Protein 2B82 (pdb70)

Secondary structure (DSSP, 8-state):
----SS----HHHHH-----EEE-HHHHHHHTTTPPP-EEEE--BTTTEE-HHHHHHHHHHH-TTSSGGGG-HHHHHHHHTTGGGG-EE-HHHHHHHHHHHHHT-EEEEEE-SPP-SS--HHHHHHHHTT--TTTB---EE----TT---SHHHHHHTTEEEEEESSHHHHHHHHHTT-EEEE-PPPTT-SS-SPP-TTTTS-EEETTTT-/----SS----HHHHH-----EEE-HHHHHHHTTTPPP-EEEE--BTTTEE-HHHHHHHHHHH-TTSSGGGG-HHHHHHHHTTGGGGPEEPHHHHHHHHHHHHHT-EEEEEESSPP-SS--HHHHHHHHTT--TTTB---EE---BTTB-TTHHHHHHTTEEEEEESSHHHHHHHHHHT-EEEE-PPPTT-SS-SPP-TTTTS-EEETTTT-

Nearest PDB structures (foldseek):
  2b82-assembly1_A  TM=1.005E+00  e=4.923E-47  Escherichia coli
  1z5u-assembly1_B  TM=9.721E-01  e=3.845E-41  Salmonella enterica subsp. enterica serovar Typhimurium
  1z88-assembly1_A  TM=9.730E-01  e=3.651E-40  Salmonella enterica subsp. enterica serovar Typhimurium
  2aut-assembly1_A  TM=9.729E-01  e=4.428E-40  Salmonella enterica subsp. enterica serovar Typhimurium
  6xod-assembly1_B  TM=5.622E-01  e=3.414E-04  Arabidopsis thaliana

Radius of gyration: 22.92 Å; Cα contacts (8 Å, |Δi|>4): 796; chains: 2; bounding box: 65×43×56 Å

CATH classification: 3.40.50.1000

GO terms:
  GO:0000287 magnesium ion binding (F, IDA)
  GO:0030288 outer membrane-bounded periplasmic space (C, IDA)
  GO:0036424 L-phosphoserine phosphatase activity (F, IDA)
  GO:0042802 identical protein binding (F, IDA)
  GO:0003993 acid phosphatase activity (F, IDA)

Solvent-accessible surface area: 20655 Å² total; per-residue (Å²): 157,127,111,77,71,110,96,62,90,88,104,76,168,60,18,121,106,64,141,51,107,103,9,30,24,51,47,1,69,85,49,7,76,84,144,97,90,31,15,0,0,0,11,0,29,7,0,0,2,2,3,5,0,0,28,42,71,0,48,54,78,57,8,77,160,38,106,97,17,61,127,41,92,88,0,14,56,100,0,0,50,29,16,5,62,14,2,10,11,4,68,6,0,69,93,0,0,82,10,0,35,205,47,40,0,37,0,20,0,0,1,18,4,30,91,31,198,90,54,60,1,21,138,15,0,22,76,27,2,136,10,59,96,126,20,26,33,102,12,18,34,16,7,80,120,115,90,114,78,30,20,15,147,98,1,131,94,75,103,5,129,4,0,0,0,4,27,56,111,3,0,44,2,0,110,106,52,71,11,68,7,0,0,1,45,18,4,31,10,2,50,139,84,116,68,34,137,18,15,60,78,60,4,28,0,2,53,92,0,53,70,150,143,89,96,72,112,101,62,89,69,103,76,170,61,19,130,102,65,140,49,109,102,9,30,20,54,44,1,51,85,62,8,75,84,125,92,92,27,14,0,0,0,9,0,31,8,1,0,0,2,3,5,0,0,32,50,61,0,49,55,64,56,8,85,170,46,110,103,19,62,123,41,96,84,0,17,57,100,0,0,53,29,30,4,71,4,2,10,11,4,69,6,0,70,88,1,0,67,0,0,42,154,35,38,0,37,0,23,0,0,1,23,3,30,92,34,186,77,54,60,1,22,137,18,0,24,77,27,2,136,12,55,97,123,11,31,32,102,12,16,28,15,8,84,130,120,94,114,37,21,16,16,118,97,1,107,85,71,109,5,126,3,0,0,0,3,24,59,90,2,6,24,0,0,145,92,50,71,14,69,12,0,0,0,45,17,5,34,11,2,50,136,84,117,70,32,136,19,14,66,73,63,16,26,0,2,52,95,0,54,70

Foldseek 3Di:
DDDDPCPDDDVCVVPDDDPFQEDALVRVLVVCPPPAAEAAEEEPDLFFWVLLVLVVVQCVPPPVPDPCSQVDLVSLVCSFAPSCVVIDTFPSNLSNQVSNVVRVYAYEYEYQRADHPDGCVQVVCCVVSVPDPNSGDPYHHQHDDPVDQRCLVVCVVRVHAEYEEQDPSSCVSQVVNNHQYEHAFAAPPRPPDDGDDHCPVVHYYYPPRND/DPDDPCPDDDVCVVPDDDPFQEDALVRVLVVCPPPAAEAAEEEPDLFFWVLLVLVVVQCVVPPVPDPCSQVDLVSLCCSFAPSCVVIDTFPSNLSNLVSSVVRVYAYEYEYQRADHPDGCVQVVCCVVSVPDPSNGDPYHHQHDDPPDLSCLVVCQVRVHQEYEEQDPSRCVSCVSNVHQYEHAFRAPPRPPDDGDDHCPVVHYYYPPRND

Sequence (422 aa):
SPSPLNPGTNVARLAEQAPIHWVSVAQIENSLAGRPPMAVGFDIDDTVLFSSPGFWRGKKTFSPESEDYLKNPVFWEKMNNGWDEFSIPKEVARQLIDMHVRRGDAIFFVTGRSPTKTETVSKTLADNFHIPATNMNPVIFAGDKPGQNTKSQWLQDKNIRIFYGDSDNDITAARDVGARGIRILRASNSTYKPLPQAGAFGEEVIVNSEYSPSPLNPGTNVARLAEQAPIHWVSVAQIENSLAGRPPMAVGFDIDDTVLFSSPGFWRGKKTFSPESEDYLKNPVFWEKMNNGWDEFSIPKEVARQLIDMHVRRGDAIFFVTGRSPTKTETVSKTLADNFHIPATNMNPVIFAGDKPGQNTKSQWLQDKNIRIFYGDSDNDITAARDVGARGIRILRASNSTYKPLPQAGAFGEEVIVNSEY

InterPro domains:
  IPR005519 Acid phosphatase, class B-like [PF03767] (16-219)
  IPR010025 HAD-superfamily phosphatase, subfamily IIIB, AphA [PIRSF017818] (1-237)
  IPR010025 HAD-superfamily phosphatase, subfamily IIIB, AphA [SFLDG01127] (1-237)
  IPR010025 HAD-superfamily phosphatase, subfamily IIIB, AphA [TIGR01672] (1-237)
  IPR010025 HAD-superfamily phosphatase, subfamily IIIB, AphA [cd07499] (51-237)
  IPR023214 HAD superfamily [G3DSA:3.40.50.1000] (24-237)
  IPR036412 HAD-like superfamily [SSF56784] (31-237)

Structure (mmCIF, N/CA/C/O backbone):
data_2B82
#
_entry.id   2B82
#
_cell.length_a   90.971
_cell.length_b   66.868
_cell.length_c   86.120
_cell.angle_alpha   90.00
_cell.angle_beta   116.96
_cell.angle_gamma   90.00
#
_symmetry.space_group_name_H-M   'C 1 2 1'
#
loop_
_entity.id
_entity.type
_entity.pdbx_description
1 polymer 'class B acid phosphatase'
2 non-polymer 'MAGNESIUM ION'
3 non-polymer 'PHOSPHATE ION'
4 non-polymer ADENOSINE
5 water water
#
loop_
_atom_site.group_PDB
_atom_site.id
_atom_site.type_symbol
_atom_site.label_atom_id
_atom_site.label_alt_id
_atom_site.label_comp_id
_atom_site.label_asym_id
_atom_site.label_entity_id
_atom_site.label_seq_id
_atom_site.pdbx_PDB_ins_code
_atom_site.Cartn_x
_atom_site.Cartn_y
_atom_site.Cartn_z
_atom_site.occupancy
_atom_site.B_iso_or_equiv
_atom_site.auth_seq_id
_atom_site.auth_comp_id
_atom_site.auth_asym_id
_atom_site.auth_atom_id
_atom_site.pdbx_PDB_model_num
ATOM 1 N N . SER A 1 1 ? -6.609 22.566 -1.256 1.00 29.95 2 SER A N 1
ATOM 2 C CA . SER A 1 1 ? -6.703 21.552 -2.346 1.00 29.83 2 SER A CA 1
ATOM 3 C C . SER A 1 1 ? -8.086 20.907 -2.388 1.00 29.25 2 SER A C 1
ATOM 4 O O . SER A 1 1 ? -8.653 20.596 -1.337 1.00 29.43 2 SER A O 1
ATOM 7 N N . PRO A 1 2 ? -8.639 20.712 -3.603 1.00 28.49 3 PRO A N 1
ATOM 8 C CA . PRO A 1 2 ? -9.896 19.978 -3.721 1.00 27.51 3 PRO A CA 1
ATOM 9 C C . PRO A 1 2 ? -9.683 18.493 -3.451 1.00 26.24 3 PRO A C 1
ATOM 10 O O . PRO A 1 2 ? -8.716 17.906 -3.946 1.00 26.50 3 PRO A O 1
ATOM 14 N N . SER A 1 3 ? -10.564 17.912 -2.643 1.00 24.36 4 SER A N 1
ATOM 15 C CA . SER A 1 3 ? -10.578 16.473 -2.410 1.00 22.30 4 SER A CA 1
ATOM 16 C C . SER A 1 3 ? -11.688 15.871 -3.268 1.00 20.21 4 SER A C 1
ATOM 17 O O . SER A 1 3 ? -12.856 15.881 -2.870 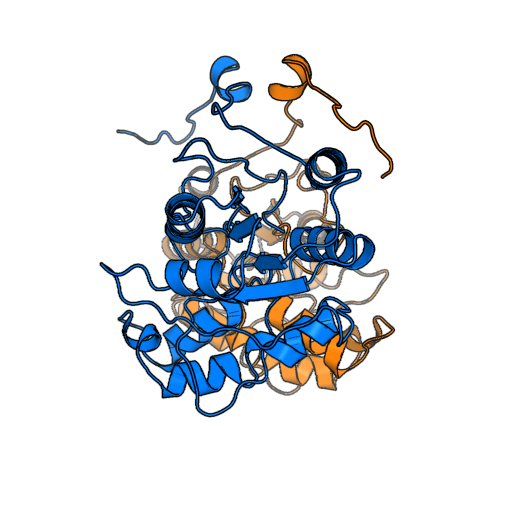1.00 20.34 4 SER A O 1
ATOM 20 N N . PRO A 1 4 ? -11.329 15.349 -4.456 1.00 17.88 5 PRO A N 1
ATOM 21 C CA . PRO A 1 4 ? -12.362 14.951 -5.404 1.00 15.82 5 PRO A CA 1
ATOM 22 C C . PRO A 1 4 ? -13.206 13.793 -4.892 1.00 13.33 5 PRO A C 1
ATOM 23 O O . PRO A 1 4 ? -12.732 12.946 -4.126 1.00 13.16 5 PRO A O 1
ATOM 27 N N . LEU A 1 5 ? -14.459 13.772 -5.322 1.00 10.69 6 LEU A N 1
ATOM 28 C CA . LEU A 1 5 ? -15.353 12.662 -5.059 1.00 9.09 6 LEU A CA 1
ATOM 29 C C . LEU A 1 5 ? -14.750 11.337 -5.547 1.00 7.93 6 LEU A C 1
ATOM 30 O O . LEU A 1 5 ? -14.838 10.299 -4.869 1.00 6.80 6 LEU A O 1
ATOM 35 N N . ASN A 1 6 ? -14.146 11.386 -6.731 1.00 7.05 7 ASN A N 1
ATOM 36 C CA . ASN A 1 6 ? -13.470 10.241 -7.333 1.00 7.02 7 ASN A CA 1
ATOM 37 C C . ASN A 1 6 ? -12.012 10.623 -7.571 1.00 7.01 7 ASN A C 1
ATOM 38 O O . ASN A 1 6 ? -11.656 11.060 -8.667 1.00 7.44 7 ASN A O 1
ATOM 43 N N . PRO A 1 7 ? -11.161 10.492 -6.536 1.00 6.94 8 PRO A N 1
ATOM 44 C CA . PRO A 1 7 ? -9.785 10.970 -6.688 1.00 7.50 8 PRO A CA 1
ATOM 45 C C . PRO A 1 7 ? -8.936 10.130 -7.638 1.00 7.25 8 PRO A C 1
ATOM 46 O O . PRO A 1 7 ? -7.969 10.631 -8.192 1.00 7.72 8 PRO A O 1
ATOM 50 N N . GLY A 1 8 ? -9.290 8.860 -7.809 1.00 7.03 9 GLY A N 1
ATOM 51 C CA . GLY A 1 8 ? -8.481 7.929 -8.595 1.00 7.24 9 GLY A CA 1
ATOM 52 C C . GLY A 1 8 ? -7.135 7.661 -7.952 1.00 7.37 9 GLY A C 1
ATOM 53 O O . GLY A 1 8 ? -6.880 8.079 -6.816 1.00 7.73 9 GLY A O 1
ATOM 54 N N . THR A 1 9 ? -6.283 6.945 -8.677 1.00 7.32 10 THR A N 1
ATOM 55 C CA . THR A 1 9 ? -4.923 6.676 -8.237 1.00 7.71 10 THR A CA 1
ATOM 56 C C . THR A 1 9 ? -4.086 6.311 -9.456 1.00 6.77 10 THR A C 1
ATOM 57 O O . THR A 1 9 ? -4.574 6.336 -10.587 1.00 6.89 10 THR A O 1
ATOM 61 N N . ASN A 1 10 ? -2.819 5.992 -9.227 1.00 6.43 11 ASN A N 1
ATOM 62 C CA . ASN A 1 10 ? -1.949 5.529 -10.298 1.00 5.90 11 ASN A CA 1
ATOM 63 C C . ASN A 1 10 ? -0.971 4.530 -9.708 1.00 5.55 11 ASN A C 1
ATOM 64 O O . ASN A 1 10 ? -0.841 4.435 -8.480 1.00 5.33 11 ASN A O 1
ATOM 69 N N . VAL A 1 11 ? -0.307 3.771 -10.572 1.00 5.45 12 VAL A N 1
ATOM 70 C CA . VAL A 1 11 ? 0.504 2.657 -10.090 1.00 5.71 12 VAL A CA 1
ATOM 71 C C . VAL A 1 11 ? 1.815 3.096 -9.421 1.00 5.93 12 VAL A C 1
ATOM 72 O O . VAL A 1 11 ? 2.394 2.334 -8.645 1.00 6.34 12 VAL A O 1
ATOM 76 N N . ALA A 1 12 ? 2.279 4.314 -9.699 1.00 6.04 13 ALA A N 1
ATOM 77 C CA . ALA A 1 12 ? 3.411 4.840 -8.942 1.00 6.44 13 ALA A CA 1
ATOM 78 C C . ALA A 1 12 ? 3.004 4.966 -7.473 1.00 7.02 13 ALA A C 1
ATOM 79 O O . ALA A 1 12 ? 3.695 4.464 -6.581 1.00 7.24 13 ALA A O 1
ATOM 81 N N . ARG A 1 13 ? 1.845 5.585 -7.240 1.00 6.82 14 ARG A N 1
ATOM 82 C CA . ARG A 1 13 ? 1.311 5.752 -5.888 1.00 7.02 14 ARG A CA 1
ATOM 83 C C . ARG A 1 13 ? 0.997 4.413 -5.218 1.00 6.55 14 ARG A C 1
ATOM 84 O O . ARG A 1 13 ? 1.257 4.238 -4.028 1.00 6.69 14 ARG A O 1
ATOM 92 N N . LEU A 1 14 ? 0.432 3.473 -5.972 1.00 6.40 15 LEU A N 1
ATOM 93 C CA . LEU A 1 14 ? 0.087 2.170 -5.405 1.00 6.58 15 LEU A CA 1
ATOM 94 C C . LEU A 1 14 ? 1.305 1.414 -4.898 1.00 6.76 15 LEU A C 1
ATOM 95 O O . LEU A 1 14 ? 1.233 0.733 -3.871 1.00 7.35 15 LEU A O 1
ATOM 100 N N . ALA A 1 15 ? 2.420 1.553 -5.609 1.00 6.44 16 ALA A N 1
ATOM 101 C CA . ALA A 1 15 ? 3.649 0.842 -5.283 1.00 6.77 16 ALA A CA 1
ATOM 102 C C . ALA A 1 15 ? 4.574 1.647 -4.375 1.00 6.88 16 ALA A C 1
ATOM 103 O O . ALA A 1 15 ? 5.600 1.124 -3.934 1.00 7.50 16 ALA A O 1
ATOM 105 N N . GLU A 1 16 ? 4.217 2.899 -4.093 1.00 6.72 17 GLU A N 1
ATOM 106 C CA . GLU A 1 16 ? 5.114 3.808 -3.382 1.00 7.82 17 GLU A CA 1
ATOM 107 C C . GLU A 1 16 ? 5.397 3.321 -1.964 1.00 7.25 17 GLU A C 1
ATOM 108 O O . GLU A 1 16 ? 4.476 2.953 -1.230 1.00 7.13 17 GLU A O 1
ATOM 114 N N . GLN A 1 17 ? 6.676 3.324 -1.594 1.00 6.94 18 GLN A N 1
ATOM 115 C CA . GLN A 1 17 ? 7.099 2.960 -0.240 1.00 7.11 18 GLN A CA 1
ATOM 116 C C . GLN A 1 17 ? 7.824 4.125 0.416 1.00 7.02 18 GLN A C 1
ATOM 117 O O . GLN A 1 17 ? 8.694 4.742 -0.199 1.00 7.07 18 GLN A O 1
ATOM 123 N N . ALA A 1 18 ? 7.502 4.397 1.680 1.00 7.01 19 ALA A N 1
ATOM 124 C CA . ALA A 1 18 ? 8.313 5.309 2.483 1.00 6.79 19 ALA A CA 1
ATOM 125 C C . ALA A 1 18 ? 9.646 4.620 2.793 1.00 6.42 19 ALA A C 1
ATOM 126 O O . ALA A 1 18 ? 9.679 3.410 3.029 1.00 6.15 19 ALA A O 1
ATOM 128 N N . PRO A 1 19 ? 10.759 5.379 2.778 1.00 6.05 20 PRO A N 1
ATOM 129 C CA . PRO A 1 19 ? 12.069 4.813 3.096 1.00 6.15 20 PRO A CA 1
ATOM 130 C C . PRO A 1 19 ? 12.228 4.623 4.603 1.00 6.07 20 PRO A C 1
ATOM 131 O O . PRO A 1 19 ? 12.677 5.531 5.328 1.00 6.92 20 PRO A O 1
ATOM 135 N N . ILE A 1 20 ? 11.821 3.434 5.045 1.00 6.20 21 ILE A N 1
ATOM 136 C CA . ILE A 1 20 ? 11.794 3.043 6.446 1.00 6.87 21 ILE A CA 1
ATOM 137 C C . ILE A 1 20 ? 12.590 1.753 6.629 1.00 6.43 21 ILE A C 1
ATOM 138 O O . ILE A 1 20 ? 12.540 0.830 5.793 1.00 6.06 21 ILE A O 1
ATOM 143 N N . HIS A 1 21 ? 13.327 1.699 7.732 1.00 6.49 22 HIS A N 1
ATOM 144 C CA . HIS A 1 21 ? 14.035 0.490 8.099 1.00 6.80 22 HIS A CA 1
ATOM 145 C C . HIS A 1 21 ? 13.089 -0.474 8.822 1.00 5.81 22 HIS A C 1
ATOM 146 O O . HIS A 1 21 ? 13.034 -0.499 10.057 1.00 6.04 22 HIS A O 1
ATOM 153 N N . TRP A 1 22 ? 12.329 -1.249 8.055 1.00 5.95 23 TRP A N 1
ATOM 154 C CA . TRP A 1 22 ? 11.425 -2.250 8.629 1.00 5.95 23 TRP A CA 1
ATOM 155 C C . TRP A 1 22 ? 12.184 -3.474 9.106 1.00 6.15 23 TRP A C 1
ATOM 156 O O . TRP A 1 22 ? 13.098 -3.947 8.422 1.00 6.96 23 TRP A O 1
ATOM 167 N N . VAL A 1 23 ? 11.815 -3.969 10.286 1.00 5.70 24 VAL A N 1
ATOM 168 C CA . VAL A 1 23 ? 12.368 -5.215 10.805 1.00 6.00 24 VAL A CA 1
ATOM 169 C C . VAL A 1 23 ? 11.265 -6.122 11.343 1.00 5.90 24 VAL A C 1
ATOM 170 O O . VAL A 1 23 ? 10.167 -5.666 11.645 1.00 5.32 24 VAL A O 1
ATOM 174 N N . SER A 1 24 ? 11.569 -7.409 11.457 1.00 5.74 25 SER A N 1
ATOM 175 C CA . SER A 1 24 ? 10.686 -8.367 12.111 1.00 6.08 25 SER A CA 1
ATOM 176 C C . SER A 1 24 ? 11.267 -8.745 13.462 1.00 6.20 25 SER A C 1
ATOM 177 O O . SER A 1 24 ? 12.459 -8.527 13.721 1.00 6.24 25 SER A O 1
ATOM 180 N N . VAL A 1 25 ? 10.436 -9.338 14.314 1.00 6.78 26 VAL A N 1
ATOM 181 C CA . VAL A 1 25 ? 10.896 -9.882 15.591 1.00 7.13 26 VAL A CA 1
ATOM 182 C C . VAL A 1 25 ? 12.002 -10.928 15.357 1.00 6.77 26 VAL A C 1
ATOM 183 O O . VAL A 1 25 ? 13.016 -10.942 16.066 1.00 6.86 26 VAL A O 1
ATOM 187 N N . ALA A 1 26 ? 11.829 -11.774 14.340 1.00 6.90 27 ALA A N 1
ATOM 188 C CA . ALA A 1 26 ? 12.837 -12.784 14.006 1.00 7.02 27 ALA A CA 1
ATOM 189 C C . ALA A 1 26 ? 14.182 -12.162 13.627 1.00 6.64 27 ALA A C 1
ATOM 190 O O . ALA A 1 26 ? 15.240 -12.670 14.009 1.00 6.75 27 ALA A O 1
ATOM 192 N N . GLN A 1 27 ? 14.147 -11.063 12.874 1.00 6.37 28 GLN A N 1
ATOM 193 C CA . GLN A 1 27 ? 15.376 -10.351 12.533 1.00 6.73 28 GLN A CA 1
ATOM 194 C C . GLN A 1 27 ? 16.036 -9.736 13.766 1.00 6.61 28 GLN A C 1
ATOM 195 O O . GLN A 1 27 ? 17.259 -9.791 13.902 1.00 7.03 28 GLN A O 1
ATOM 201 N N . ILE A 1 28 ? 15.238 -9.147 14.659 1.00 6.98 29 ILE A N 1
ATOM 202 C CA . ILE A 1 28 ? 15.787 -8.627 15.916 1.00 7.28 29 ILE A CA 1
ATOM 203 C C . ILE A 1 28 ? 16.453 -9.762 16.701 1.00 7.39 29 ILE A C 1
ATOM 204 O O . ILE A 1 28 ? 17.597 -9.629 17.147 1.00 7.58 29 ILE A O 1
ATOM 209 N N . GLU A 1 29 ? 15.749 -10.884 16.839 1.00 7.95 30 GLU A N 1
ATOM 210 C CA . GLU A 1 29 ? 16.293 -12.044 17.542 1.00 8.92 30 GLU A CA 1
ATOM 211 C C . GLU A 1 29 ? 17.623 -12.474 16.913 1.00 8.50 30 GLU A C 1
ATOM 212 O O . GLU A 1 29 ? 18.622 -12.675 17.615 1.00 8.84 30 GLU A O 1
ATOM 218 N N . ASN A 1 30 ? 17.646 -12.578 15.586 1.00 8.63 31 ASN A N 1
ATOM 219 C CA . ASN A 1 30 ? 18.869 -12.946 14.882 1.00 9.00 31 ASN A CA 1
ATOM 220 C C . ASN A 1 30 ? 20.032 -11.994 15.173 1.00 9.29 31 ASN A C 1
ATOM 221 O O . ASN A 1 30 ? 21.172 -12.435 15.361 1.00 9.60 31 ASN A O 1
ATOM 226 N N . SER A 1 31 ? 19.738 -10.695 15.228 1.00 9.72 32 SER A N 1
ATOM 227 C CA . SER A 1 31 ? 20.755 -9.674 15.498 1.00 10.23 32 SER A CA 1
ATOM 228 C C . SER A 1 31 ? 21.367 -9.791 16.900 1.00 10.85 32 SER A C 1
ATOM 229 O O . SER A 1 31 ? 22.444 -9.248 17.157 1.00 11.75 32 SER A O 1
ATOM 232 N N . LEU A 1 32 ? 20.684 -10.507 17.791 1.00 11.26 33 LEU A N 1
ATOM 233 C CA . LEU A 1 32 ? 21.132 -10.665 19.173 1.00 11.95 33 LEU A CA 1
ATOM 234 C C . LEU A 1 32 ? 21.726 -12.050 19.451 1.00 12.34 33 LEU A C 1
ATOM 235 O O . LEU A 1 32 ? 22.132 -12.339 20.577 1.00 12.43 33 LEU A O 1
ATOM 240 N N . ALA A 1 33 ? 21.777 -12.901 18.428 1.00 12.94 34 ALA A N 1
ATOM 241 C CA . ALA A 1 33 ? 22.293 -14.265 18.585 1.00 13.63 34 ALA A CA 1
ATOM 242 C C . ALA A 1 33 ? 23.698 -14.280 19.182 1.00 14.20 34 ALA A C 1
ATOM 243 O O . ALA A 1 33 ? 24.603 -13.606 18.689 1.00 14.30 34 ALA A O 1
ATOM 245 N N . GLY A 1 34 ? 23.859 -15.039 20.261 1.00 14.58 35 GLY A N 1
ATOM 246 C CA . GLY A 1 34 ? 25.146 -15.150 20.936 1.00 15.44 35 GLY A CA 1
ATOM 247 C C . GLY A 1 34 ? 25.424 -14.072 21.970 1.00 15.97 35 GLY A C 1
ATOM 248 O O . GLY A 1 34 ? 26.350 -14.210 22.771 1.00 16.47 35 GLY A O 1
ATOM 249 N N . ARG A 1 35 ? 24.635 -12.997 21.958 1.00 15.98 36 ARG A N 1
ATOM 250 C CA . ARG A 1 35 ? 24.802 -11.912 22.926 1.00 16.22 36 ARG A CA 1
ATOM 251 C C . ARG A 1 35 ? 24.247 -12.353 24.272 1.00 15.61 36 ARG A C 1
ATOM 252 O O . ARG A 1 35 ? 23.143 -12.904 24.335 1.00 15.23 36 ARG A O 1
ATOM 260 N N . PRO A 1 36 ? 25.008 -12.113 25.358 1.00 15.13 37 PRO A N 1
ATOM 261 C CA . PRO A 1 36 ? 24.589 -12.569 26.682 1.00 14.64 37 PRO A CA 1
ATOM 262 C C . PRO A 1 36 ? 23.334 -11.843 27.178 1.00 14.02 37 PRO A C 1
ATOM 263 O O . PRO A 1 36 ? 22.969 -10.800 26.617 1.00 13.82 37 PRO A O 1
ATOM 267 N N . PRO A 1 37 ? 22.666 -12.396 28.210 1.00 13.47 38 PRO A N 1
ATOM 268 C CA . PRO A 1 37 ? 21.534 -11.702 28.817 1.00 13.02 38 PRO A CA 1
ATOM 269 C C . PRO A 1 37 ? 21.834 -10.232 29.107 1.00 12.52 38 PRO A C 1
ATOM 270 O O . PRO A 1 37 ? 22.932 -9.886 29.565 1.00 12.45 38 PRO A O 1
ATOM 274 N N . MET A 1 38 ? 20.855 -9.380 28.813 1.00 11.84 39 MET A N 1
ATOM 275 C CA . MET A 1 38 ? 20.968 -7.938 29.004 1.00 11.81 39 MET A CA 1
ATOM 276 C C . MET A 1 38 ? 19.636 -7.398 29.519 1.00 10.60 39 MET A C 1
ATOM 277 O O . MET A 1 38 ? 18.640 -8.122 29.560 1.00 10.19 39 MET A O 1
ATOM 282 N N . ALA A 1 39 ? 19.624 -6.128 29.910 1.00 9.66 40 ALA A N 1
ATOM 283 C CA . ALA A 1 39 ? 18.381 -5.448 30.256 1.00 9.18 40 ALA A CA 1
ATOM 284 C C . ALA A 1 39 ? 17.760 -4.840 29.006 1.00 8.78 40 ALA A C 1
ATOM 285 O O . ALA A 1 39 ? 18.440 -4.179 28.214 1.00 8.88 40 ALA A O 1
ATOM 287 N N . VAL A 1 40 ? 16.466 -5.077 28.835 1.00 8.48 41 VAL A N 1
ATOM 288 C CA . VAL A 1 40 ? 15.712 -4.453 27.746 1.00 8.33 41 VAL A CA 1
ATOM 289 C C . VAL A 1 40 ? 14.489 -3.773 28.338 1.00 7.60 41 VAL A C 1
ATOM 290 O O . VAL A 1 40 ? 14.044 -4.133 29.432 1.00 8.63 41 VAL A O 1
ATOM 294 N N . GLY A 1 41 ? 13.976 -2.769 27.637 1.00 7.12 42 GLY A N 1
ATOM 295 C CA . GLY A 1 41 ? 12.870 -1.984 28.149 1.00 6.41 42 GLY A CA 1
ATOM 296 C C . GLY A 1 41 ? 11.758 -1.819 27.144 1.00 5.62 42 GLY A C 1
ATOM 297 O O . GLY A 1 41 ? 11.994 -1.809 25.925 1.00 5.56 42 GLY A O 1
ATOM 298 N N . PHE A 1 42 ? 10.545 -1.664 27.671 1.00 5.62 43 PHE A N 1
ATOM 299 C CA . PHE A 1 42 ? 9.345 -1.410 26.879 1.00 5.71 43 PHE A CA 1
ATOM 300 C C . PHE A 1 42 ? 8.580 -0.217 27.428 1.00 5.57 43 PHE A C 1
ATOM 301 O O . PHE A 1 42 ? 8.341 -0.117 28.639 1.00 5.40 43 PHE A O 1
ATOM 309 N N . ASP A 1 43 ? 8.158 0.663 26.530 1.00 5.76 44 ASP A N 1
ATOM 310 C CA . ASP A 1 43 ? 7.065 1.575 26.811 1.00 5.81 44 ASP A CA 1
ATOM 311 C C . ASP A 1 43 ? 5.801 0.730 27.032 1.00 5.60 44 ASP A C 1
ATOM 312 O O . ASP A 1 43 ? 5.755 -0.439 26.634 1.00 6.00 44 ASP A O 1
ATOM 317 N N . ILE A 1 44 ? 4.780 1.297 27.675 1.00 5.51 45 ILE A N 1
ATOM 318 C CA . ILE A 1 44 ? 3.544 0.544 27.873 1.00 5.30 45 ILE A CA 1
ATOM 319 C C . ILE A 1 44 ? 2.472 0.879 26.838 1.00 4.83 45 ILE A C 1
ATOM 320 O O . ILE A 1 44 ? 2.087 0.035 26.024 1.00 5.08 45 ILE A O 1
ATOM 325 N N . ASP A 1 45 ? 2.000 2.116 26.856 1.00 4.76 46 ASP A N 1
ATOM 326 C CA . ASP A 1 45 ? 0.795 2.463 26.111 1.00 4.79 46 ASP A CA 1
ATOM 327 C C . ASP A 1 45 ? 1.041 2.547 24.610 1.00 4.73 46 ASP A C 1
ATOM 328 O O . ASP A 1 45 ? 1.939 3.267 24.156 1.00 5.10 46 ASP A O 1
ATOM 333 N N . ASP A 1 46 ? 0.260 1.761 23.869 1.00 4.72 47 ASP A N 1
ATOM 334 C CA . ASP A 1 46 ? 0.399 1.579 22.417 1.00 4.82 47 ASP A CA 1
ATOM 335 C C . ASP A 1 46 ? 1.696 0.885 21.999 1.00 5.05 47 ASP A C 1
ATOM 336 O O . ASP A 1 46 ? 2.010 0.818 20.809 1.00 4.98 47 ASP A O 1
ATOM 341 N N . THR A 1 47 ? 2.426 0.358 22.978 1.00 4.91 48 THR A N 1
ATOM 342 C CA . THR A 1 47 ? 3.608 -0.458 22.719 1.00 5.16 48 THR A CA 1
ATOM 343 C C . THR A 1 47 ? 3.323 -1.904 23.091 1.00 4.72 48 THR A C 1
ATOM 344 O O . THR A 1 47 ? 3.445 -2.791 22.248 1.00 5.52 48 THR A O 1
ATOM 348 N N . VAL A 1 48 ? 2.908 -2.127 24.338 1.00 4.78 49 VAL A N 1
ATOM 349 C CA . VAL A 1 48 ? 2.505 -3.467 24.763 1.00 5.17 49 VAL A CA 1
ATOM 350 C C . VAL A 1 48 ? 1.007 -3.590 25.071 1.00 5.26 49 VAL A C 1
ATOM 351 O O . VAL A 1 48 ? 0.436 -4.681 24.951 1.00 5.35 49 VAL A O 1
ATOM 355 N N . LEU A 1 49 ? 0.380 -2.478 25.461 1.00 5.22 50 LEU A N 1
ATOM 356 C CA . LEU A 1 49 ? -1.067 -2.452 25.732 1.00 5.18 50 LEU A CA 1
ATOM 357 C C . LEU A 1 49 ? -1.790 -1.434 24.866 1.00 5.19 50 LEU A C 1
ATOM 358 O O . LEU A 1 49 ? -1.377 -0.268 24.779 1.00 5.61 50 LEU A O 1
ATOM 363 N N . PHE A 1 50 ? -2.886 -1.864 24.245 1.00 5.01 51 PHE A N 1
ATOM 364 C CA . PHE A 1 50 ? -3.844 -0.923 23.695 1.00 5.04 51 PHE A CA 1
ATOM 365 C C . PHE A 1 50 ? -4.736 -0.474 24.850 1.00 4.97 51 PHE A C 1
ATOM 366 O O . PHE A 1 50 ? -5.741 -1.113 25.164 1.00 5.14 51 PHE A O 1
ATOM 374 N N . SER A 1 51 ? -4.343 0.633 25.474 1.00 5.31 52 SER A N 1
ATOM 375 C CA . SER A 1 51 ? -4.948 1.110 26.710 1.00 5.52 52 SER A CA 1
ATOM 376 C C . SER A 1 51 ? -5.877 2.288 26.460 1.00 5.51 52 SER A C 1
ATOM 377 O O . SER A 1 51 ? -6.416 2.868 27.401 1.00 5.65 52 SER A O 1
ATOM 380 N N . SER A 1 52 ? -6.073 2.631 25.191 1.00 5.54 53 SER A N 1
ATOM 381 C CA . SER A 1 52 ? -7.044 3.666 24.839 1.00 5.55 53 SER A CA 1
ATOM 382 C C . SER A 1 52 ? -8.426 3.504 25.493 1.00 5.90 53 SER A C 1
ATOM 383 O O . SER A 1 52 ? -9.053 4.513 25.790 1.00 6.26 53 SER A O 1
ATOM 386 N N . PRO A 1 53 ? -8.916 2.258 25.704 1.00 5.77 54 PRO A N 1
ATOM 387 C CA . PRO A 1 53 ? -10.223 2.171 26.371 1.00 6.04 54 PRO A CA 1
ATOM 388 C C . PRO A 1 53 ? -10.292 2.946 27.703 1.00 6.41 54 PRO A C 1
ATOM 389 O O . PRO A 1 53 ? -11.240 3.709 27.917 1.00 6.14 54 PRO A O 1
ATOM 393 N N . GLY A 1 54 ? -9.295 2.768 28.564 1.00 6.39 55 GLY A N 1
ATOM 394 C CA . GLY A 1 54 ? -9.227 3.488 29.833 1.00 6.54 55 GLY A CA 1
ATOM 395 C C . GLY A 1 54 ? -8.961 4.978 29.699 1.00 6.78 55 GLY A C 1
ATOM 396 O O . GLY A 1 54 ? -9.544 5.787 30.433 1.00 7.11 55 GLY A O 1
ATOM 397 N N . PHE A 1 55 ? -8.080 5.358 28.775 1.00 6.78 56 PHE A N 1
ATOM 398 C CA . PHE A 1 55 ? -7.820 6.775 28.530 1.00 6.91 56 PHE A CA 1
ATOM 399 C C . PHE A 1 55 ? -9.061 7.474 27.980 1.00 7.33 56 PHE A C 1
ATOM 400 O O . PHE A 1 55 ? -9.354 8.615 28.347 1.00 7.84 56 PHE A O 1
ATOM 408 N N . TRP A 1 56 ? -9.790 6.779 27.112 1.00 7.42 57 TRP A N 1
ATOM 409 C CA . TRP A 1 56 ? -11.051 7.289 26.578 1.00 8.40 57 TRP A CA 1
ATOM 410 C C . TRP A 1 56 ? -12.085 7.477 27.690 1.00 8.32 57 TRP A C 1
ATOM 411 O O . TRP A 1 56 ? -12.701 8.543 27.793 1.00 8.16 57 TRP A O 1
ATOM 422 N N . ARG A 1 57 ? -12.265 6.454 28.523 1.00 8.11 58 ARG A N 1
ATOM 423 C CA . ARG A 1 57 ? -13.179 6.562 29.654 1.00 8.73 58 ARG A CA 1
ATOM 424 C C . ARG A 1 57 ? -12.741 7.680 30.589 1.00 8.89 58 ARG A C 1
ATOM 425 O O . ARG A 1 57 ? -13.576 8.421 31.107 1.00 8.91 58 ARG A O 1
ATOM 433 N N . GLY A 1 58 ? -11.431 7.805 30.780 1.00 8.99 59 GLY A N 1
ATOM 434 C CA . GLY A 1 58 ? -10.868 8.838 31.643 1.00 9.44 59 GLY A CA 1
ATOM 435 C C . GLY A 1 58 ? -11.147 10.243 31.147 1.00 9.89 59 GLY A C 1
ATOM 436 O O . GLY A 1 58 ? -11.503 11.126 31.934 1.00 10.11 59 GLY A O 1
ATOM 437 N N . LYS A 1 59 ? -10.982 10.457 29.843 1.00 10.51 60 LYS A N 1
ATOM 438 C CA . LYS A 1 59 ? -11.269 11.761 29.246 1.00 12.09 60 LYS A CA 1
ATOM 439 C C . LYS A 1 59 ? -12.738 12.124 29.434 1.00 12.18 60 LYS A C 1
ATOM 440 O O . LYS A 1 59 ? -13.054 13.229 29.871 1.00 11.91 60 LYS A O 1
ATOM 446 N N . LYS A 1 60 ? -13.632 11.190 29.120 1.00 12.38 61 LYS A N 1
ATOM 447 C CA . LYS A 1 60 ? -15.070 11.431 29.238 1.00 13.18 61 LYS A CA 1
ATOM 448 C C . LYS A 1 60 ? -15.494 11.700 30.681 1.00 13.54 61 LYS A C 1
ATOM 449 O O . LYS A 1 60 ? -16.359 12.544 30.934 1.00 14.06 61 LYS A O 1
ATOM 455 N N . THR A 1 61 ? -14.883 10.980 31.615 1.00 13.84 62 THR A N 1
ATOM 456 C CA . THR A 1 61 ? -15.228 11.055 33.035 1.00 14.60 62 THR A CA 1
ATOM 457 C C . THR A 1 61 ? -14.657 12.299 33.717 1.00 14.84 62 THR A C 1
ATOM 458 O O . THR A 1 61 ? -15.350 12.958 34.500 1.00 15.47 62 THR A O 1
ATOM 462 N N . PHE A 1 62 ? -13.401 12.621 33.420 1.00 14.97 63 PHE A N 1
ATOM 463 C CA . PHE A 1 62 ? -12.677 13.637 34.185 1.00 15.36 63 PHE A CA 1
ATOM 464 C C . PHE A 1 62 ? -12.474 14.983 33.493 1.00 15.78 63 PHE A C 1
ATOM 465 O O . PHE A 1 62 ? -12.341 16.007 34.174 1.00 16.12 63 PHE A O 1
ATOM 473 N N . SER A 1 63 ? -12.444 14.993 32.162 1.00 16.28 64 SER A N 1
ATOM 474 C CA . SER A 1 63 ? -12.289 16.246 31.407 1.00 17.07 64 SER A CA 1
ATOM 475 C C . SER A 1 63 ? -12.787 16.146 29.957 1.00 17.99 64 SER A C 1
ATOM 476 O O . SER A 1 63 ? -11.990 16.192 29.019 1.00 17.86 64 SER A O 1
ATOM 479 N N . PRO A 1 64 ? -14.115 16.008 29.769 1.00 19.24 65 PRO A N 1
ATOM 480 C CA . PRO A 1 64 ? -14.675 15.839 28.422 1.00 20.37 65 PRO A CA 1
ATOM 481 C C . PRO A 1 64 ? -14.320 16.945 27.420 1.00 21.39 65 PRO A C 1
ATOM 482 O O . PRO A 1 64 ? -14.281 16.682 26.219 1.00 21.58 65 PRO A O 1
ATOM 486 N N . GLU A 1 65 ? -14.049 18.157 27.903 1.00 22.55 66 GLU A N 1
ATOM 487 C CA . GLU A 1 65 ? -13.709 19.278 27.012 1.00 23.46 66 GLU A CA 1
ATOM 488 C C . GLU A 1 65 ? -12.236 19.704 27.028 1.00 23.52 66 GLU A C 1
ATOM 489 O O . GLU A 1 65 ? -11.861 20.658 26.339 1.00 23.83 66 GLU A O 1
ATOM 495 N N . SER A 1 66 ? -11.401 19.005 27.796 1.00 23.28 67 SER A N 1
ATOM 496 C CA . SER A 1 66 ? -9.978 19.349 27.867 1.00 22.82 67 SER A CA 1
ATOM 497 C C . SER A 1 66 ? -9.070 18.126 27.985 1.00 22.23 67 SER A C 1
ATOM 498 O O . SER A 1 66 ? -9.531 16.985 27.918 1.00 22.18 67 SER A O 1
ATOM 501 N N . GLU A 1 67 ? -7.775 18.383 28.154 1.00 21.36 68 GLU A N 1
ATOM 502 C CA . GLU A 1 67 ? -6.782 17.331 28.331 1.00 20.42 68 GLU A CA 1
ATOM 503 C C . GLU A 1 67 ? -6.366 17.228 29.792 1.00 19.02 68 GLU A C 1
ATOM 504 O O . GLU A 1 67 ? -5.378 16.567 30.122 1.00 18.72 68 GLU A O 1
ATOM 510 N N . ASP A 1 68 ? -7.138 17.872 30.664 1.00 17.58 69 ASP A N 1
ATOM 511 C CA . ASP A 1 68 ? -6.798 17.961 32.081 1.00 16.35 69 ASP A CA 1
ATOM 512 C C . ASP A 1 68 ? -6.768 16.612 32.791 1.00 14.62 69 ASP A C 1
ATOM 513 O O . ASP A 1 68 ? -6.062 16.461 33.786 1.00 14.51 69 ASP A O 1
ATOM 518 N N . TYR A 1 69 ? -7.502 15.625 32.267 1.00 12.95 70 TYR A N 1
ATOM 519 C CA . TYR A 1 69 ? -7.524 14.289 32.876 1.00 11.42 70 TYR A CA 1
ATOM 520 C C . TYR A 1 69 ? -6.123 13.692 32.987 1.00 10.67 70 TYR A 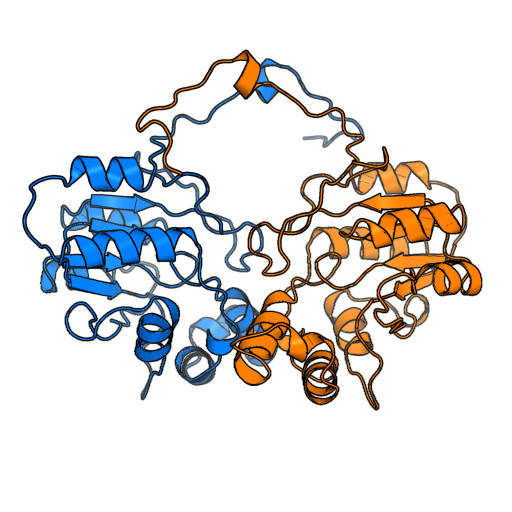C 1
ATOM 521 O O . TYR A 1 69 ? -5.824 12.983 33.944 1.00 10.29 70 TYR A O 1
ATOM 530 N N . LEU A 1 70 ? -5.267 14.016 32.021 1.00 10.09 71 LEU A N 1
ATOM 531 C CA . LEU A 1 70 ? -3.901 13.491 31.970 1.00 10.08 71 LEU A CA 1
ATOM 532 C C . LEU A 1 70 ? -2.998 14.001 33.095 1.00 9.84 71 LEU A C 1
ATOM 533 O O . LEU A 1 70 ? -1.896 13.493 33.288 1.00 9.68 71 LEU A O 1
ATOM 538 N N . LYS A 1 71 ? -3.474 15.004 33.832 1.00 10.06 72 LYS A N 1
ATOM 539 C CA . LYS A 1 71 ? -2.755 15.537 34.990 1.00 10.66 72 LYS A CA 1
ATOM 540 C C . LYS A 1 71 ? -3.587 15.412 36.269 1.00 10.42 72 LYS A C 1
ATOM 541 O O . LYS A 1 71 ? -3.288 16.047 37.286 1.00 10.42 72 LYS A O 1
ATOM 547 N N . ASN A 1 72 ? -4.632 14.591 36.212 1.00 10.00 73 ASN A N 1
ATOM 548 C CA . ASN A 1 72 ? -5.560 14.431 37.330 1.00 9.79 73 ASN A CA 1
ATOM 549 C C . ASN A 1 72 ? -5.255 13.134 38.080 1.00 9.95 73 ASN A C 1
ATOM 550 O O . ASN A 1 72 ? -5.437 12.051 37.523 1.00 9.89 73 ASN A O 1
ATOM 555 N N . PRO A 1 73 ? -4.790 13.234 39.346 1.00 9.99 74 PRO A N 1
ATOM 556 C CA . PRO A 1 73 ? -4.409 12.024 40.078 1.00 10.26 74 PRO A CA 1
ATOM 557 C C . PRO A 1 73 ? -5.578 11.063 40.292 1.00 10.25 74 PRO A C 1
ATOM 558 O O . PRO A 1 73 ? -5.354 9.863 40.454 1.00 10.35 74 PRO A O 1
ATOM 562 N N . VAL A 1 74 ? -6.805 11.578 40.273 1.00 10.23 75 VAL A N 1
ATOM 563 C CA . VAL A 1 74 ? -7.988 10.727 40.411 1.00 10.67 75 VAL A CA 1
ATOM 564 C C . VAL A 1 74 ? -8.124 9.821 39.180 1.00 10.13 75 VAL A C 1
ATOM 565 O O . VAL A 1 74 ? -8.480 8.645 39.303 1.00 10.37 75 VAL A O 1
ATOM 569 N N . PHE A 1 75 ? -7.812 10.357 38.002 1.00 9.20 76 PHE A N 1
ATOM 570 C CA . PHE A 1 75 ? -7.762 9.540 36.790 1.00 8.56 76 PHE A CA 1
ATOM 571 C C . PHE A 1 75 ? -6.662 8.486 36.890 1.00 8.23 76 PHE A C 1
ATOM 572 O O . PHE A 1 75 ? -6.904 7.301 36.638 1.00 8.47 76 PHE A O 1
ATOM 580 N N . TRP A 1 76 ? -5.458 8.907 37.267 1.00 8.10 77 TRP A N 1
ATOM 581 C CA . TRP A 1 76 ? -4.331 7.981 37.313 1.00 8.15 77 TRP A CA 1
ATOM 582 C C . TRP A 1 76 ? -4.539 6.842 38.305 1.00 8.16 77 TRP A C 1
ATOM 583 O O . TRP A 1 76 ? -4.145 5.707 38.038 1.00 8.08 77 TRP A O 1
ATOM 594 N N . GLU A 1 77 ? -5.168 7.137 39.439 1.00 8.57 78 GLU A N 1
ATOM 595 C CA . GLU A 1 77 ? -5.489 6.088 40.401 1.00 9.30 78 GLU A CA 1
ATOM 596 C C . GLU A 1 77 ? -6.398 5.020 39.778 1.00 9.16 78 GLU A C 1
ATOM 597 O O . GLU A 1 77 ? -6.179 3.828 39.990 1.00 9.75 78 GLU A O 1
ATOM 603 N N . LYS A 1 78 ? -7.389 5.441 38.993 1.00 8.97 79 LYS A N 1
ATOM 604 C CA . LYS A 1 78 ? -8.248 4.489 38.275 1.00 9.08 79 LYS A CA 1
ATOM 605 C C . LYS A 1 78 ? -7.482 3.745 37.185 1.00 8.33 79 LYS A C 1
ATOM 606 O O . LYS A 1 78 ? -7.611 2.526 37.046 1.00 8.10 79 LYS A O 1
ATOM 612 N N . MET A 1 79 ? -6.682 4.484 36.418 1.00 7.38 80 MET A N 1
ATOM 613 C CA . MET A 1 79 ? -5.985 3.929 35.266 1.00 6.93 80 MET A CA 1
ATOM 614 C C . MET A 1 79 ? -4.937 2.892 35.675 1.00 6.84 80 MET A C 1
ATOM 615 O O . MET A 1 79 ? -4.724 1.912 34.961 1.00 6.88 80 MET A O 1
ATOM 620 N N . ASN A 1 80 ? -4.300 3.112 36.826 1.00 6.68 81 ASN A N 1
ATOM 621 C CA . ASN A 1 80 ? -3.201 2.265 37.269 1.00 6.77 81 ASN A CA 1
ATOM 622 C C . ASN A 1 80 ? -3.605 1.158 38.236 1.00 6.67 81 ASN A C 1
ATOM 623 O O . ASN A 1 80 ? -2.756 0.375 38.651 1.00 6.93 81 ASN A O 1
ATOM 628 N N . ASN A 1 81 ? -4.883 1.099 38.606 1.00 7.18 82 ASN A N 1
ATOM 629 C CA . ASN A 1 81 ? -5.343 0.126 39.601 1.00 7.42 82 ASN A CA 1
ATOM 630 C C . ASN A 1 81 ? -6.566 -0.672 39.172 1.00 7.84 82 ASN A C 1
ATOM 631 O O . ASN A 1 81 ? -7.311 -1.177 40.016 1.00 8.83 82 ASN A O 1
ATOM 636 N N . GLY A 1 82 ? -6.766 -0.808 37.865 1.00 7.26 83 GLY A N 1
ATOM 637 C CA . GLY A 1 82 ? -7.831 -1.680 37.382 1.00 7.67 83 GLY A CA 1
ATOM 638 C C . GLY A 1 82 ? -8.326 -1.461 35.969 1.00 7.33 83 GLY A C 1
ATOM 639 O O . GLY A 1 82 ? -8.825 -2.396 35.342 1.00 7.92 83 GLY A O 1
ATOM 640 N N . TRP A 1 83 ? -8.215 -0.240 35.451 1.00 7.39 84 TRP A N 1
ATOM 641 C CA . TRP A 1 83 ? -8.731 0.010 34.102 1.00 7.41 84 TRP A CA 1
ATOM 642 C C . TRP A 1 83 ? -7.974 -0.741 33.000 1.00 7.07 84 TRP A C 1
ATOM 643 O O . TRP A 1 83 ? -8.495 -0.914 31.898 1.00 6.61 84 TRP A O 1
ATOM 654 N N . ASP A 1 84 ? -6.764 -1.216 33.296 1.00 6.75 85 ASP A N 1
ATOM 655 C CA . ASP A 1 84 ? -6.053 -2.061 32.329 1.00 6.91 85 ASP A CA 1
ATOM 656 C C . ASP A 1 84 ? -6.657 -3.447 32.169 1.00 7.33 85 ASP A C 1
ATOM 657 O O . ASP A 1 84 ? -6.238 -4.190 31.292 1.00 7.33 85 ASP A O 1
ATOM 662 N N . GLU A 1 85 ? -7.658 -3.791 32.977 1.00 7.72 86 GLU A N 1
ATOM 663 C CA . GLU A 1 85 ? -8.411 -5.013 32.708 1.00 8.64 86 GLU A CA 1
ATOM 664 C C . GLU A 1 85 ? -9.110 -4.910 31.354 1.00 7.92 86 GLU A C 1
ATOM 665 O O . GLU A 1 85 ? -9.472 -5.928 30.765 1.00 7.70 86 GLU A O 1
ATOM 671 N N . PHE A 1 86 ? -9.296 -3.675 30.880 1.00 7.52 87 PHE A N 1
ATOM 672 C CA . PHE A 1 86 ? -9.929 -3.407 29.589 1.00 7.14 87 PHE A CA 1
ATOM 673 C C . PHE A 1 86 ? -8.920 -3.085 28.492 1.00 6.55 87 PHE A C 1
ATOM 674 O O . PHE A 1 86 ? -9.304 -2.839 27.353 1.00 7.06 87 PHE A O 1
ATOM 682 N N . SER A 1 87 ? -7.633 -3.086 28.834 1.00 6.29 88 SER A N 1
ATOM 683 C CA . SER A 1 87 ? -6.572 -2.858 27.852 1.00 6.18 88 SER A CA 1
ATOM 684 C C . SER A 1 87 ? -6.301 -4.142 27.074 1.00 6.23 88 SER A C 1
ATOM 685 O O . SER A 1 87 ? -6.321 -5.234 27.638 1.00 7.56 88 SER A O 1
ATOM 688 N N . ILE A 1 88 ? -6.037 -4.012 25.777 1.00 6.10 89 ILE A N 1
ATOM 689 C CA . ILE A 1 88 ? -5.838 -5.186 24.925 1.00 6.69 89 ILE A CA 1
ATOM 690 C C . ILE A 1 88 ? -4.354 -5.399 24.652 1.00 5.96 89 ILE A C 1
ATOM 691 O O . ILE A 1 88 ? -3.730 -4.572 23.988 1.00 5.79 89 ILE A O 1
ATOM 696 N N . PRO A 1 89 ? -3.780 -6.508 25.155 1.00 5.76 90 PRO A N 1
ATOM 697 C CA . PRO A 1 89 ? -2.356 -6.745 24.907 1.00 5.72 90 PRO A CA 1
ATOM 698 C C . PRO A 1 89 ? -2.049 -6.860 23.414 1.00 5.51 90 PRO A C 1
ATOM 699 O O . PRO A 1 89 ? -2.841 -7.428 22.654 1.00 6.28 90 PRO A O 1
ATOM 703 N N . LYS A 1 90 ? -0.884 -6.357 23.014 1.00 5.10 91 LYS A N 1
ATOM 704 C CA . LYS A 1 90 ? -0.502 -6.372 21.609 1.00 4.99 91 LYS A CA 1
ATOM 705 C C . LYS A 1 90 ? 0.289 -7.636 21.291 1.00 5.77 91 LYS A C 1
ATOM 706 O O . LYS A 1 90 ? 1.193 -8.027 22.039 1.00 5.41 91 LYS A O 1
ATOM 712 N N . GLU A 1 91 ? -0.046 -8.251 20.166 1.00 6.19 92 GLU A N 1
ATOM 713 C CA . GLU A 1 91 ? 0.628 -9.464 19.706 1.00 7.17 92 GLU A CA 1
ATOM 714 C C . GLU A 1 91 ? 2.121 -9.241 19.484 1.00 6.35 92 GLU A C 1
ATOM 715 O O . GLU A 1 91 ? 2.941 -10.103 19.792 1.00 6.62 92 GLU A O 1
ATOM 721 N N . VAL A 1 92 ? 2.487 -8.077 18.955 1.00 5.73 93 VAL A N 1
ATOM 722 C CA . VAL A 1 92 ? 3.904 -7.786 18.757 1.00 5.92 93 VAL A CA 1
ATOM 723 C C . VAL A 1 92 ? 4.659 -7.863 20.092 1.00 5.63 93 VAL A C 1
ATOM 724 O O . VAL A 1 92 ? 5.791 -8.348 20.157 1.00 5.77 93 VAL A O 1
ATOM 728 N N . ALA A 1 93 ? 4.021 -7.388 21.158 1.00 5.72 94 ALA A N 1
ATOM 729 C CA . ALA A 1 93 ? 4.607 -7.436 22.490 1.00 5.79 94 ALA A CA 1
ATOM 730 C C . ALA A 1 93 ? 4.697 -8.851 23.044 1.00 5.43 94 ALA A C 1
ATOM 731 O O . ALA A 1 93 ? 5.688 -9.196 23.678 1.00 5.74 94 ALA A O 1
ATOM 733 N N . ARG A 1 94 ? 3.687 -9.680 22.785 1.00 5.50 95 ARG A N 1
ATOM 734 C CA . ARG A 1 94 ? 3.756 -11.079 23.208 1.00 5.90 95 ARG A CA 1
ATOM 735 C C . ARG A 1 94 ? 4.992 -11.738 22.603 1.00 5.99 95 ARG A C 1
ATOM 736 O O . ARG A 1 94 ? 5.725 -12.469 23.282 1.00 6.57 95 ARG A O 1
ATOM 744 N N . GLN A 1 95 ? 5.207 -11.482 21.313 1.00 6.20 96 GLN A N 1
ATOM 745 C CA . GLN A 1 95 ? 6.319 -12.070 20.580 1.00 6.57 96 GLN A CA 1
ATOM 746 C C . GLN A 1 95 ? 7.669 -11.556 21.076 1.00 6.08 96 GLN A C 1
ATOM 747 O O . GLN A 1 95 ? 8.591 -12.343 21.297 1.00 6.58 96 GLN A O 1
ATOM 753 N N . LEU A 1 96 ? 7.785 -10.244 21.267 1.00 5.74 97 LEU A N 1
ATOM 754 C CA . LEU A 1 96 ? 9.030 -9.651 21.761 1.00 5.72 97 LEU A CA 1
ATOM 755 C C . LEU A 1 96 ? 9.355 -10.100 23.175 1.00 5.48 97 LEU A C 1
ATOM 756 O O . LEU A 1 96 ? 10.494 -10.447 23.469 1.00 5.97 97 LEU A O 1
ATOM 761 N N . ILE A 1 97 ? 8.359 -10.089 24.050 1.00 5.75 98 ILE A N 1
ATOM 762 C CA . ILE A 1 97 ? 8.577 -10.471 25.439 1.00 6.15 98 ILE A CA 1
ATOM 763 C C . ILE A 1 97 ? 8.949 -11.950 25.533 1.00 6.46 98 ILE A C 1
ATOM 764 O O . ILE A 1 97 ? 9.909 -12.303 26.216 1.00 6.82 98 ILE A O 1
ATOM 769 N N . ASP A 1 98 ? 8.226 -12.807 24.816 1.00 6.69 99 ASP A N 1
ATOM 770 C CA . ASP A 1 98 ? 8.584 -14.230 24.755 1.00 7.36 99 ASP A CA 1
ATOM 771 C C . ASP A 1 98 ? 10.038 -14.422 24.320 1.00 7.44 99 ASP A C 1
ATOM 772 O O . ASP A 1 98 ? 10.776 -15.223 24.911 1.00 7.79 99 ASP A O 1
ATOM 777 N N . MET A 1 99 ? 10.438 -13.685 23.284 1.00 7.44 100 MET A N 1
ATOM 778 C CA . MET A 1 99 ? 11.774 -13.795 22.705 1.00 7.99 100 MET A CA 1
ATOM 779 C C . MET A 1 99 ? 12.849 -13.363 23.704 1.00 7.86 100 MET A C 1
ATOM 780 O O . MET A 1 99 ? 13.883 -14.033 23.850 1.00 8.25 100 MET A O 1
ATOM 785 N N . HIS A 1 100 ? 12.597 -12.256 24.396 1.00 7.61 101 HIS A N 1
ATOM 786 C CA . HIS A 1 100 ? 13.542 -11.753 25.386 1.00 8.04 101 HIS A CA 1
ATOM 787 C C . HIS A 1 100 ? 13.605 -12.612 26.648 1.00 8.15 101 HIS A C 1
ATOM 788 O O . HIS A 1 100 ? 14.688 -12.819 27.199 1.00 9.03 101 HIS A O 1
ATOM 795 N N . VAL A 1 101 ? 12.461 -13.141 27.078 1.00 8.05 102 VAL A N 1
ATOM 796 C CA . VAL A 1 101 ? 12.437 -14.086 28.197 1.00 8.53 102 VAL A CA 1
ATOM 797 C C . VAL A 1 101 ? 13.236 -15.351 27.840 1.00 8.86 102 VAL A C 1
ATOM 798 O O . VAL A 1 101 ? 14.034 -15.842 28.649 1.00 9.32 102 VAL A O 1
ATOM 802 N N . ARG A 1 102 ? 13.056 -15.842 26.616 1.00 9.03 103 ARG A N 1
ATOM 803 C CA . ARG A 1 102 ? 13.781 -17.024 26.133 1.00 9.97 103 ARG A CA 1
ATOM 804 C C . ARG A 1 102 ? 15.294 -16.786 26.146 1.00 10.12 103 ARG A C 1
ATOM 805 O O . ARG A 1 102 ? 16.075 -17.703 26.434 1.00 10.64 103 ARG A O 1
ATOM 813 N N . ARG A 1 103 ? 15.695 -15.551 25.852 1.00 10.30 104 ARG A N 1
ATOM 814 C CA . ARG A 1 103 ? 17.101 -15.147 25.876 1.00 10.81 104 ARG A CA 1
ATOM 815 C C . ARG A 1 103 ? 17.673 -15.038 27.289 1.00 10.89 104 ARG A C 1
ATOM 816 O O . ARG A 1 103 ? 18.892 -15.038 27.467 1.00 11.44 104 ARG A O 1
ATOM 824 N N . GLY A 1 104 ? 16.798 -14.927 28.285 1.00 10.68 105 GLY A N 1
ATOM 825 C CA . GLY A 1 104 ? 17.222 -14.711 29.666 1.00 10.44 105 GLY A CA 1
ATOM 826 C C . GLY A 1 104 ? 17.417 -13.243 30.002 1.00 10.18 105 GLY A C 1
ATOM 827 O O . GLY A 1 104 ? 18.047 -12.902 31.007 1.00 10.44 105 GLY A O 1
ATOM 828 N N . ASP A 1 105 ? 16.874 -12.367 29.162 1.00 9.81 106 ASP A N 1
ATOM 829 C CA . ASP A 1 105 ? 16.990 -10.927 29.376 1.00 9.57 106 ASP A CA 1
ATOM 830 C C . ASP A 1 105 ? 16.134 -10.445 30.547 1.00 9.41 106 ASP A C 1
ATOM 831 O O . ASP A 1 105 ? 15.106 -11.045 30.865 1.00 9.61 106 ASP A O 1
ATOM 836 N N . ALA A 1 106 ? 16.573 -9.362 31.183 1.00 9.30 107 ALA A N 1
ATOM 837 C CA . ALA A 1 106 ? 15.774 -8.678 32.196 1.00 9.33 107 ALA A CA 1
ATOM 838 C C . ALA A 1 106 ? 14.786 -7.760 31.484 1.00 9.01 107 ALA A C 1
ATOM 839 O O . ALA A 1 106 ? 15.161 -7.043 30.552 1.00 9.70 107 ALA A O 1
ATOM 841 N N . ILE A 1 107 ? 13.527 -7.794 31.916 1.00 8.64 108 ILE A N 1
ATOM 842 C CA . ILE A 1 107 ? 12.460 -7.023 31.277 1.00 8.61 108 ILE A CA 1
ATOM 843 C C . ILE A 1 107 ? 12.056 -5.852 32.164 1.00 7.70 108 ILE A C 1
ATOM 844 O O . ILE A 1 107 ? 11.652 -6.052 33.316 1.00 7.64 108 ILE A O 1
ATOM 849 N N . PHE A 1 108 ? 12.163 -4.643 31.613 1.00 7.22 109 PHE A N 1
ATOM 850 C CA . PHE A 1 108 ? 11.701 -3.423 32.268 1.00 7.06 109 PHE A CA 1
ATOM 851 C C . PHE A 1 108 ? 10.587 -2.769 31.468 1.00 6.50 109 PHE A C 1
ATOM 852 O O . PHE A 1 108 ? 10.560 -2.867 30.238 1.00 6.87 109 PHE A O 1
ATOM 860 N N . PHE A 1 109 ? 9.692 -2.092 32.176 1.00 6.27 110 PHE A N 1
ATOM 861 C CA . PHE A 1 109 ? 8.678 -1.238 31.570 1.00 6.08 110 PHE A CA 1
ATOM 862 C C . PHE A 1 109 ? 8.886 0.168 32.095 1.00 6.12 110 PHE A C 1
ATOM 863 O O . PHE A 1 109 ? 8.929 0.377 33.308 1.00 6.54 110 PHE A O 1
ATOM 871 N N . VAL A 1 110 ? 9.057 1.116 31.177 1.00 6.20 111 VAL A N 1
ATOM 872 C CA . VAL A 1 110 ? 9.275 2.513 31.535 1.00 6.61 111 VAL A CA 1
ATOM 873 C C . VAL A 1 110 ? 8.193 3.342 30.854 1.00 6.38 111 VAL A C 1
ATOM 874 O O . VAL A 1 110 ? 8.196 3.507 29.629 1.00 6.97 111 VAL A O 1
ATOM 878 N N . THR A 1 111 ? 7.256 3.833 31.657 1.00 6.99 112 THR A N 1
ATOM 879 C CA . THR A 1 111 ? 6.069 4.508 31.151 1.00 7.27 112 THR A CA 1
ATOM 880 C C . THR A 1 111 ? 6.036 5.981 31.554 1.00 7.48 112 THR A C 1
ATOM 881 O O . THR A 1 111 ? 6.545 6.370 32.612 1.00 7.93 112 THR A O 1
ATOM 885 N N . GLY A 1 112 ? 5.419 6.793 30.698 1.00 7.50 113 GLY A N 1
ATOM 886 C CA . GLY A 1 112 ? 5.169 8.195 30.997 1.00 7.68 113 GLY A CA 1
ATOM 887 C C . GLY A 1 112 ? 3.911 8.415 31.821 1.00 7.42 113 GLY A C 1
ATOM 888 O O . GLY A 1 112 ? 3.602 9.551 32.175 1.00 7.46 113 GLY A O 1
ATOM 889 N N . ARG A 1 113 ? 3.174 7.344 32.121 1.00 7.25 114 ARG A N 1
ATOM 890 C CA . ARG A 1 113 ? 2.050 7.447 33.053 1.00 7.86 114 ARG A CA 1
ATOM 891 C C . ARG A 1 113 ? 2.530 8.058 34.362 1.00 8.27 114 ARG A C 1
ATOM 892 O O . ARG A 1 113 ? 3.667 7.824 34.785 1.00 8.41 114 ARG A O 1
ATOM 900 N N . SER A 1 114 ? 1.659 8.829 35.004 1.00 8.91 115 SER A N 1
ATOM 901 C CA . SER A 1 114 ? 1.986 9.416 36.300 1.00 9.51 115 SER A CA 1
ATOM 902 C C . SER A 1 114 ? 1.996 8.355 37.401 1.00 10.06 115 SER A C 1
ATOM 903 O O . SER A 1 114 ? 1.164 7.446 37.391 1.00 9.64 115 SER A O 1
ATOM 906 N N . PRO A 1 115 ? 2.943 8.462 38.357 1.00 10.58 116 PRO A N 1
ATOM 907 C CA . PRO A 1 115 ? 2.957 7.534 39.484 1.00 10.90 116 PRO A CA 1
ATOM 908 C C . PRO A 1 115 ? 1.743 7.705 40.393 1.00 11.06 116 PRO A C 1
ATOM 909 O O . PRO A 1 115 ? 1.180 8.798 40.500 1.00 11.03 116 PRO A O 1
ATOM 913 N N . THR A 1 116 ? 1.350 6.607 41.023 1.00 11.09 117 THR A N 1
ATOM 914 C CA . THR A 1 116 ? 0.214 6.585 41.929 1.00 11.29 117 THR A CA 1
ATOM 915 C C . THR A 1 116 ? 0.630 5.930 43.246 1.00 11.63 117 THR A C 1
ATOM 916 O O . THR A 1 116 ? 1.729 5.381 43.351 1.00 11.78 117 THR A O 1
ATOM 920 N N . LYS A 1 117 ? -0.248 6.000 44.244 1.00 11.96 118 LYS A N 1
ATOM 921 C CA . LYS A 1 117 ? 0.041 5.475 45.574 1.00 12.52 118 LYS A CA 1
ATOM 922 C C . LYS A 1 117 ? 0.221 3.963 45.547 1.00 11.98 118 LYS A C 1
ATOM 923 O O . LYS A 1 117 ? 1.056 3.412 46.270 1.00 12.56 118 LYS A O 1
ATOM 929 N N . THR A 1 118 ? -0.580 3.307 44.712 1.00 11.20 119 THR A N 1
ATOM 930 C CA . THR A 1 118 ? -0.482 1.876 44.447 1.00 10.28 119 THR A CA 1
ATOM 931 C C . THR A 1 118 ? -0.641 1.677 42.941 1.00 9.39 119 THR A C 1
ATOM 932 O O . THR A 1 118 ? -1.125 2.574 42.244 1.00 9.12 119 THR A O 1
ATOM 936 N N . GLU A 1 119 ? -0.248 0.507 42.445 1.00 8.75 120 GLU A N 1
ATOM 937 C CA . GLU A 1 119 ? -0.429 0.177 41.034 1.00 8.55 120 GLU A CA 1
ATOM 938 C C . GLU A 1 119 ? -0.510 -1.328 40.854 1.00 8.43 120 GLU A C 1
ATOM 939 O O . GLU A 1 119 ? 0.234 -2.075 41.488 1.00 8.94 120 GLU A O 1
ATOM 945 N N . THR A 1 120 ? -1.417 -1.756 39.983 1.00 7.73 121 THR A N 1
ATOM 946 C CA . THR A 1 120 ? -1.586 -3.167 39.645 1.00 7.84 121 THR A CA 1
ATOM 947 C C . THR A 1 120 ? -1.150 -3.455 38.205 1.00 7.38 121 THR A C 1
ATOM 948 O O . THR A 1 120 ? -1.356 -4.563 37.698 1.00 7.68 121 THR A O 1
ATOM 952 N N . VAL A 1 121 ? -0.554 -2.453 37.557 1.00 7.03 122 VAL A N 1
ATOM 953 C CA . VAL A 1 121 ? -0.091 -2.570 36.168 1.00 6.93 122 VAL A CA 1
ATOM 954 C C . VAL A 1 121 ? 1.028 -3.607 36.038 1.00 7.01 122 VAL A C 1
ATOM 955 O O . VAL A 1 121 ? 1.034 -4.401 35.095 1.00 6.98 122 VAL A O 1
ATOM 959 N N . SER A 1 122 ? 1.969 -3.609 36.981 1.00 7.45 123 SER A N 1
ATOM 960 C CA . SER A 1 122 ? 3.035 -4.613 36.971 1.00 7.71 123 SER A CA 1
ATOM 961 C C . SER A 1 122 ? 2.472 -6.031 36.962 1.00 8.26 123 SER A C 1
ATOM 962 O O . SER A 1 122 ? 2.933 -6.878 36.198 1.00 8.35 123 SER A O 1
ATOM 965 N N . LYS A 1 123 ? 1.465 -6.284 37.796 1.00 8.30 124 LYS A N 1
ATOM 966 C CA . LYS A 1 123 ? 0.836 -7.601 37.820 1.00 8.91 124 LYS A CA 1
ATOM 967 C C . LYS A 1 123 ? 0.097 -7.913 36.510 1.00 8.46 124 LYS A C 1
ATOM 968 O O . LYS A 1 123 ? 0.195 -9.023 35.984 1.00 8.38 124 LYS A O 1
ATOM 974 N N . THR A 1 124 ? -0.643 -6.939 35.991 1.00 8.55 125 THR A N 1
ATOM 975 C CA . THR A 1 124 ? -1.329 -7.097 34.709 1.00 8.46 125 THR A CA 1
ATOM 976 C C . THR A 1 124 ? -0.348 -7.511 33.611 1.00 7.42 125 THR A C 1
ATOM 977 O O . THR A 1 124 ? -0.621 -8.430 32.840 1.00 7.20 125 THR A O 1
ATOM 981 N N . LEU A 1 125 ? 0.806 -6.856 33.565 1.00 7.03 126 LEU A N 1
ATOM 982 C CA . LEU A 1 125 ? 1.795 -7.136 32.530 1.00 6.78 126 LEU A CA 1
ATOM 983 C C . LEU A 1 125 ? 2.431 -8.514 32.707 1.00 6.89 126 LEU A C 1
ATOM 984 O O . LEU A 1 125 ? 2.516 -9.289 31.752 1.00 7.10 126 LEU A O 1
ATOM 989 N N . ALA A 1 126 ? 2.845 -8.832 33.930 1.00 7.30 127 ALA A N 1
ATOM 990 C CA . ALA A 1 126 ? 3.452 -10.135 34.196 1.00 7.61 127 ALA A CA 1
ATOM 991 C C . ALA A 1 126 ? 2.475 -11.280 33.907 1.00 7.82 127 ALA A C 1
ATOM 992 O O . ALA A 1 126 ? 2.871 -12.300 33.332 1.00 7.97 127 ALA A O 1
ATOM 994 N N . ASP A 1 127 ? 1.207 -11.106 34.285 1.00 8.02 128 ASP A N 1
ATOM 995 C CA . ASP A 1 127 ? 0.187 -12.139 34.074 1.00 8.91 128 ASP A CA 1
ATOM 996 C C . ASP A 1 127 ? -0.143 -12.326 32.596 1.00 8.65 128 ASP A C 1
ATOM 997 O O . ASP A 1 127 ? -0.151 -13.453 32.094 1.00 9.34 128 ASP A O 1
ATOM 1002 N N . ASN A 1 128 ? -0.428 -11.226 31.901 1.00 8.13 129 ASN A N 1
ATOM 1003 C CA . ASN A 1 128 ? -0.842 -11.305 30.498 1.00 8.03 129 ASN A CA 1
ATOM 1004 C C . ASN A 1 128 ? 0.262 -11.739 29.542 1.00 7.77 129 ASN A C 1
ATOM 1005 O O . ASN A 1 128 ? 0.002 -12.443 28.563 1.00 7.71 129 ASN A O 1
ATOM 1010 N N . PHE A 1 129 ? 1.494 -11.342 29.844 1.00 7.44 130 PHE A N 1
ATOM 1011 C CA . PHE A 1 129 ? 2.618 -11.676 28.975 1.00 7.51 130 PHE A CA 1
ATOM 1012 C C . PHE A 1 129 ? 3.435 -12.870 29.471 1.00 7.91 130 PHE A C 1
ATOM 1013 O O . PHE A 1 129 ? 4.464 -13.217 28.883 1.00 8.12 130 PHE A O 1
ATOM 1021 N N . HIS A 1 130 ? 2.957 -13.494 30.549 1.00 7.88 131 HIS A N 1
ATOM 1022 C CA . HIS A 1 130 ? 3.573 -14.699 31.129 1.00 8.84 131 HIS A CA 1
ATOM 1023 C C . HIS A 1 130 ? 5.053 -14.461 31.404 1.00 8.63 131 HIS A C 1
ATOM 1024 O O . HIS A 1 130 ? 5.925 -15.227 30.985 1.00 9.28 131 HIS A O 1
ATOM 1031 N N . ILE A 1 131 ? 5.329 -13.370 32.109 1.00 8.26 132 ILE A N 1
ATOM 1032 C CA . ILE A 1 131 ? 6.697 -12.994 32.412 1.00 8.32 132 ILE A CA 1
ATOM 1033 C C . ILE A 1 131 ? 7.089 -13.595 33.759 1.00 8.55 132 ILE A C 1
ATOM 1034 O O . ILE A 1 131 ? 6.485 -13.266 34.784 1.00 8.52 132 ILE A O 1
ATOM 1039 N N . PRO A 1 132 ? 8.104 -14.485 33.770 1.00 8.65 133 PRO A N 1
ATOM 1040 C CA . PRO A 1 132 ? 8.538 -15.037 35.053 1.00 8.94 133 PRO A CA 1
ATOM 1041 C C . PRO A 1 132 ? 8.994 -13.932 36.001 1.00 9.43 133 PRO A C 1
ATOM 1042 O O . PRO A 1 132 ? 9.491 -12.900 35.546 1.00 9.86 133 PRO A O 1
ATOM 1046 N N . ALA A 1 133 ? 8.824 -14.148 37.308 1.00 9.99 134 ALA A N 1
ATOM 1047 C CA . ALA A 1 133 ? 9.158 -13.130 38.311 1.00 10.47 134 ALA A CA 1
ATOM 1048 C C . ALA A 1 133 ? 10.619 -12.702 38.260 1.00 10.95 134 ALA A C 1
ATOM 1049 O O . ALA A 1 133 ? 10.953 -11.564 38.593 1.00 11.29 134 ALA A O 1
ATOM 1051 N N . THR A 1 134 ? 11.487 -13.615 37.840 1.00 11.39 135 THR A N 1
ATOM 1052 C CA . THR A 1 134 ? 12.910 -13.329 37.730 1.00 12.33 135 THR A CA 1
ATOM 1053 C C . THR A 1 134 ? 13.176 -12.278 36.645 1.00 11.85 135 THR A C 1
ATOM 1054 O O . THR A 1 134 ? 13.850 -11.274 36.902 1.00 12.76 135 THR A O 1
ATOM 1058 N N . ASN A 1 135 ? 12.622 -12.486 35.449 1.00 10.85 136 ASN A N 1
ATOM 1059 C CA . ASN A 1 135 ? 12.794 -11.539 34.344 1.00 10.12 136 ASN A CA 1
ATOM 1060 C C . ASN A 1 135 ? 12.046 -10.234 34.581 1.00 9.70 136 ASN A C 1
ATOM 1061 O O . ASN A 1 135 ? 12.472 -9.180 34.113 1.00 9.60 136 ASN A O 1
ATOM 1066 N N . MET A 1 136 ? 10.934 -10.319 35.305 1.00 9.27 137 MET A N 1
ATOM 1067 C CA . MET A 1 136 ? 10.059 -9.171 35.539 1.00 9.23 137 MET A CA 1
ATOM 1068 C C . MET A 1 136 ? 10.671 -8.164 36.504 1.00 9.07 137 MET A C 1
ATOM 1069 O O . MET A 1 136 ? 11.367 -8.536 37.451 1.00 9.24 137 MET A O 1
ATOM 1074 N N . ASN A 1 137 ? 10.400 -6.890 36.248 1.00 8.78 138 ASN A N 1
ATOM 1075 C CA . ASN A 1 137 ? 10.747 -5.811 37.162 1.00 8.67 138 ASN A CA 1
ATOM 1076 C C . ASN A 1 137 ? 9.546 -4.886 37.333 1.00 8.50 138 ASN A C 1
ATOM 1077 O O . ASN A 1 137 ? 8.783 -4.695 36.385 1.00 8.32 138 ASN A O 1
ATOM 1082 N N . PRO A 1 138 ? 9.358 -4.313 38.537 1.00 8.50 139 PRO A N 1
ATOM 1083 C CA . PRO A 1 138 ? 8.214 -3.412 38.723 1.00 8.25 139 PRO A CA 1
ATOM 1084 C C . PRO A 1 138 ? 8.226 -2.258 37.722 1.00 7.53 139 PRO A C 1
ATOM 1085 O O . PRO A 1 138 ? 9.287 -1.716 37.421 1.00 7.38 139 PRO A O 1
ATOM 1089 N N . VAL A 1 139 ? 7.053 -1.912 37.204 1.00 7.37 140 VAL A N 1
ATOM 1090 C CA . VAL A 1 139 ? 6.922 -0.804 36.254 1.00 7.38 140 VAL A CA 1
ATOM 1091 C C . VAL A 1 139 ? 7.548 0.472 36.817 1.00 7.10 140 VAL A C 1
ATOM 1092 O O . VAL A 1 139 ? 7.371 0.800 37.997 1.00 6.90 140 VAL A O 1
ATOM 1096 N N . ILE A 1 140 ? 8.301 1.160 35.968 1.00 7.48 141 ILE A N 1
ATOM 1097 C CA . ILE A 1 140 ? 8.879 2.449 36.296 1.00 8.50 141 ILE A CA 1
ATOM 1098 C C . ILE A 1 140 ? 7.960 3.531 35.724 1.00 8.82 141 ILE A C 1
ATOM 1099 O O . ILE A 1 140 ? 7.822 3.665 34.503 1.00 8.27 141 ILE A O 1
ATOM 1104 N N . PHE A 1 141 ? 7.317 4.272 36.621 1.00 9.96 142 PHE A N 1
ATOM 1105 C CA . PHE A 1 141 ? 6.389 5.331 36.248 1.00 10.78 142 PHE A CA 1
ATOM 1106 C C . PHE A 1 141 ? 7.157 6.640 36.173 1.00 11.38 142 PHE A C 1
ATOM 1107 O O . PHE A 1 141 ? 7.271 7.360 37.166 1.00 11.89 142 PHE A O 1
ATOM 1115 N N . ALA A 1 142 ? 7.679 6.936 34.983 1.00 11.82 143 ALA A N 1
ATOM 1116 C CA . ALA A 1 142 ? 8.570 8.074 34.768 1.00 12.73 143 ALA A CA 1
ATOM 1117 C C . ALA A 1 142 ? 7.829 9.410 34.676 1.00 13.44 143 ALA A C 1
ATOM 1118 O O . ALA A 1 142 ? 8.437 10.472 34.830 1.00 13.93 143 ALA A O 1
ATOM 1120 N N . GLY A 1 143 ? 6.521 9.358 34.427 1.00 14.28 144 GLY A N 1
ATOM 1121 C CA . GLY A 1 143 ? 5.727 10.571 34.256 1.00 15.63 144 GLY A CA 1
ATOM 1122 C C . GLY A 1 143 ? 5.955 11.221 32.902 1.00 16.90 144 GLY A C 1
ATOM 1123 O O . GLY A 1 143 ? 6.824 10.800 32.128 1.00 16.25 144 GLY A O 1
ATOM 1124 N N . ASP A 1 144 ? 5.164 12.249 32.616 1.00 18.66 145 ASP A N 1
ATOM 1125 C CA . ASP A 1 144 ? 5.235 12.955 31.344 1.00 20.73 145 ASP A CA 1
ATOM 1126 C C . ASP A 1 144 ? 5.098 14.454 31.597 1.00 22.00 145 ASP A C 1
ATOM 1127 O O . ASP A 1 144 ? 4.050 14.923 32.040 1.00 22.11 145 ASP A O 1
ATOM 1132 N N . LYS A 1 145 ? 6.171 15.194 31.327 1.00 23.74 146 LYS A N 1
ATOM 1133 C CA . LYS A 1 145 ? 6.204 16.640 31.549 1.00 25.37 146 LYS A CA 1
ATOM 1134 C C . LYS A 1 145 ? 6.792 17.362 30.331 1.00 26.39 146 LYS A C 1
ATOM 1135 O O . LYS A 1 145 ? 7.977 17.722 30.344 1.00 27.01 146 LYS A O 1
ATOM 1141 N N . PRO A 1 146 ? 5.965 17.593 29.282 1.00 27.16 147 PRO A N 1
ATOM 1142 C CA . PRO A 1 146 ? 6.408 18.160 28.002 1.00 27.37 147 PRO A CA 1
ATOM 1143 C C . PRO A 1 146 ? 7.499 19.222 28.123 1.00 27.26 147 PRO A C 1
ATOM 1144 O O . PRO A 1 146 ? 7.399 20.136 28.946 1.00 27.50 147 PRO A O 1
ATOM 1148 N N . GLY A 1 147 ? 8.535 19.083 27.301 1.00 26.91 148 GLY A N 1
ATOM 1149 C CA . GLY A 1 147 ? 9.736 19.902 27.416 1.00 26.15 148 GLY A CA 1
ATOM 1150 C C . GLY A 1 147 ? 10.796 19.204 28.248 1.00 25.59 148 GLY A C 1
ATOM 1151 O O . GLY A 1 147 ? 11.920 19.696 28.372 1.00 25.62 148 GLY A O 1
ATOM 1152 N N . GLN A 1 148 ? 10.433 18.053 28.816 1.00 24.76 149 GLN A N 1
ATOM 1153 C CA . GLN A 1 148 ? 11.345 17.256 29.633 1.00 24.12 149 GLN A CA 1
ATOM 1154 C C . GLN A 1 148 ? 11.442 15.809 29.160 1.00 23.01 149 GLN A C 1
ATOM 1155 O O . GLN A 1 148 ? 10.440 15.187 28.788 1.00 23.01 149 GLN A O 1
ATOM 1161 N N . ASN A 1 149 ? 12.668 15.294 29.185 1.00 21.72 150 ASN A N 1
ATOM 1162 C CA . ASN A 1 149 ? 12.957 13.885 28.972 1.00 20.47 150 ASN A CA 1
ATOM 1163 C C . ASN A 1 149 ? 12.989 13.201 30.336 1.00 19.47 150 ASN A C 1
ATOM 1164 O O . ASN A 1 149 ? 13.900 13.441 31.139 1.00 19.68 150 ASN A O 1
ATOM 1169 N N . THR A 1 150 ? 11.989 12.365 30.613 1.00 18.05 151 THR A N 1
ATOM 1170 C CA . THR A 1 150 ? 11.922 11.686 31.909 1.00 16.66 151 THR A CA 1
ATOM 1171 C C . THR A 1 150 ? 12.271 10.194 31.865 1.00 15.36 151 THR A C 1
ATOM 1172 O O . THR A 1 150 ? 12.362 9.556 32.912 1.00 15.42 151 THR A O 1
ATOM 1176 N N . LYS A 1 151 ? 12.480 9.642 30.670 1.00 13.81 152 LYS A N 1
ATOM 1177 C CA . LYS A 1 151 ? 12.805 8.213 30.530 1.00 12.20 152 LYS A CA 1
ATOM 1178 C C . LYS A 1 151 ? 14.311 7.904 30.445 1.00 11.77 152 LYS A C 1
ATOM 1179 O O . LYS A 1 151 ? 14.750 6.845 30.899 1.00 11.29 152 LYS A O 1
ATOM 1185 N N . SER A 1 152 ? 15.096 8.820 29.877 1.00 11.72 153 SER A N 1
ATOM 1186 C CA . SER A 1 152 ? 16.526 8.566 29.634 1.00 12.07 153 SER A CA 1
ATOM 1187 C C . SER A 1 152 ? 17.313 8.202 30.890 1.00 12.12 153 SER A C 1
ATOM 1188 O O . SER A 1 152 ? 18.142 7.291 30.860 1.00 12.19 153 SER A O 1
ATOM 1191 N N . GLN A 1 153 ? 17.053 8.912 31.987 1.00 12.49 154 GLN A N 1
ATOM 1192 C CA . GLN A 1 153 ? 17.740 8.639 33.247 1.00 13.54 154 GLN A CA 1
ATOM 1193 C C . GLN A 1 153 ? 17.475 7.217 33.735 1.00 12.78 154 GLN A C 1
ATOM 1194 O O . GLN A 1 153 ? 18.374 6.564 34.260 1.00 13.12 154 GLN A O 1
ATOM 1200 N N . TRP A 1 154 ? 16.245 6.743 33.553 1.00 12.51 155 TRP A N 1
ATOM 1201 C CA . TRP A 1 154 ? 15.887 5.370 33.911 1.00 12.48 155 TRP A CA 1
ATOM 1202 C C . TRP A 1 154 ? 16.541 4.318 33.006 1.00 12.11 155 TRP A C 1
ATOM 1203 O O . TRP A 1 154 ? 16.990 3.274 33.490 1.00 11.96 155 TRP A O 1
ATOM 1214 N N . LEU A 1 155 ? 16.611 4.597 31.704 1.00 11.84 156 LEU A N 1
ATOM 1215 C CA . LEU A 1 155 ? 17.294 3.696 30.769 1.00 12.06 156 LEU A CA 1
ATOM 1216 C C . LEU A 1 155 ? 18.765 3.544 31.148 1.00 12.43 156 LEU A C 1
ATOM 1217 O O . LEU A 1 155 ? 19.318 2.442 31.108 1.00 12.51 156 LEU A O 1
ATOM 1222 N N . GLN A 1 156 ? 19.388 4.656 31.525 1.00 13.16 157 GLN A N 1
ATOM 1223 C CA . GLN A 1 156 ? 20.769 4.633 31.992 1.00 14.24 157 GLN A CA 1
ATOM 1224 C C . GLN A 1 156 ? 20.911 3.893 33.326 1.00 14.28 157 GLN A C 1
ATOM 1225 O O . GLN A 1 156 ? 21.800 3.053 33.474 1.00 14.67 157 GLN A O 1
ATOM 1231 N N . ASP A 1 157 ? 20.028 4.197 34.278 1.00 14.21 158 ASP A N 1
ATOM 1232 C CA . ASP A 1 157 ? 20.070 3.580 35.610 1.00 14.72 158 ASP A CA 1
ATOM 1233 C C . ASP A 1 157 ? 19.988 2.055 35.554 1.00 14.52 158 ASP A C 1
ATOM 1234 O O . ASP A 1 157 ? 20.681 1.365 36.302 1.00 14.95 158 ASP A O 1
ATOM 1239 N N . LYS A 1 158 ? 19.149 1.532 34.663 1.00 13.92 159 LYS A N 1
ATOM 1240 C CA . LYS A 1 158 ? 18.938 0.088 34.569 1.00 13.37 159 LYS A CA 1
ATOM 1241 C C . LYS A 1 158 ? 19.786 -0.573 33.480 1.00 12.89 159 LYS A C 1
ATOM 1242 O O . LYS A 1 158 ? 19.615 -1.761 33.189 1.00 12.86 159 LYS A O 1
ATOM 1248 N N . ASN A 1 159 ? 20.709 0.197 32.903 1.00 12.66 160 ASN A N 1
ATOM 1249 C CA . ASN A 1 159 ? 21.550 -0.249 31.780 1.00 12.70 160 ASN A CA 1
ATOM 1250 C C . ASN A 1 159 ? 20.738 -0.921 30.668 1.00 11.83 160 ASN A C 1
ATOM 1251 O O . ASN A 1 159 ? 21.107 -1.974 30.147 1.00 11.39 160 ASN A O 1
ATOM 1256 N N . ILE A 1 160 ? 19.619 -0.295 30.316 1.00 10.73 161 ILE A N 1
ATOM 1257 C CA . ILE A 1 160 ? 18.745 -0.820 29.272 1.00 10.21 161 ILE A CA 1
ATOM 1258 C C . ILE A 1 160 ? 19.392 -0.609 27.899 1.00 9.86 161 ILE A C 1
ATOM 1259 O O . ILE A 1 160 ? 19.757 0.511 27.541 1.00 10.35 161 ILE A O 1
ATOM 1264 N N . ARG A 1 161 ? 19.535 -1.707 27.155 1.00 9.31 162 ARG A N 1
ATOM 1265 C CA . ARG A 1 161 ? 20.279 -1.728 25.892 1.00 9.48 162 ARG A CA 1
ATOM 1266 C C . ARG A 1 161 ? 19.398 -1.581 24.656 1.00 8.80 162 ARG A C 1
ATOM 1267 O O . ARG A 1 161 ? 19.870 -1.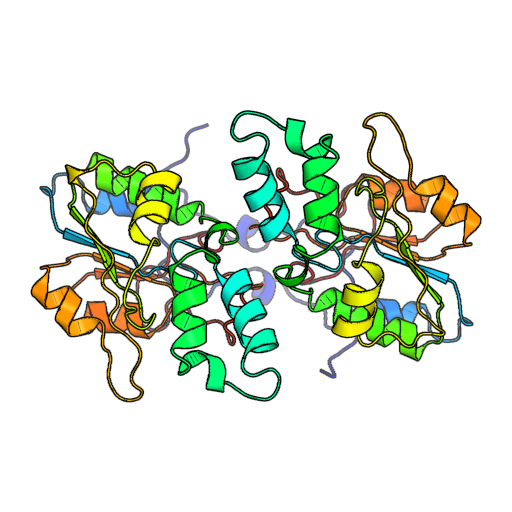145 23.606 1.00 8.71 162 ARG A O 1
ATOM 1275 N N . ILE A 1 162 ? 18.132 -1.980 24.783 1.00 8.43 163 ILE A N 1
ATOM 1276 C CA . ILE A 1 162 ? 17.141 -1.870 23.713 1.00 8.11 163 ILE A CA 1
ATOM 1277 C C . ILE A 1 162 ? 15.883 -1.328 24.362 1.00 7.37 163 ILE A C 1
ATOM 1278 O O . ILE A 1 162 ? 15.482 -1.804 25.425 1.00 7.28 163 ILE A O 1
ATOM 1283 N N . PHE A 1 163 ? 15.286 -0.312 23.748 1.00 7.02 164 PHE A N 1
ATOM 1284 C CA . PHE A 1 163 ? 14.031 0.242 24.235 1.00 6.46 164 PHE A CA 1
ATOM 1285 C C . PHE A 1 163 ? 13.020 0.265 23.102 1.00 6.21 164 PHE A C 1
ATOM 1286 O O . PHE A 1 163 ? 13.276 0.839 22.041 1.00 6.54 164 PHE A O 1
ATOM 1294 N N . TYR A 1 164 ? 11.888 -0.387 23.346 1.00 5.75 165 TYR A N 1
ATOM 1295 C CA . TYR A 1 164 ? 10.766 -0.461 22.412 1.00 5.56 165 TYR A CA 1
ATOM 1296 C C . TYR A 1 164 ? 9.707 0.566 22.764 1.00 4.96 165 TYR A C 1
ATOM 1297 O O . TYR A 1 164 ? 9.301 0.658 23.918 1.00 5.39 165 TYR A O 1
ATOM 1306 N N . GLY A 1 165 ? 9.249 1.333 21.786 1.00 5.19 166 GLY A N 1
ATOM 1307 C CA . GLY A 1 165 ? 8.216 2.320 22.061 1.00 5.16 166 GLY A CA 1
ATOM 1308 C C . GLY A 1 165 ? 7.539 2.831 20.816 1.00 5.11 166 GLY A C 1
ATOM 1309 O O . GLY A 1 165 ? 8.054 2.694 19.705 1.00 4.92 166 GLY A O 1
ATOM 1310 N N . ASP A 1 166 ? 6.379 3.448 21.010 1.00 5.15 167 ASP A N 1
ATOM 1311 C CA . ASP A 1 166 ? 5.597 3.993 19.896 1.00 5.06 167 ASP A CA 1
ATOM 1312 C C . ASP A 1 166 ? 5.798 5.490 19.665 1.00 5.17 167 ASP A C 1
ATOM 1313 O O . ASP A 1 166 ? 5.554 5.980 18.558 1.00 5.21 167 ASP A O 1
ATOM 1318 N N . SER A 1 167 ? 6.240 6.209 20.696 1.00 5.65 168 SER A N 1
ATOM 1319 C CA . SER A 1 167 ? 6.345 7.669 20.626 1.00 6.16 168 SER A CA 1
ATOM 1320 C C . SER A 1 167 ? 7.738 8.130 20.216 1.00 6.31 168 SER A C 1
ATOM 1321 O O . SER A 1 167 ? 8.727 7.418 20.417 1.00 6.74 168 SER A O 1
ATOM 1324 N N . ASP A 1 168 ? 7.811 9.329 19.638 1.00 6.66 169 ASP A N 1
ATOM 1325 C CA . ASP A 1 168 ? 9.096 9.910 19.256 1.00 7.19 169 ASP A CA 1
ATOM 1326 C C . ASP A 1 168 ? 10.041 9.958 20.454 1.00 7.15 169 ASP A C 1
ATOM 1327 O O . ASP A 1 168 ? 11.219 9.608 20.345 1.00 7.13 169 ASP A O 1
ATOM 1332 N N . ASN A 1 169 ? 9.517 10.381 21.602 1.00 7.71 170 ASN A N 1
ATOM 1333 C CA . ASN A 1 169 ? 10.329 10.516 22.810 1.00 8.43 170 ASN A CA 1
ATOM 1334 C C . ASN A 1 169 ? 10.886 9.186 23.315 1.00 8.07 170 ASN A C 1
ATOM 1335 O O . ASN A 1 169 ? 11.933 9.159 23.949 1.00 8.64 170 ASN A O 1
ATOM 1340 N N . ASP A 1 170 ? 10.207 8.078 23.008 1.00 7.47 171 ASP A N 1
ATOM 1341 C CA . ASP A 1 170 ? 10.737 6.753 23.336 1.00 7.27 171 ASP A CA 1
ATOM 1342 C C . ASP A 1 170 ? 12.027 6.484 22.567 1.00 7.37 171 ASP A C 1
ATOM 1343 O O . ASP A 1 170 ? 13.003 5.981 23.125 1.00 7.68 171 ASP A O 1
ATOM 1348 N N . ILE A 1 171 ? 12.022 6.813 21.277 1.00 7.06 172 ILE A N 1
ATOM 1349 C CA . ILE A 1 171 ? 13.189 6.591 20.430 1.00 7.39 172 ILE A CA 1
ATOM 1350 C C . ILE A 1 171 ? 14.353 7.516 20.810 1.00 7.69 172 ILE A C 1
ATOM 1351 O O . ILE A 1 171 ? 15.491 7.062 20.953 1.00 8.14 172 ILE A O 1
ATOM 1356 N N . THR A 1 172 ? 14.068 8.801 20.989 1.00 8.52 173 THR A N 1
ATOM 1357 C CA . THR A 1 172 ? 15.139 9.745 21.304 1.00 9.59 173 THR A CA 1
ATOM 1358 C C . THR A 1 172 ? 15.679 9.543 22.720 1.00 9.69 173 THR A C 1
ATOM 1359 O O . THR A 1 172 ? 16.875 9.735 22.948 1.00 9.75 173 THR A O 1
ATOM 1363 N N . ALA A 1 173 ? 14.828 9.110 23.651 1.00 9.92 174 ALA A N 1
ATOM 1364 C CA . ALA A 1 173 ? 15.296 8.752 24.993 1.00 10.42 174 ALA A CA 1
ATOM 1365 C C . ALA A 1 173 ? 16.348 7.652 24.929 1.00 10.45 174 ALA A C 1
ATOM 1366 O O . ALA A 1 173 ? 17.371 7.716 25.616 1.00 10.86 174 ALA A O 1
ATOM 1368 N N . ALA A 1 174 ? 16.093 6.646 24.095 1.00 10.35 175 ALA A N 1
ATOM 1369 C CA . ALA A 1 174 ? 17.037 5.555 23.882 1.00 10.48 175 ALA A CA 1
ATOM 1370 C C . ALA A 1 174 ? 18.327 6.052 23.239 1.00 10.89 175 ALA A C 1
ATOM 1371 O O . ALA A 1 174 ? 19.430 5.732 23.699 1.00 11.19 175 ALA A O 1
ATOM 1373 N N . ARG A 1 175 ? 18.188 6.849 22.186 1.00 11.30 176 ARG A N 1
ATOM 1374 C CA . ARG A 1 175 ? 19.351 7.376 21.477 1.00 12.10 176 ARG A CA 1
ATOM 1375 C C . ARG A 1 175 ? 20.229 8.249 22.371 1.00 12.33 176 ARG A C 1
ATOM 1376 O O . ARG A 1 175 ? 21.459 8.182 22.295 1.00 12.51 176 ARG A O 1
ATOM 1384 N N . ASP A 1 176 ? 19.595 9.042 23.232 1.00 12.77 177 ASP A N 1
ATOM 1385 C CA . ASP A 1 176 ? 20.314 9.947 24.132 1.00 13.51 177 ASP A CA 1
ATOM 1386 C C . ASP A 1 176 ? 21.252 9.218 25.094 1.00 13.75 177 ASP A C 1
ATOM 1387 O O . ASP A 1 17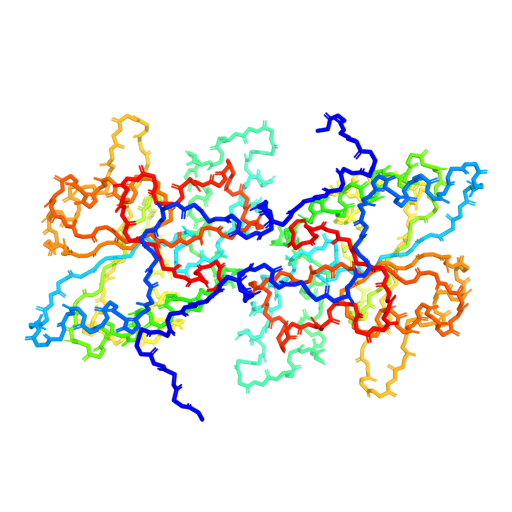6 ? 22.232 9.805 25.558 1.00 14.29 177 ASP A O 1
ATOM 1392 N N . VAL A 1 177 ? 20.959 7.950 25.381 1.00 13.68 178 VAL A N 1
ATOM 1393 C CA . VAL A 1 177 ? 21.798 7.129 26.266 1.00 13.89 178 VAL A CA 1
ATOM 1394 C C . VAL A 1 177 ? 22.601 6.045 25.529 1.00 13.53 178 VAL A C 1
ATOM 1395 O O . VAL A 1 177 ? 23.296 5.239 26.158 1.00 14.08 178 VAL A O 1
ATOM 1399 N N . GLY A 1 178 ? 22.509 6.034 24.200 1.00 13.19 179 GLY A N 1
ATOM 1400 C CA . GLY A 1 178 ? 23.234 5.061 23.381 1.00 13.03 179 GLY A CA 1
ATOM 1401 C C . GLY A 1 178 ? 22.582 3.692 23.297 1.00 12.69 179 GLY A C 1
ATOM 1402 O O . GLY A 1 178 ? 23.224 2.714 22.907 1.00 13.78 179 GLY A O 1
ATOM 1403 N N . ALA A 1 179 ? 21.308 3.616 23.666 1.00 11.88 180 ALA A N 1
ATOM 1404 C CA . ALA A 1 179 ? 20.542 2.383 23.533 1.00 11.15 180 ALA A CA 1
ATOM 1405 C C . ALA A 1 179 ? 19.933 2.282 22.136 1.00 10.48 180 ALA A C 1
ATOM 1406 O O . ALA A 1 179 ? 19.811 3.286 21.428 1.00 11.07 180 ALA A O 1
ATOM 1408 N N . ARG A 1 180 ? 19.565 1.062 21.750 1.00 9.38 181 ARG A N 1
ATOM 1409 C CA . ARG A 1 180 ? 18.904 0.792 20.476 1.00 8.51 181 ARG A CA 1
ATOM 1410 C C . ARG A 1 180 ? 17.403 1.033 20.638 1.00 8.13 181 ARG A C 1
ATOM 1411 O O . ARG A 1 180 ? 16.709 0.280 21.328 1.00 8.29 181 ARG A O 1
ATOM 1419 N N . GLY A 1 181 ? 16.914 2.109 20.027 1.00 7.68 182 GLY A N 1
ATOM 1420 C CA . GLY A 1 181 ? 15.492 2.445 20.067 1.00 7.05 182 GLY A CA 1
ATOM 1421 C C . GLY A 1 181 ? 14.773 1.808 18.895 1.00 6.55 182 GLY A C 1
ATOM 1422 O O . GLY A 1 181 ? 15.147 2.030 17.739 1.00 6.86 182 GLY A O 1
ATOM 1423 N N . ILE A 1 182 ? 13.750 1.007 19.189 1.00 6.09 183 ILE A N 1
ATOM 1424 C CA . ILE A 1 182 ? 13.006 0.304 18.153 1.00 6.20 183 ILE A CA 1
ATOM 1425 C C . ILE A 1 182 ? 11.534 0.692 18.240 1.00 5.56 183 ILE A C 1
ATOM 1426 O O . ILE A 1 182 ? 10.922 0.620 19.312 1.00 5.65 183 ILE A O 1
ATOM 1431 N N . ARG A 1 183 ? 10.983 1.114 17.104 1.00 5.25 184 ARG A N 1
ATOM 1432 C CA . ARG A 1 183 ? 9.634 1.646 17.057 1.00 5.13 184 ARG A CA 1
ATOM 1433 C C . ARG A 1 183 ? 8.571 0.581 16.851 1.00 4.89 184 ARG A C 1
ATOM 1434 O O . ARG A 1 183 ? 8.718 -0.311 16.013 1.00 5.01 184 ARG A O 1
ATOM 1442 N N . ILE A 1 184 ? 7.493 0.716 17.620 1.00 4.84 185 ILE A N 1
ATOM 1443 C CA . ILE A 1 184 ? 6.264 -0.048 17.420 1.00 4.99 185 ILE A CA 1
ATOM 1444 C C . ILE A 1 184 ? 5.184 0.900 16.888 1.00 5.13 185 ILE A C 1
ATOM 1445 O O . ILE A 1 184 ? 5.109 2.049 17.321 1.00 4.81 185 ILE A O 1
ATOM 1450 N N . LEU A 1 185 ? 4.380 0.436 15.933 1.00 5.00 186 LEU A N 1
ATOM 1451 C CA . LEU A 1 185 ? 3.320 1.263 15.359 1.00 5.38 186 LEU A CA 1
ATOM 1452 C C . LEU A 1 185 ? 2.145 1.457 16.313 1.00 5.13 186 LEU A C 1
ATOM 1453 O O . LEU A 1 185 ? 1.593 0.485 16.835 1.00 5.36 186 LEU A O 1
ATOM 1458 N N . ARG A 1 186 ? 1.747 2.711 16.505 1.00 4.73 187 ARG A N 1
ATOM 1459 C CA . ARG A 1 186 ? 0.521 3.008 17.238 1.00 4.79 187 ARG A CA 1
ATOM 1460 C C . ARG A 1 186 ? -0.708 2.676 16.388 1.00 4.54 187 ARG A C 1
ATOM 1461 O O . ARG A 1 186 ? -0.795 3.101 15.240 1.00 4.99 187 ARG A O 1
ATOM 1469 N N . ALA A 1 187 ? -1.651 1.918 16.947 1.00 4.69 188 ALA A N 1
ATOM 1470 C CA . ALA A 1 187 ? -2.868 1.562 16.216 1.00 4.56 188 ALA A CA 1
ATOM 1471 C C . ALA A 1 187 ? -3.651 2.794 15.778 1.00 4.64 188 ALA A C 1
ATOM 1472 O O . ALA A 1 187 ? -3.670 3.813 16.474 1.00 4.42 188 ALA A O 1
ATOM 1474 N N . SER A 1 188 ? -4.286 2.701 14.614 1.00 4.72 189 SER A N 1
ATOM 1475 C CA . SER A 1 188 ? -5.003 3.848 14.080 1.00 4.66 189 SER A CA 1
ATOM 1476 C C . SER A 1 188 ? -6.294 4.154 14.837 1.00 4.97 189 SER A C 1
ATOM 1477 O O . SER A 1 188 ? -6.835 5.245 14.694 1.00 5.12 189 SER A O 1
ATOM 1480 N N . ASN A 1 189 ? -6.760 3.214 15.656 1.00 5.08 190 ASN A N 1
ATOM 1481 C CA . ASN A 1 189 ? -7.904 3.476 16.531 1.00 5.02 190 ASN A CA 1
ATOM 1482 C C . ASN A 1 189 ? -7.506 3.870 17.951 1.00 4.96 190 ASN A C 1
ATOM 1483 O O . ASN A 1 189 ? -8.358 3.988 18.827 1.00 5.48 190 ASN A O 1
ATOM 1488 N N . SER A 1 190 ? -6.215 4.096 18.177 1.00 4.66 191 SER A N 1
ATOM 1489 C CA . SER A 1 190 ? -5.793 4.749 19.416 1.00 5.03 191 SER A CA 1
ATOM 1490 C C . SER A 1 190 ? -6.447 6.117 19.537 1.00 5.46 191 SER A C 1
ATOM 1491 O O . SER A 1 190 ? -6.661 6.794 18.538 1.00 5.64 191 SER A O 1
ATOM 1494 N N . THR A 1 191 ? -6.733 6.530 20.767 1.00 5.62 192 THR A N 1
ATOM 1495 C CA . THR A 1 191 ? -7.243 7.881 20.989 1.00 6.64 192 THR A CA 1
ATOM 1496 C C . THR A 1 191 ? -6.112 8.896 21.166 1.00 6.79 192 THR A C 1
ATOM 1497 O O . THR A 1 191 ? -6.374 10.091 21.301 1.00 7.89 192 THR A O 1
ATOM 1501 N N . TYR A 1 192 ? -4.862 8.426 21.173 1.00 7.15 193 TYR A N 1
ATOM 1502 C CA . TYR A 1 192 ? -3.710 9.318 21.255 1.00 7.65 193 TYR A CA 1
ATOM 1503 C C . TYR A 1 192 ? -3.323 9.740 19.842 1.00 7.60 193 TYR A C 1
ATOM 1504 O O . TYR A 1 192 ? -2.654 9.000 19.117 1.00 7.46 193 TYR A O 1
ATOM 1513 N N . LYS A 1 193 ? -3.784 10.928 19.458 1.00 7.81 194 LYS A N 1
ATOM 1514 C CA . LYS A 1 193 ? -3.620 11.435 18.100 1.00 8.49 194 LYS A CA 1
ATOM 1515 C C . LYS A 1 193 ? -2.931 12.802 18.119 1.00 8.68 194 LYS A C 1
ATOM 1516 O O . LYS A 1 193 ? -3.035 13.519 19.107 1.00 9.29 194 LYS A O 1
ATOM 1522 N N . PRO A 1 194 ? -2.218 13.165 17.035 1.00 8.70 195 PRO A N 1
ATOM 1523 C CA . PRO A 1 194 ? -2.019 12.377 15.819 1.00 8.81 195 PRO A CA 1
ATOM 1524 C C . PRO A 1 194 ? -1.083 11.184 16.023 1.00 8.27 195 PRO A C 1
ATOM 1525 O O . PRO A 1 194 ? -0.302 11.146 16.982 1.00 8.17 195 PRO A O 1
ATOM 1529 N N . LEU A 1 195 ? -1.161 10.221 15.113 1.00 7.34 196 LEU A N 1
ATOM 1530 C CA . LEU A 1 195 ? -0.214 9.108 15.112 1.00 6.87 196 LEU A CA 1
ATOM 1531 C C . LEU A 1 195 ? 1.205 9.625 14.864 1.00 6.69 196 LEU A C 1
ATOM 1532 O O . LEU A 1 195 ? 1.390 10.538 14.047 1.00 7.08 196 LEU A O 1
ATOM 1537 N N . PRO A 1 196 ? 2.206 9.067 15.572 1.00 6.60 197 PRO A N 1
ATOM 1538 C CA . PRO A 1 196 ? 3.593 9.443 15.289 1.00 6.70 197 PRO A CA 1
ATOM 1539 C C . PRO A 1 196 ? 4.043 8.983 13.906 1.00 6.40 197 PRO A C 1
ATOM 1540 O O . PRO A 1 196 ? 3.488 8.034 13.344 1.00 6.24 197 PRO A O 1
ATOM 1544 N N . GLN A 1 197 ? 5.073 9.641 13.389 1.00 6.24 198 GLN A N 1
ATOM 1545 C CA . GLN A 1 197 ? 5.732 9.195 12.172 1.00 6.47 198 GLN A CA 1
ATOM 1546 C C . GLN A 1 197 ? 6.812 8.192 12.544 1.00 6.16 198 GLN A C 1
ATOM 1547 O O . GLN A 1 197 ? 7.970 8.553 12.777 1.00 6.44 198 GLN A O 1
ATOM 1553 N N . ALA A 1 198 ? 6.408 6.927 12.619 1.00 5.68 199 ALA A N 1
ATOM 1554 C CA . ALA A 1 198 ? 7.325 5.815 12.858 1.00 5.89 199 ALA A CA 1
ATOM 1555 C C . ALA A 1 198 ? 8.427 5.816 11.805 1.00 5.85 199 ALA A C 1
ATOM 1556 O O . ALA A 1 198 ? 8.141 5.819 10.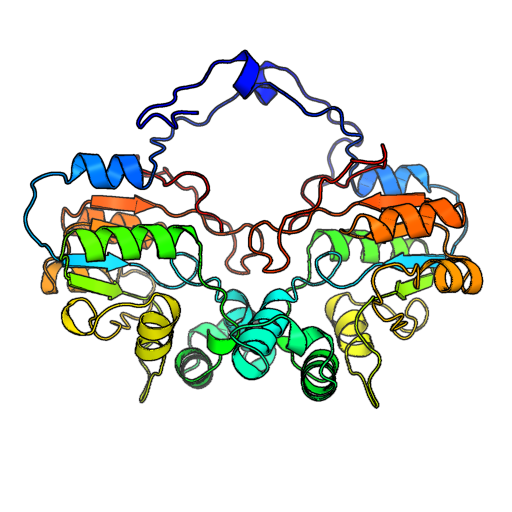604 1.00 6.13 199 ALA A O 1
ATOM 1558 N N . GLY A 1 199 ? 9.681 5.827 12.254 1.00 5.77 200 GLY A N 1
ATOM 1559 C CA . GLY A 1 199 ? 10.834 5.872 11.351 1.00 6.13 200 GLY A CA 1
ATOM 1560 C C . GLY A 1 199 ? 11.385 7.269 11.118 1.00 6.59 200 GLY A C 1
ATOM 1561 O O . GLY A 1 199 ? 12.328 7.436 10.339 1.00 6.70 200 GLY A O 1
ATOM 1562 N N . ALA A 1 200 ? 10.826 8.265 11.811 1.00 6.91 201 ALA A N 1
ATOM 1563 C CA . ALA A 1 200 ? 11.189 9.672 11.620 1.00 7.29 201 ALA A CA 1
ATOM 1564 C C . ALA A 1 200 ? 12.615 10.018 12.042 1.00 7.11 201 ALA A C 1
ATOM 1565 O O . ALA A 1 200 ? 13.101 11.099 11.723 1.00 7.20 201 ALA A O 1
ATOM 1567 N N . PHE A 1 201 ? 13.281 9.117 12.756 1.00 6.78 202 PHE A N 1
ATOM 1568 C CA . PHE A 1 201 ? 14.673 9.344 13.148 1.00 6.78 202 PHE A CA 1
ATOM 1569 C C . PHE A 1 201 ? 15.619 8.334 12.510 1.00 6.61 202 PHE A C 1
ATOM 1570 O O . PHE A 1 201 ? 16.785 8.233 12.893 1.00 6.76 202 PHE A O 1
ATOM 1578 N N . GLY A 1 202 ? 15.121 7.606 11.514 1.00 6.47 203 GLY A N 1
ATOM 1579 C CA . GLY A 1 202 ? 15.907 6.571 10.852 1.00 6.56 203 GLY A CA 1
ATOM 1580 C C . GLY A 1 202 ? 16.008 5.287 11.654 1.00 6.44 203 GLY A C 1
ATOM 1581 O O . GLY A 1 202 ? 16.809 4.410 11.324 1.00 7.32 203 GLY A O 1
ATOM 1582 N N . GLU A 1 203 ? 15.195 5.171 12.706 1.00 6.12 204 GLU A N 1
ATOM 1583 C CA . GLU A 1 203 ? 15.205 3.995 13.571 1.00 5.98 204 GLU A CA 1
ATOM 1584 C C . GLU A 1 203 ? 14.505 2.797 12.934 1.00 5.97 204 GLU A C 1
ATOM 1585 O O . GLU A 1 203 ? 13.709 2.951 12.000 1.00 6.17 204 GLU A O 1
ATOM 1591 N N . GLU A 1 204 ? 14.796 1.607 13.456 1.00 5.77 205 GLU A N 1
ATOM 1592 C CA . GLU A 1 204 ? 14.088 0.397 13.059 1.00 5.86 205 GLU A CA 1
ATOM 1593 C C . GLU A 1 204 ? 12.635 0.485 13.486 1.00 5.51 205 GLU A C 1
ATOM 1594 O O . GLU A 1 204 ? 12.338 0.958 14.592 1.00 5.74 205 GLU A O 1
ATOM 1600 N N . VAL A 1 205 ? 11.743 0.012 12.621 1.00 5.60 206 VAL A N 1
ATOM 1601 C CA . VAL A 1 205 ? 10.323 -0.070 12.936 1.00 5.44 206 VAL A CA 1
ATOM 1602 C C . VAL A 1 205 ? 9.871 -1.506 12.730 1.00 5.11 206 VAL A C 1
ATOM 1603 O O . VAL A 1 205 ? 10.148 -2.096 11.689 1.00 4.62 206 VAL A O 1
ATOM 1607 N N . ILE A 1 206 ? 9.167 -2.068 13.711 1.00 4.71 207 ILE A N 1
ATOM 1608 C CA . ILE A 1 206 ? 8.711 -3.445 13.591 1.00 4.87 207 ILE A CA 1
ATOM 1609 C C . ILE A 1 206 ? 7.484 -3.554 12.686 1.00 4.35 207 ILE A C 1
ATOM 1610 O O . ILE A 1 206 ? 6.484 -2.851 12.853 1.00 4.88 207 ILE A O 1
ATOM 1615 N N . VAL A 1 207 ? 7.578 -4.440 11.700 1.00 4.52 208 VAL A N 1
ATOM 1616 C CA . VAL A 1 207 ? 6.459 -4.664 10.792 1.00 4.90 208 VAL A CA 1
ATOM 1617 C C . VAL A 1 207 ? 5.224 -5.154 11.541 1.00 4.94 208 VAL A C 1
ATOM 1618 O O . VAL A 1 207 ? 5.329 -5.902 12.521 1.00 5.16 208 VAL A O 1
ATOM 1622 N N . ASN A 1 208 ? 4.057 -4.707 11.080 1.00 4.86 209 ASN A N 1
ATOM 1623 C CA . ASN A 1 208 ? 2.771 -5.257 11.503 1.00 5.13 209 ASN A CA 1
ATOM 1624 C C . ASN A 1 208 ? 2.546 -5.119 13.003 1.00 5.11 209 ASN A C 1
ATOM 1625 O O . ASN A 1 208 ? 1.821 -5.915 13.592 1.00 6.25 209 ASN A O 1
ATOM 1630 N N . SER A 1 209 ? 3.147 -4.088 13.600 1.00 4.51 210 SER A N 1
ATOM 1631 C CA . SER A 1 209 ? 3.184 -3.943 15.055 1.00 4.37 210 SER A CA 1
ATOM 1632 C C . SER A 1 209 ? 2.040 -3.095 15.617 1.00 4.58 210 SER A C 1
ATOM 1633 O O . SER A 1 209 ? 2.052 -2.738 16.797 1.00 4.52 210 SER A O 1
ATOM 1636 N N . GLU A 1 210 ? 1.034 -2.816 14.788 1.00 4.69 211 GLU A N 1
ATOM 1637 C CA . GLU A 1 210 ? -0.160 -2.098 15.223 1.00 5.15 211 GLU A CA 1
ATOM 1638 C C . GLU A 1 210 ? -1.105 -2.965 16.059 1.00 5.56 211 GLU A C 1
ATOM 1639 O O . GLU A 1 210 ? -2.014 -2.438 16.697 1.00 6.18 211 GLU A O 1
ATOM 1645 N N . TYR A 1 211 ? -0.894 -4.279 16.066 1.00 5.68 212 TYR A N 1
ATOM 1646 C CA . TYR A 1 211 ? -1.767 -5.189 16.820 1.00 6.03 212 TYR A CA 1
ATOM 1647 C C . TYR A 1 211 ? -0.994 -6.248 17.585 1.00 6.07 212 TYR A C 1
ATOM 1648 O O . TYR A 1 211 ? 0.236 -6.368 17.443 1.00 5.92 212 TYR A O 1
ATOM 1658 N N . SER B 1 1 ? 4.395 -19.009 10.709 1.00 21.39 2 SER B N 1
ATOM 1659 C CA . SER B 1 1 ? 5.797 -19.277 11.146 1.00 20.97 2 SER B CA 1
ATOM 1660 C C . SER B 1 1 ? 6.051 -20.777 11.303 1.00 20.11 2 SER B C 1
ATOM 1661 O O . SER B 1 1 ? 5.127 -21.527 11.637 1.00 20.62 2 SER B O 1
ATOM 1664 N N . PRO B 1 2 ? 7.303 -21.227 11.063 1.00 19.01 3 PRO B N 1
ATOM 1665 C CA . PRO B 1 2 ? 8.465 -20.428 10.652 1.00 17.87 3 PRO B CA 1
ATOM 1666 C C . PRO B 1 2 ? 8.387 -19.956 9.196 1.00 16.72 3 PRO B C 1
ATOM 1667 O O . PRO B 1 2 ? 7.688 -20.562 8.381 1.00 16.66 3 PRO B O 1
ATOM 1671 N N . SER B 1 3 ? 9.086 -18.864 8.894 1.00 15.35 4 SER B N 1
ATOM 1672 C CA . SER B 1 3 ? 9.100 -18.277 7.553 1.00 13.94 4 SER B CA 1
ATOM 1673 C C . SER B 1 3 ? 10.467 -17.615 7.310 1.00 12.45 4 SER B C 1
ATOM 1674 O O . SER B 1 3 ? 11.209 -17.396 8.268 1.00 12.15 4 SER B O 1
ATOM 1677 N N . PRO B 1 4 ? 10.818 -17.311 6.037 1.00 11.36 5 PRO B N 1
ATOM 1678 C CA . PRO B 1 4 ? 12.191 -16.851 5.785 1.00 10.34 5 PRO B CA 1
ATOM 1679 C C . PRO B 1 4 ? 12.572 -15.610 6.586 1.00 9.22 5 PRO B C 1
ATOM 1680 O O . PRO B 1 4 ? 11.743 -14.712 6.783 1.00 9.13 5 PRO B O 1
ATOM 1684 N N . LEU B 1 5 ? 13.820 -15.569 7.041 1.00 8.18 6 LEU B N 1
ATOM 1685 C CA . LEU B 1 5 ? 14.320 -14.438 7.806 1.00 7.81 6 LEU B CA 1
ATOM 1686 C C . LEU B 1 5 ? 14.240 -13.128 7.016 1.00 7.03 6 LEU B C 1
ATOM 1687 O O . LEU B 1 5 ? 13.826 -12.093 7.552 1.00 6.87 6 LEU B O 1
ATOM 1692 N N . ASN B 1 6 ? 14.637 -13.187 5.746 1.00 6.58 7 ASN B N 1
ATOM 1693 C CA . ASN B 1 6 ? 14.608 -12.037 4.845 1.00 6.98 7 ASN B CA 1
ATOM 1694 C C . ASN B 1 6 ? 13.783 -12.405 3.618 1.00 6.91 7 ASN B C 1
ATOM 1695 O O . ASN B 1 6 ? 14.334 -12.797 2.586 1.00 6.75 7 ASN B O 1
ATOM 1700 N N . PRO B 1 7 ? 12.448 -12.293 3.722 1.00 7.01 8 PRO B N 1
ATOM 1701 C CA . PRO B 1 7 ? 11.589 -12.773 2.634 1.00 7.49 8 PRO B CA 1
ATOM 1702 C C . PRO B 1 7 ? 11.656 -11.938 1.363 1.00 7.72 8 PRO B C 1
ATOM 1703 O O . PRO B 1 7 ? 11.409 -12.456 0.278 1.00 8.29 8 PRO B O 1
ATOM 1707 N N . GLY B 1 8 ? 11.993 -10.661 1.501 1.00 7.60 9 GLY B N 1
ATOM 1708 C CA . GLY B 1 8 ? 12.014 -9.746 0.367 1.00 7.85 9 GLY B CA 1
ATOM 1709 C C . GLY B 1 8 ? 10.631 -9.488 -0.203 1.00 7.95 9 GLY B C 1
ATOM 1710 O O . GLY B 1 8 ? 9.608 -9.883 0.375 1.00 8.62 9 GLY B O 1
ATOM 1711 N N . THR B 1 9 ? 10.607 -8.815 -1.353 1.00 7.49 10 THR B N 1
ATOM 1712 C CA . THR B 1 9 ? 9.363 -8.531 -2.071 1.00 7.80 10 THR B CA 1
ATOM 1713 C C . THR B 1 9 ? 9.675 -8.167 -3.522 1.00 6.86 10 THR B C 1
ATOM 1714 O O . THR B 1 9 ? 10.829 -8.215 -3.941 1.00 6.67 10 THR B O 1
ATOM 1718 N N . ASN B 1 10 ? 8.644 -7.812 -4.278 1.00 6.43 11 ASN B N 1
ATOM 1719 C CA . ASN B 1 10 ? 8.836 -7.342 -5.643 1.00 5.82 11 ASN B CA 1
ATOM 1720 C C . ASN B 1 10 ? 7.728 -6.350 -5.956 1.00 5.53 11 ASN B C 1
ATOM 1721 O O . ASN B 1 10 ? 6.738 -6.257 -5.215 1.00 5.61 11 ASN B O 1
ATOM 1726 N N . VAL B 1 11 ? 7.878 -5.618 -7.053 1.00 5.25 12 VAL B N 1
ATOM 1727 C CA . VAL B 1 11 ? 6.960 -4.514 -7.311 1.00 5.50 12 VAL B CA 1
ATOM 1728 C C . VAL B 1 11 ? 5.576 -4.961 -7.800 1.00 5.58 12 VAL B C 1
ATOM 1729 O O . VAL B 1 11 ? 4.610 -4.214 -7.693 1.00 6.06 12 VAL B O 1
ATOM 1733 N N . ALA B 1 12 ? 5.468 -6.181 -8.319 1.00 5.62 13 ALA B N 1
ATOM 1734 C CA . ALA B 1 12 ? 4.152 -6.728 -8.636 1.00 6.60 13 ALA B CA 1
ATOM 1735 C C . ALA B 1 12 ? 3.377 -6.882 -7.325 1.00 7.02 13 ALA B C 1
ATOM 1736 O O . ALA B 1 12 ? 2.232 -6.426 -7.221 1.00 7.64 13 ALA B O 1
ATOM 1738 N N . ARG B 1 13 ? 4.017 -7.477 -6.319 1.00 7.04 14 ARG B N 1
ATOM 1739 C CA . ARG B 1 13 ? 3.396 -7.649 -5.008 1.00 7.72 14 ARG B CA 1
ATOM 1740 C C . ARG B 1 13 ? 3.113 -6.311 -4.323 1.00 6.90 14 ARG B C 1
ATOM 1741 O O . ARG B 1 13 ? 2.049 -6.125 -3.739 1.00 6.81 14 ARG B O 1
ATOM 1749 N N . LEU B 1 14 ? 4.037 -5.363 -4.430 1.00 6.30 15 LEU B N 1
ATOM 1750 C CA . LEU B 1 14 ? 3.851 -4.070 -3.774 1.00 6.48 15 LEU B CA 1
ATOM 1751 C C . LEU B 1 14 ? 2.643 -3.311 -4.319 1.00 6.70 15 LEU B C 1
ATOM 1752 O O . LEU B 1 14 ? 1.947 -2.629 -3.569 1.00 7.48 15 LEU B O 1
ATOM 1757 N N . ALA B 1 15 ? 2.416 -3.423 -5.624 1.00 6.72 16 ALA B N 1
ATOM 1758 C CA . ALA B 1 15 ? 1.319 -2.712 -6.281 1.00 7.04 16 ALA B CA 1
ATOM 1759 C C . ALA B 1 15 ? 0.019 -3.508 -6.342 1.00 7.15 16 ALA B C 1
ATOM 1760 O O . ALA B 1 15 ? -1.001 -2.976 -6.784 1.00 7.73 16 ALA B O 1
ATOM 1762 N N . GLU B 1 16 ? 0.050 -4.767 -5.905 1.00 7.04 17 GLU B N 1
ATOM 1763 C CA . GLU B 1 16 ? -1.086 -5.668 -6.079 1.00 7.78 17 GLU B CA 1
ATOM 1764 C C . GLU B 1 16 ? -2.320 -5.198 -5.314 1.00 7.05 17 GLU B C 1
ATOM 1765 O O . GLU B 1 16 ? -2.232 -4.856 -4.134 1.00 7.11 17 GLU B O 1
ATOM 1771 N N . GLN B 1 17 ? -3.466 -5.203 -5.991 1.00 6.89 18 GLN B N 1
ATOM 1772 C CA . GLN B 1 17 ? -4.742 -4.853 -5.377 1.00 7.25 18 GLN B CA 1
ATOM 1773 C C . GLN B 1 17 ? -5.715 -6.006 -5.492 1.00 7.06 18 GLN B C 1
ATOM 1774 O O . GLN B 1 17 ? -5.847 -6.618 -6.549 1.00 7.25 18 GLN B O 1
ATOM 1780 N N . ALA B 1 18 ? -6.397 -6.296 -4.390 1.00 6.68 19 ALA B N 1
ATOM 1781 C CA . ALA B 1 18 ? -7.566 -7.164 -4.440 1.00 6.79 19 ALA B CA 1
ATOM 1782 C C . ALA B 1 18 ? -8.709 -6.452 -5.182 1.00 6.40 19 ALA B C 1
ATOM 1783 O O . ALA B 1 18 ? -8.894 -5.238 -5.029 1.00 5.92 19 ALA B O 1
ATOM 1785 N N . PRO B 1 19 ? -9.464 -7.198 -6.009 1.00 6.35 20 PRO B N 1
ATOM 1786 C CA . PRO B 1 19 ? -10.599 -6.606 -6.723 1.00 6.39 20 PRO B CA 1
ATOM 1787 C C . PRO B 1 19 ? -11.788 -6.384 -5.795 1.00 6.44 20 PRO B C 1
ATOM 1788 O O . PRO B 1 19 ? -12.663 -7.252 -5.648 1.00 7.31 20 PRO B O 1
ATOM 1792 N N . ILE B 1 20 ? -11.789 -5.208 -5.176 1.00 6.13 21 ILE B N 1
ATOM 1793 C CA . ILE B 1 20 ? -12.788 -4.820 -4.196 1.00 6.79 21 ILE B CA 1
A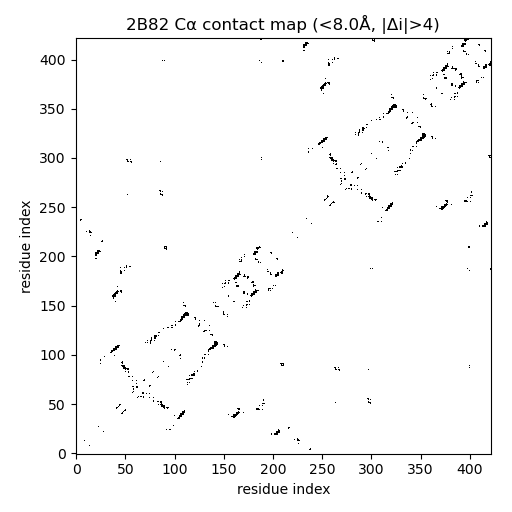TOM 1794 C C . ILE B 1 20 ? -13.435 -3.517 -4.630 1.00 6.21 21 ILE B C 1
ATOM 1795 O O . ILE B 1 20 ? -12.774 -2.616 -5.158 1.00 6.14 21 ILE B O 1
ATOM 1800 N N . HIS B 1 21 ? -14.748 -3.438 -4.430 1.00 6.02 22 HIS B N 1
ATOM 1801 C CA . HIS B 1 21 ? -15.481 -2.213 -4.667 1.00 6.74 22 HIS B CA 1
ATOM 1802 C C . HIS B 1 21 ? -15.332 -1.267 -3.465 1.00 6.29 22 HIS B C 1
ATOM 1803 O O . HIS B 1 21 ? -16.165 -1.247 -2.554 1.00 6.53 22 HIS B O 1
ATOM 1810 N N . TRP B 1 22 ? -14.252 -0.498 -3.456 1.00 6.06 23 TRP B N 1
ATOM 1811 C CA . TRP B 1 22 ? -14.017 0.478 -2.386 1.00 5.83 23 TRP B CA 1
ATOM 1812 C C . TRP B 1 22 ? -14.879 1.708 -2.605 1.00 5.97 23 TRP B C 1
ATOM 1813 O O . TRP B 1 22 ? -15.015 2.166 -3.743 1.00 7.02 23 TRP B O 1
ATOM 1824 N N . VAL B 1 23 ? -15.450 2.233 -1.521 1.00 5.93 24 VAL B N 1
ATOM 1825 C CA . VAL B 1 23 ? -16.228 3.473 -1.582 1.00 6.03 24 VAL B CA 1
ATOM 1826 C C . VAL B 1 23 ? -15.872 4.386 -0.411 1.00 6.03 24 VAL B C 1
ATOM 1827 O O . VAL B 1 23 ? -15.361 3.934 0.619 1.00 5.91 24 VAL B O 1
ATOM 1831 N N . SER B 1 24 ? -16.162 5.674 -0.573 1.00 6.09 25 SER B N 1
ATOM 1832 C CA . SER B 1 24 ? -16.048 6.640 0.515 1.00 6.06 25 SER B CA 1
ATOM 1833 C C . SER B 1 24 ? -17.431 7.046 1.019 1.00 6.01 25 SER B C 1
ATOM 1834 O O . SER B 1 24 ? -18.454 6.810 0.360 1.00 6.23 25 SER B O 1
ATOM 1837 N N . VAL B 1 25 ? -17.461 7.665 2.196 1.00 6.19 26 VAL B N 1
ATOM 1838 C CA . VAL B 1 25 ? -18.705 8.222 2.728 1.00 6.68 26 VAL B CA 1
ATOM 1839 C C . VAL B 1 25 ? -19.299 9.236 1.740 1.00 6.68 26 VAL B C 1
ATOM 1840 O O . VAL B 1 25 ? -20.505 9.225 1.475 1.00 6.59 26 VAL B O 1
ATOM 1844 N N . ALA B 1 26 ? -18.448 10.088 1.178 1.00 6.85 27 ALA B N 1
ATOM 1845 C CA . ALA B 1 26 ? -18.912 11.061 0.199 1.00 7.04 27 ALA B CA 1
ATOM 1846 C C . ALA B 1 26 ? -19.541 10.404 -1.025 1.00 6.90 27 ALA B C 1
ATOM 1847 O O . ALA B 1 26 ? -20.549 10.888 -1.529 1.00 7.17 27 ALA B O 1
ATOM 1849 N N . GLN B 1 27 ? -18.963 9.299 -1.498 1.00 6.56 28 GLN B N 1
ATOM 1850 C CA . GLN B 1 27 ? -19.535 8.582 -2.643 1.00 6.70 28 GLN B CA 1
ATOM 1851 C C . GLN B 1 27 ? -20.880 7.954 -2.290 1.00 6.67 28 GLN B C 1
ATOM 1852 O O . GLN B 1 27 ? -21.808 7.968 -3.105 1.00 6.66 28 GLN B O 1
ATOM 1858 N N . ILE B 1 28 ? -21.001 7.422 -1.075 1.00 6.56 29 ILE B N 1
ATOM 1859 C CA . ILE B 1 28 ? -22.288 6.873 -0.640 1.00 6.67 29 ILE B CA 1
ATOM 1860 C C . ILE B 1 28 ? -23.331 7.993 -0.594 1.00 6.76 29 ILE B C 1
ATOM 1861 O O . ILE B 1 28 ? -24.430 7.847 -1.134 1.00 7.18 29 ILE B O 1
ATOM 1866 N N . GLU B 1 29 ? -22.978 9.118 0.025 1.00 6.94 30 GLU B N 1
ATOM 1867 C CA . GLU B 1 29 ? -23.886 10.264 0.098 1.00 7.68 30 GLU B CA 1
ATOM 1868 C C . GLU B 1 29 ? -24.330 10.723 -1.288 1.00 7.79 30 GLU B C 1
ATOM 1869 O O . GLU B 1 29 ? -25.517 10.978 -1.521 1.00 8.07 30 GLU B O 1
ATOM 1875 N N . ASN B 1 30 ? -23.374 10.823 -2.206 1.00 8.03 31 ASN B N 1
ATOM 1876 C CA . ASN B 1 30 ? -23.667 11.197 -3.586 1.00 8.77 31 ASN B CA 1
ATOM 1877 C C . ASN B 1 30 ? -24.626 10.216 -4.260 1.00 8.60 31 ASN B C 1
ATOM 1878 O O . ASN B 1 30 ? -25.538 10.631 -4.978 1.00 9.16 31 ASN B O 1
ATOM 1883 N N . SER B 1 31 ? -24.435 8.921 -4.009 1.00 8.44 32 SER B N 1
ATOM 1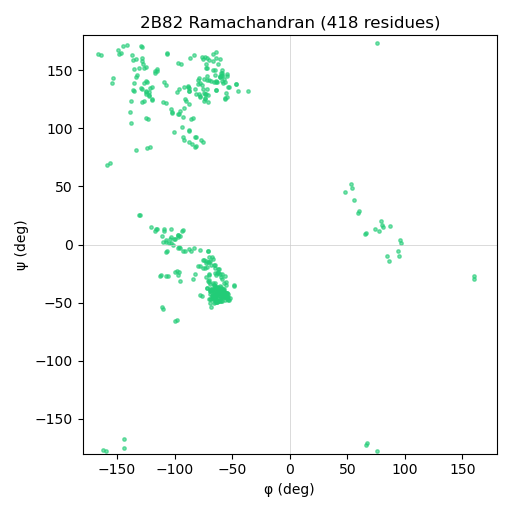884 C CA . SER B 1 31 ? -25.276 7.879 -4.606 1.00 8.82 32 SER B CA 1
ATOM 1885 C C . SER B 1 31 ? -26.727 7.965 -4.123 1.00 9.40 32 SER B C 1
ATOM 1886 O O . SER B 1 31 ? -27.630 7.436 -4.774 1.00 10.01 32 SER B O 1
ATOM 1889 N N . LEU B 1 32 ? -26.931 8.636 -2.989 1.00 9.23 33 LEU B N 1
ATOM 1890 C CA . LEU B 1 32 ? -28.257 8.796 -2.386 1.00 9.59 33 LEU B CA 1
ATOM 1891 C C . LEU B 1 32 ? -28.855 10.184 -2.622 1.00 10.44 33 LEU B C 1
ATOM 1892 O O . LEU B 1 32 ? -29.956 10.473 -2.156 1.00 10.58 33 LEU B O 1
ATOM 1897 N N . ALA B 1 33 ? -28.132 11.040 -3.339 1.00 11.17 34 ALA B N 1
ATOM 1898 C CA . ALA B 1 33 ? -28.560 12.428 -3.526 1.00 12.23 34 ALA B CA 1
ATOM 1899 C C . ALA B 1 33 ? -29.964 12.497 -4.118 1.00 12.87 34 ALA B C 1
ATOM 1900 O O . ALA B 1 33 ? -30.269 11.822 -5.101 1.00 13.04 34 ALA B O 1
ATOM 1902 N N . GLY B 1 34 ? -30.816 13.300 -3.492 1.00 13.32 35 GLY B N 1
ATOM 1903 C CA . GLY B 1 34 ? -32.196 13.476 -3.937 1.00 13.89 35 GLY B CA 1
ATOM 1904 C C . GLY B 1 34 ? -33.181 12.429 -3.438 1.00 14.01 35 GLY B C 1
ATOM 1905 O O . GLY B 1 34 ? -34.392 12.582 -3.615 1.00 14.59 35 GLY B O 1
ATOM 1906 N N . ARG B 1 35 ? -32.677 11.362 -2.822 1.00 13.99 36 ARG B N 1
ATOM 1907 C CA . ARG B 1 35 ? -33.544 10.324 -2.269 1.00 13.84 36 ARG B CA 1
ATOM 1908 C C . ARG B 1 35 ? -34.115 10.772 -0.924 1.00 12.97 36 ARG B C 1
ATOM 1909 O O . ARG B 1 35 ? -33.367 11.226 -0.053 1.00 12.45 36 ARG B O 1
ATOM 1917 N N . PRO B 1 36 ? -35.448 10.664 -0.757 1.00 12.44 37 PRO B N 1
ATOM 1918 C CA . PRO B 1 36 ? -36.089 11.090 0.489 1.00 11.91 37 PRO B CA 1
ATOM 1919 C C . PRO B 1 36 ? -35.647 10.267 1.708 1.00 11.24 37 PRO B C 1
ATOM 1920 O O . PRO B 1 36 ? -35.030 9.207 1.545 1.00 10.82 37 PRO B O 1
ATOM 1924 N N . PRO B 1 37 ? -35.945 10.756 2.928 1.00 10.49 38 PRO B N 1
ATOM 1925 C CA . PRO B 1 37 ? -35.665 10.006 4.147 1.00 10.46 38 PRO B CA 1
ATOM 1926 C C . PRO B 1 37 ? -36.101 8.543 4.065 1.00 10.39 38 PRO B C 1
ATOM 1927 O O . PRO B 1 37 ? -37.173 8.223 3.540 1.00 10.63 38 PRO B O 1
ATOM 1931 N N . MET B 1 38 ? -35.246 7.665 4.578 1.00 9.94 39 MET B N 1
ATOM 1932 C CA . MET B 1 38 ? -35.480 6.227 4.583 1.00 10.65 39 MET B CA 1
ATOM 1933 C C . MET B 1 38 ? -34.900 5.656 5.876 1.00 9.49 39 MET B C 1
ATOM 1934 O O . MET B 1 38 ? -34.204 6.360 6.609 1.00 9.02 39 MET B O 1
ATOM 1939 N N . ALA B 1 39 ? -35.187 4.388 6.154 1.00 8.82 40 ALA B N 1
ATOM 1940 C CA . ALA B 1 39 ? -34.594 3.702 7.298 1.00 8.01 40 ALA B CA 1
ATOM 1941 C C . ALA B 1 39 ? -33.261 3.095 6.889 1.00 7.56 40 ALA B C 1
ATOM 1942 O O . ALA B 1 39 ? -33.149 2.457 5.830 1.00 7.64 40 ALA B O 1
ATOM 1944 N N . VAL B 1 40 ? -32.247 3.327 7.720 1.00 7.07 41 VAL B N 1
ATOM 1945 C CA . VAL B 1 40 ? -30.935 2.711 7.538 1.00 6.94 41 VAL B CA 1
ATOM 1946 C C . VAL B 1 40 ? -30.522 2.062 8.848 1.00 6.66 41 VAL B C 1
ATOM 1947 O O . VAL B 1 40 ? -31.037 2.413 9.906 1.00 7.29 41 VAL B O 1
ATOM 1951 N N . GLY B 1 41 ? -29.610 1.100 8.772 1.00 6.07 42 GLY B N 1
ATOM 1952 C CA . GLY B 1 41 ? -29.205 0.349 9.949 1.00 5.57 42 GLY B CA 1
ATOM 1953 C C . GLY B 1 41 ? -27.711 0.168 10.068 1.00 5.12 42 GLY B C 1
ATOM 1954 O O . GLY B 1 41 ? -26.997 0.125 9.060 1.00 5.41 42 GLY B O 1
ATOM 1955 N N . PHE B 1 42 ? -27.260 0.054 11.312 1.00 5.02 43 PHE B N 1
ATOM 1956 C CA . PHE B 1 42 ? -25.866 -0.172 11.630 1.00 4.96 43 PHE B CA 1
ATOM 1957 C C . PHE B 1 42 ? -25.735 -1.359 12.568 1.00 4.91 43 PHE B C 1
ATOM 1958 O O . PHE B 1 42 ? -26.439 -1.460 13.578 1.00 5.49 43 PHE B O 1
ATOM 1966 N N . ASP B 1 43 ? -24.797 -2.243 12.255 1.00 4.75 44 ASP B N 1
ATOM 1967 C CA . ASP B 1 43 ? -24.225 -3.142 13.240 1.00 5.14 44 ASP B CA 1
ATOM 1968 C C . ASP B 1 43 ? -23.555 -2.293 14.331 1.00 5.12 44 ASP B C 1
ATOM 1969 O O . ASP B 1 43 ? -23.246 -1.124 14.105 1.00 5.30 44 ASP B O 1
ATOM 1974 N N . ILE B 1 44 ? -23.334 -2.870 15.510 1.00 5.08 45 ILE B N 1
ATOM 1975 C CA . ILE B 1 44 ? -22.624 -2.136 16.562 1.00 5.07 45 ILE B CA 1
ATOM 1976 C C . ILE B 1 44 ? -21.144 -2.518 16.660 1.00 4.45 45 ILE B C 1
ATOM 1977 O O . ILE B 1 44 ? -20.250 -1.705 16.394 1.00 5.03 45 ILE B O 1
ATOM 1982 N N . ASP B 1 45 ? -20.884 -3.759 17.050 1.00 4.71 46 ASP B N 1
ATOM 1983 C CA . ASP B 1 45 ? -19.536 -4.161 17.406 1.00 4.99 46 ASP B CA 1
ATOM 1984 C C . ASP B 1 45 ? -18.604 -4.253 16.196 1.00 4.93 46 ASP B C 1
ATOM 1985 O O . ASP B 1 45 ? -18.879 -4.965 15.224 1.00 4.90 46 ASP B O 1
ATOM 1990 N N . ASP B 1 46 ? -17.512 -3.492 16.282 1.00 4.64 47 ASP B N 1
ATOM 1991 C CA . ASP B 1 46 ? -16.532 -3.299 15.195 1.00 4.98 47 ASP B CA 1
ATOM 1992 C C . ASP B 1 46 ? -17.080 -2.572 13.956 1.00 4.77 47 ASP B C 1
ATOM 1993 O O . ASP B 1 46 ? -16.410 -2.513 12.922 1.00 4.84 47 ASP B O 1
ATOM 1998 N N . THR B 1 47 ? -18.293 -2.030 14.069 1.00 4.68 48 THR B N 1
ATOM 1999 C CA . THR B 1 47 ? -18.883 -1.198 13.015 1.00 4.74 48 THR B CA 1
ATOM 2000 C C . THR B 1 47 ? -18.967 0.256 13.480 1.00 4.82 48 THR B C 1
ATOM 2001 O O . THR B 1 47 ? -18.443 1.161 12.819 1.00 5.20 48 THR B O 1
ATOM 2005 N N . VAL B 1 48 ? -19.595 0.478 14.636 1.00 4.68 49 VAL B N 1
ATOM 2006 C CA . VAL B 1 48 ? -19.645 1.820 15.213 1.00 5.12 49 VAL B CA 1
ATOM 2007 C C . VAL B 1 48 ? -18.836 1.936 16.509 1.00 5.09 49 VAL B C 1
ATOM 2008 O O . VAL B 1 48 ? -18.363 3.021 16.835 1.00 5.23 49 VAL B O 1
ATOM 2012 N N . LEU B 1 49 ? -18.661 0.816 17.222 1.00 5.45 50 LEU B N 1
ATOM 2013 C CA . LEU B 1 49 ? -17.873 0.789 18.461 1.00 5.82 50 LEU B CA 1
ATOM 2014 C C . LEU B 1 49 ? -16.770 -0.245 18.413 1.00 5.66 50 LEU B C 1
ATOM 2015 O O . LEU B 1 49 ? -17.014 -1.396 18.057 1.00 6.18 50 LEU B O 1
ATOM 2020 N N . PHE B 1 50 ? -15.561 0.161 18.788 1.00 5.26 51 PHE B N 1
ATOM 2021 C CA . PHE B 1 50 ? -14.519 -0.803 19.120 1.00 5.11 51 PHE B CA 1
ATOM 2022 C C . PHE B 1 50 ? -14.784 -1.235 20.555 1.00 4.93 51 PHE B C 1
ATOM 2023 O O . PHE B 1 50 ? -14.361 -0.577 21.512 1.00 5.52 51 PHE B O 1
ATOM 2031 N N . SER B 1 51 ? -15.540 -2.324 20.677 1.00 5.25 52 SER B N 1
ATOM 2032 C CA . SER B 1 51 ? -16.036 -2.826 21.950 1.00 5.19 52 SER B CA 1
ATOM 2033 C C . SER B 1 51 ? -15.263 -4.041 22.454 1.00 5.49 52 SER B C 1
ATOM 2034 O O . SER B 1 51 ? -15.622 -4.630 23.473 1.00 5.49 52 SER B O 1
ATOM 2037 N N . SER B 1 52 ? -14.178 -4.393 21.767 1.00 5.41 53 SER B N 1
ATOM 2038 C CA . SER B 1 52 ? -13.297 -5.459 22.236 1.00 5.84 53 SER B CA 1
ATOM 2039 C C . SER B 1 52 ? -12.900 -5.348 23.712 1.00 6.12 53 SER B C 1
ATOM 2040 O O . SER B 1 52 ? -12.753 -6.370 24.358 1.00 6.72 53 SER B O 1
ATOM 2043 N N . PRO B 1 53 ? -12.697 -4.121 24.247 1.00 6.29 54 PRO B N 1
ATOM 2044 C CA . PRO B 1 53 ? -12.340 -4.048 25.672 1.00 6.71 54 PRO B CA 1
ATOM 2045 C C . PRO B 1 53 ? -13.315 -4.815 26.577 1.00 6.95 54 PRO B C 1
ATOM 2046 O O . PRO B 1 53 ? -12.874 -5.606 27.427 1.00 7.08 54 PRO B O 1
ATOM 2050 N N . GLY B 1 54 ? -14.617 -4.610 26.382 1.00 7.09 55 GLY B N 1
ATOM 2051 C CA . GLY B 1 54 ? -15.640 -5.322 27.151 1.00 7.68 55 GLY B CA 1
ATOM 2052 C C . GLY B 1 54 ? -15.697 -6.811 26.873 1.00 7.41 55 GLY B C 1
ATOM 2053 O O . GLY B 1 54 ? -15.895 -7.597 27.793 1.00 8.03 55 GLY B O 1
ATOM 2054 N N . PHE B 1 55 ? -15.528 -7.204 25.612 1.00 7.31 56 PHE B N 1
ATOM 2055 C CA . PHE B 1 55 ? -15.528 -8.626 25.265 1.00 7.42 56 PHE B CA 1
ATOM 2056 C C . PHE B 1 55 ? -14.309 -9.343 25.848 1.00 7.88 56 PHE B C 1
ATOM 2057 O O . PHE B 1 55 ? -14.411 -10.483 26.317 1.00 8.00 56 PHE B O 1
ATOM 2065 N N . TRP B 1 56 ? -13.166 -8.661 25.822 1.00 8.18 57 TRP B N 1
ATOM 2066 C CA . TRP B 1 56 ? -11.914 -9.164 26.382 1.00 9.39 57 TRP B CA 1
ATOM 2067 C C . TRP B 1 56 ? -12.035 -9.327 27.896 1.00 9.47 57 TRP B C 1
ATOM 2068 O O . TRP B 1 56 ? -11.706 -10.388 28.438 1.00 9.58 57 TRP B O 1
ATOM 2079 N N . ARG B 1 57 ? -12.520 -8.289 28.573 1.00 9.77 58 ARG B N 1
ATOM 2080 C CA . ARG B 1 57 ? -12.781 -8.358 30.012 1.00 10.68 58 ARG B CA 1
ATOM 2081 C C . ARG B 1 57 ? -13.762 -9.487 30.326 1.00 10.88 58 ARG B C 1
ATOM 2082 O O . ARG B 1 57 ? -13.572 -10.246 31.282 1.00 11.14 58 ARG B O 1
ATOM 2090 N N . GLY B 1 58 ? -14.813 -9.589 29.516 1.00 11.08 59 GLY B N 1
ATOM 2091 C CA . GLY B 1 58 ? -15.844 -10.603 29.694 1.00 11.68 59 GLY B CA 1
ATOM 2092 C C . GLY B 1 58 ? -15.310 -12.018 29.617 1.00 12.03 59 GLY B C 1
ATOM 2093 O O . GLY B 1 58 ? -15.655 -12.866 30.451 1.00 12.38 59 GLY B O 1
ATOM 2094 N N . LYS B 1 59 ? -14.471 -12.288 28.621 1.00 12.41 60 LYS B N 1
ATOM 2095 C CA . LYS B 1 59 ? -13.876 -13.614 28.500 1.00 13.32 60 LYS B CA 1
ATOM 2096 C C . LYS B 1 59 ? -13.017 -13.936 29.723 1.00 13.79 60 LYS B C 1
ATOM 2097 O O . LYS B 1 59 ? -13.142 -15.017 30.296 1.00 13.97 60 LYS B O 1
ATOM 2103 N N . LYS B 1 60 ? -12.167 -12.997 30.134 1.00 14.33 61 LYS B N 1
ATOM 2104 C CA . LYS B 1 60 ? -11.308 -13.200 31.305 1.00 15.14 61 LYS B CA 1
ATOM 2105 C C . LYS B 1 60 ? -12.109 -13.419 32.595 1.00 15.48 61 LYS B C 1
ATOM 2106 O O . LYS B 1 60 ? -11.721 -14.233 33.440 1.00 15.98 61 LYS B O 1
ATOM 2112 N N . THR B 1 61 ? -13.219 -12.695 32.735 1.00 15.70 62 THR B N 1
ATOM 2113 C CA . THR B 1 61 ? -14.071 -12.759 33.928 1.00 16.22 62 THR B CA 1
ATOM 2114 C C . THR B 1 61 ? -14.934 -14.025 33.976 1.00 16.38 62 THR B C 1
ATOM 2115 O O . THR B 1 61 ? -15.044 -14.667 35.028 1.00 16.57 62 THR B O 1
ATOM 2119 N N . PHE B 1 62 ? -15.533 -14.382 32.841 1.00 16.33 63 PHE B N 1
ATOM 2120 C CA . PHE B 1 62 ? -16.580 -15.409 32.813 1.00 16.55 63 PHE B CA 1
ATOM 2121 C C . PHE B 1 62 ? -16.189 -16.757 32.204 1.00 16.96 63 PHE B C 1
ATOM 2122 O O . PHE B 1 62 ? -16.776 -17.782 32.560 1.00 17.16 63 PHE B O 1
ATOM 2130 N N . SER B 1 63 ? -15.222 -16.765 31.289 1.00 17.39 64 SER B N 1
ATOM 2131 C CA . SER B 1 63 ? -14.750 -18.023 30.695 1.00 18.01 64 SER B CA 1
ATOM 2132 C C . SER B 1 63 ? -13.323 -17.922 30.147 1.00 18.78 64 SER B C 1
ATOM 2133 O O . SER B 1 63 ? -13.125 -17.958 28.932 1.00 18.41 64 SER B O 1
ATOM 2136 N N . PRO B 1 64 ? -12.321 -17.805 31.041 1.00 19.84 65 PRO B N 1
ATOM 2137 C CA . PRO B 1 64 ? -10.937 -17.629 30.583 1.00 20.91 65 PRO B CA 1
ATOM 2138 C C . PRO B 1 64 ? -10.412 -18.796 29.742 1.00 21.93 65 PRO B C 1
ATOM 2139 O O . PRO B 1 64 ? -9.467 -18.623 28.970 1.00 22.31 65 PRO B O 1
ATOM 2143 N N . GLU B 1 65 ? -11.040 -19.962 29.881 1.00 22.96 66 GLU B N 1
ATOM 2144 C CA . GLU B 1 65 ? -10.582 -21.186 29.221 1.00 23.85 66 GLU B CA 1
ATOM 2145 C C . GLU B 1 65 ? -11.472 -21.628 28.051 1.00 23.92 66 GLU B C 1
ATOM 2146 O O . GLU B 1 65 ? -11.133 -22.575 27.337 1.00 24.32 66 GLU B O 1
ATOM 2152 N N . SER B 1 66 ? -12.599 -20.945 27.849 1.00 23.63 67 SER B N 1
ATOM 2153 C CA . SER B 1 66 ? -13.533 -21.303 26.776 1.00 23.24 67 SER B CA 1
ATOM 2154 C C . SER B 1 66 ? -14.204 -20.085 26.137 1.00 22.81 67 SER B C 1
ATOM 2155 O O . SER B 1 66 ? -13.788 -18.946 26.357 1.00 22.85 67 SER B O 1
ATOM 2158 N N . GLU B 1 67 ? -15.243 -20.343 25.345 1.00 22.15 68 GLU B N 1
ATOM 2159 C CA . GLU B 1 67 ? -16.009 -19.290 24.686 1.00 21.44 68 GLU B CA 1
ATOM 2160 C C . GLU B 1 67 ? -17.399 -19.141 25.302 1.00 20.40 68 GLU B C 1
ATOM 2161 O O . GLU B 1 67 ? -18.267 -18.465 24.746 1.00 20.17 68 GLU B O 1
ATOM 2167 N N . ASP B 1 68 ? -17.592 -19.763 26.464 1.00 19.25 69 ASP B N 1
ATOM 2168 C CA . ASP B 1 68 ? -18.892 -19.803 27.133 1.00 18.07 69 ASP B CA 1
ATOM 2169 C C . ASP B 1 68 ? -19.432 -18.435 27.553 1.00 16.82 69 ASP B C 1
ATOM 2170 O O . ASP B 1 68 ? -20.645 -18.275 27.702 1.00 16.26 69 ASP B O 1
ATOM 2175 N N . TYR B 1 69 ? -18.545 -17.452 27.729 1.00 15.60 70 TYR B N 1
ATOM 2176 C CA . TYR B 1 69 ? -18.971 -16.107 28.137 1.00 14.55 70 TYR B CA 1
ATOM 2177 C C . TYR B 1 69 ? -20.012 -15.518 27.184 1.00 14.18 70 TYR B C 1
ATOM 2178 O O . TYR B 1 69 ? -20.902 -14.795 27.615 1.00 13.82 70 TYR B O 1
ATOM 2187 N N . LEU B 1 70 ? -19.911 -15.875 25.904 1.00 14.02 71 LEU B N 1
ATOM 2188 C CA . LEU B 1 70 ? -20.797 -15.357 24.857 1.00 14.32 71 LEU B CA 1
ATOM 2189 C C . LEU B 1 70 ? -22.237 -15.859 24.967 1.00 14.52 71 LEU B C 1
ATOM 2190 O O . LEU B 1 70 ? -23.139 -15.320 24.324 1.00 14.32 71 LEU B O 1
ATOM 2195 N N . LYS B 1 71 ? -22.452 -16.889 25.782 1.00 14.97 72 LYS B N 1
ATOM 2196 C CA . LYS B 1 71 ? -23.802 -17.388 26.041 1.00 15.53 72 LYS B CA 1
ATOM 2197 C C . LYS B 1 71 ? -24.183 -17.209 27.514 1.00 15.70 72 LYS B C 1
ATOM 2198 O O . LYS B 1 71 ? -25.177 -17.770 27.982 1.00 16.15 72 LYS B O 1
ATOM 2204 N N . ASN B 1 72 ? -23.390 -16.412 28.230 1.00 15.71 73 ASN B N 1
ATOM 2205 C CA . ASN B 1 72 ? -23.592 -16.162 29.655 1.00 15.71 73 ASN B CA 1
ATOM 2206 C C . ASN B 1 72 ? -24.392 -14.872 29.881 1.00 15.55 73 ASN B C 1
ATOM 2207 O O . ASN B 1 72 ? -23.914 -13.781 29.564 1.00 15.28 73 ASN B O 1
ATOM 2212 N N . PRO B 1 73 ? -25.612 -14.988 30.439 1.00 15.41 74 PRO B N 1
ATOM 2213 C CA . PRO B 1 73 ? -26.474 -13.817 30.649 1.00 15.25 74 PRO B CA 1
ATOM 2214 C C . PRO B 1 73 ? -25.850 -12.752 31.557 1.00 14.92 74 PRO B C 1
ATOM 2215 O O . PRO B 1 73 ? -26.158 -11.565 31.421 1.00 14.66 74 PRO B O 1
ATOM 2219 N N . VAL B 1 74 ? -24.978 -13.181 32.466 1.00 14.65 75 VAL B N 1
ATOM 2220 C CA . VAL B 1 74 ? -24.288 -12.258 33.364 1.00 14.49 75 VAL B CA 1
ATOM 2221 C C . VAL B 1 74 ? -23.300 -11.394 32.580 1.00 13.63 75 VAL B C 1
ATOM 2222 O O . VAL B 1 74 ? -23.179 -10.192 32.837 1.00 13.47 75 VAL B O 1
ATOM 2226 N N . PHE B 1 75 ? -22.621 -12.000 31.608 1.00 12.39 76 PHE B N 1
ATOM 2227 C CA . PHE B 1 75 ? -21.735 -11.242 30.731 1.00 11.32 76 PHE B CA 1
ATOM 2228 C C . PHE B 1 75 ? -22.504 -10.162 29.971 1.00 10.62 76 PHE B C 1
ATOM 2229 O O . PHE B 1 75 ? -22.087 -9.005 29.940 1.00 10.58 76 PHE B O 1
ATOM 2237 N N . TRP B 1 76 ? -23.625 -10.540 29.364 1.00 10.17 77 TRP B N 1
ATOM 2238 C CA . TRP B 1 76 ? -24.397 -9.595 28.574 1.00 10.07 77 TRP B CA 1
ATOM 2239 C C . TRP B 1 76 ? -24.945 -8.442 29.407 1.00 10.01 77 TRP B C 1
ATOM 2240 O O . TRP B 1 76 ? -24.988 -7.311 28.940 1.00 9.61 77 TRP B O 1
ATOM 2251 N N . GLU B 1 77 ? -25.338 -8.723 30.648 1.00 10.68 78 GLU B N 1
ATOM 2252 C CA . GLU B 1 77 ? -25.755 -7.656 31.554 1.00 11.34 78 GLU B CA 1
ATOM 2253 C C . GLU B 1 77 ? -24.647 -6.618 31.773 1.00 10.65 78 GLU B C 1
ATOM 2254 O O . GLU B 1 77 ? -24.906 -5.417 31.707 1.00 10.77 78 GLU B O 1
ATOM 2260 N N . LYS B 1 78 ? -23.418 -7.081 32.011 1.00 10.33 79 LYS B N 1
ATOM 2261 C CA . LYS B 1 78 ? -22.276 -6.171 32.157 1.00 10.12 79 LYS B CA 1
ATOM 2262 C C . LYS B 1 78 ? -21.988 -5.411 30.862 1.00 9.53 79 LYS B C 1
ATOM 2263 O O . LYS B 1 78 ? -21.749 -4.200 30.872 1.00 9.35 79 LYS B O 1
ATOM 2269 N N . MET B 1 79 ? -22.022 -6.135 29.747 1.00 9.19 80 MET B N 1
ATOM 2270 C CA . MET B 1 79 ? -21.696 -5.573 28.441 1.00 8.81 80 MET B CA 1
ATOM 2271 C C . MET B 1 79 ? -22.684 -4.495 27.999 1.00 8.57 80 MET B C 1
ATOM 2272 O O . MET B 1 79 ? -22.298 -3.508 27.369 1.00 8.86 80 MET B O 1
ATOM 2277 N N . ASN B 1 80 ? -23.958 -4.685 28.343 1.00 8.15 81 ASN B N 1
ATOM 2278 C CA . ASN B 1 80 ? -25.022 -3.798 27.887 1.00 8.20 81 ASN B CA 1
ATOM 2279 C C . ASN B 1 80 ? -25.385 -2.681 28.862 1.00 8.39 81 ASN B C 1
ATOM 2280 O O . ASN B 1 80 ? -26.228 -1.843 28.550 1.00 8.53 81 ASN B O 1
ATOM 2285 N N . ASN B 1 81 ? -24.746 -2.669 30.030 1.00 8.95 82 ASN B N 1
ATOM 2286 C CA . ASN B 1 81 ? -25.105 -1.725 31.091 1.00 9.27 82 ASN B CA 1
ATOM 2287 C C . ASN B 1 81 ? -23.929 -0.973 31.699 1.00 9.50 82 ASN B C 1
ATOM 2288 O O . ASN B 1 81 ? -24.001 -0.524 32.851 1.00 10.12 82 ASN B O 1
ATOM 2293 N N . GLY B 1 82 ? -22.844 -0.828 30.943 1.00 8.90 83 GLY B N 1
ATOM 2294 C CA . GLY B 1 82 ? -21.739 -0.023 31.432 1.00 8.73 83 GLY B CA 1
ATOM 2295 C C . GLY B 1 82 ? -20.395 -0.247 30.787 1.00 7.96 83 GLY B C 1
ATOM 2296 O O . GLY B 1 82 ? -19.589 0.677 30.731 1.00 8.17 83 GLY B O 1
ATOM 2297 N N . TRP B 1 83 ? -20.128 -1.457 30.305 1.00 7.66 84 TRP B N 1
ATOM 2298 C CA . TRP B 1 83 ? -18.798 -1.724 29.754 1.00 7.42 84 TRP B CA 1
ATOM 2299 C C . TRP B 1 83 ? -18.503 -0.968 28.451 1.00 7.09 84 TRP B C 1
ATOM 2300 O O . TRP B 1 83 ? -17.335 -0.806 28.089 1.00 7.06 84 TRP B O 1
ATOM 2311 N N . ASP B 1 84 ? -19.543 -0.460 27.783 1.00 6.92 85 ASP B N 1
ATOM 2312 C CA . ASP B 1 84 ? -19.326 0.393 26.612 1.00 6.92 85 ASP B CA 1
ATOM 2313 C C . ASP B 1 84 ? -18.756 1.765 26.966 1.00 7.03 85 ASP B C 1
ATOM 2314 O O . ASP B 1 84 ? -18.406 2.524 26.074 1.00 7.10 85 ASP B O 1
ATOM 2319 N N . GLU B 1 85 ? -18.636 2.075 28.256 1.00 7.39 86 GLU B N 1
ATOM 2320 C CA . GLU B 1 85 ? -17.855 3.247 28.672 1.00 8.11 86 GLU B CA 1
ATOM 2321 C C . GLU B 1 85 ? -16.403 3.140 28.191 1.00 7.48 86 GLU B C 1
ATOM 2322 O O . GLU B 1 85 ? -15.722 4.157 28.011 1.00 7.90 86 GLU B O 1
ATOM 2328 N N . PHE B 1 86 ? -15.947 1.901 27.990 1.00 6.96 87 PHE B N 1
ATOM 2329 C CA . PHE B 1 86 ? -14.600 1.613 27.497 1.00 6.75 87 PHE B CA 1
ATOM 2330 C C . PHE B 1 86 ? -14.553 1.357 25.990 1.00 6.52 87 PHE B C 1
ATOM 2331 O O . PHE B 1 86 ? -13.468 1.132 25.440 1.00 6.59 87 PHE B O 1
ATOM 2339 N N . SER B 1 87 ? -15.715 1.360 25.333 1.00 6.05 88 SER B N 1
ATOM 2340 C CA . SER B 1 87 ? -15.774 1.162 23.887 1.00 6.07 88 SER B CA 1
ATOM 2341 C C . SER B 1 87 ? -15.423 2.447 23.159 1.00 6.63 88 SER B C 1
ATOM 2342 O O . SER B 1 87 ? -15.870 3.528 23.538 1.00 7.67 88 SER B O 1
ATOM 2345 N N . ILE B 1 88 ? -14.633 2.333 22.096 1.00 6.12 89 ILE B N 1
ATOM 2346 C CA . ILE B 1 88 ? -14.153 3.526 21.392 1.00 6.23 89 ILE B CA 1
ATOM 2347 C C . ILE B 1 88 ? -14.936 3.735 20.095 1.00 5.92 89 ILE B C 1
ATOM 2348 O O . ILE B 1 88 ? -14.877 2.900 19.202 1.00 5.78 89 ILE B O 1
ATOM 2353 N N . PRO B 1 89 ? -15.682 4.850 19.989 1.00 5.76 90 PRO B N 1
ATOM 2354 C CA . PRO B 1 89 ? -16.428 5.115 18.753 1.00 5.86 90 PRO B CA 1
ATOM 2355 C C . PRO B 1 89 ? -15.535 5.195 17.518 1.00 5.60 90 PRO B C 1
ATOM 2356 O O . PRO B 1 89 ? -14.430 5.736 17.587 1.00 5.93 90 PRO B O 1
ATOM 2360 N N . LYS B 1 90 ? -16.015 4.649 16.406 1.00 5.20 91 LYS B N 1
ATOM 2361 C CA . LYS B 1 90 ? -15.272 4.648 15.152 1.00 5.04 91 LYS B CA 1
ATOM 2362 C C . LYS B 1 90 ? -15.548 5.910 14.357 1.00 5.07 91 LYS B C 1
ATOM 2363 O O . LYS B 1 90 ? -16.698 6.339 14.230 1.00 5.09 91 LYS B O 1
ATOM 2369 N N . GLU B 1 91 ? -14.479 6.507 13.841 1.00 5.55 92 GLU B N 1
ATOM 2370 C CA . GLU B 1 91 ? -14.594 7.716 13.035 1.00 6.34 92 GLU B CA 1
ATOM 2371 C C . GLU B 1 91 ? -15.462 7.502 11.797 1.00 5.54 92 GLU B C 1
ATOM 2372 O O . GLU B 1 91 ? -16.245 8.384 11.421 1.00 6.21 92 GLU B O 1
ATOM 2378 N N . VAL B 1 92 ? -15.340 6.333 11.168 1.00 5.54 93 VAL B N 1
ATOM 2379 C CA . VAL B 1 92 ? -16.172 6.037 10.004 1.00 5.59 93 VAL B CA 1
ATOM 2380 C C . VAL B 1 92 ? -17.662 6.141 10.368 1.00 5.15 93 VAL B C 1
ATOM 2381 O O . VAL B 1 92 ? -18.473 6.640 9.585 1.00 5.78 93 VAL B O 1
ATOM 2385 N N . ALA B 1 93 ? -18.002 5.697 11.575 1.00 5.13 94 ALA B N 1
ATOM 2386 C CA . ALA B 1 93 ? -19.383 5.728 12.046 1.00 5.28 94 ALA B CA 1
ATOM 2387 C C . ALA B 1 93 ? -19.828 7.149 12.355 1.00 5.26 94 ALA B C 1
ATOM 2388 O O . ALA B 1 93 ? -20.965 7.509 12.067 1.00 5.43 94 ALA B O 1
ATOM 2390 N N . ARG B 1 94 ? -18.935 7.968 12.912 1.00 5.68 95 ARG B N 1
ATOM 2391 C CA . ARG B 1 94 ? -19.260 9.381 13.120 1.00 5.98 95 ARG B CA 1
ATOM 2392 C C . ARG B 1 94 ? -19.646 10.010 11.790 1.00 5.97 95 ARG B C 1
ATOM 2393 O O . ARG B 1 94 ? -20.649 10.712 11.691 1.00 6.56 95 ARG B O 1
ATOM 2401 N N . GLN B 1 95 ? -18.862 9.727 10.756 1.00 6.08 96 GLN B N 1
ATOM 2402 C CA . GLN B 1 95 ? -19.095 10.316 9.448 1.00 6.36 96 GLN B CA 1
ATOM 2403 C C . GLN B 1 95 ? -20.370 9.791 8.787 1.00 5.91 96 GLN B C 1
ATOM 2404 O O . GLN B 1 95 ? -21.134 10.568 8.226 1.00 5.85 96 GLN B O 1
ATOM 2410 N N . LEU B 1 96 ? -20.612 8.485 8.870 1.00 5.82 97 LEU B N 1
ATOM 2411 C CA . LEU B 1 96 ? -21.833 7.901 8.309 1.00 5.96 97 LEU B CA 1
ATOM 2412 C C . LEU B 1 96 ? -23.090 8.375 9.020 1.00 5.45 97 LEU B C 1
ATOM 2413 O O . LEU B 1 96 ? -24.091 8.695 8.377 1.00 5.65 97 LEU B O 1
ATOM 2418 N N . ILE B 1 97 ? -23.047 8.396 10.353 1.00 5.18 98 ILE B N 1
ATOM 2419 C CA . ILE B 1 97 ? -24.209 8.814 11.130 1.00 5.70 98 ILE B CA 1
ATOM 2420 C C . ILE B 1 97 ? -24.505 10.293 10.878 1.00 5.84 98 ILE B C 1
ATOM 2421 O O . ILE B 1 97 ? -25.656 10.662 10.651 1.00 6.18 98 ILE B O 1
ATOM 2426 N N . ASP B 1 98 ? -23.473 11.136 10.875 1.00 5.84 99 ASP B N 1
ATOM 2427 C CA . ASP B 1 98 ? -23.661 12.540 10.491 1.00 6.45 99 ASP B CA 1
ATOM 2428 C C . ASP B 1 98 ? -24.336 12.667 9.119 1.00 6.44 99 ASP B C 1
ATOM 2429 O O . ASP B 1 98 ? -25.236 13.485 8.937 1.00 6.77 99 ASP B O 1
ATOM 2434 N N . MET B 1 99 ? -23.908 11.845 8.162 1.00 6.30 100 MET B N 1
ATOM 2435 C CA . MET B 1 99 ? -24.421 11.908 6.800 1.00 6.52 100 MET B CA 1
ATOM 2436 C C . MET B 1 99 ? -25.896 11.511 6.757 1.00 6.43 100 MET B C 1
ATOM 2437 O O . MET B 1 99 ? -26.716 12.176 6.100 1.00 6.63 100 MET B O 1
ATOM 2442 N N . HIS B 1 100 ? -26.241 10.446 7.478 1.00 6.47 101 HIS B N 1
ATOM 2443 C CA . HIS B 1 100 ? -27.618 9.989 7.499 1.00 6.81 101 HIS B CA 1
ATOM 2444 C C . HIS B 1 100 ? -28.539 10.940 8.257 1.00 7.03 101 HIS B C 1
ATOM 2445 O O . HIS B 1 100 ? -29.698 11.108 7.887 1.00 6.92 101 HIS B O 1
ATOM 2452 N N . VAL B 1 101 ? -28.015 11.601 9.282 1.00 7.26 102 VAL B N 1
ATOM 2453 C CA . VAL B 1 101 ? -28.752 12.692 9.931 1.00 7.85 102 VAL B CA 1
ATOM 2454 C C . VAL B 1 101 ? -28.976 13.865 8.955 1.00 7.93 102 VAL B C 1
ATOM 2455 O O . VAL B 1 101 ? -30.082 14.409 8.887 1.00 8.75 102 VAL B O 1
ATOM 2459 N N . ARG B 1 102 ? -27.955 14.224 8.172 1.00 8.17 103 ARG B N 1
ATOM 2460 C CA . ARG B 1 102 ? -28.120 15.263 7.146 1.00 8.47 103 ARG B CA 1
ATOM 2461 C C . ARG B 1 102 ? -29.277 14.918 6.218 1.00 7.96 103 ARG B C 1
ATOM 2462 O O . ARG B 1 102 ? -30.057 15.794 5.830 1.00 8.08 103 ARG B O 1
ATOM 2470 N N . ARG B 1 103 ? -29.366 13.642 5.850 1.00 7.46 104 ARG B N 1
ATOM 2471 C CA . ARG B 1 103 ? -30.392 13.157 4.931 1.00 7.72 104 ARG B CA 1
ATOM 2472 C C . ARG B 1 103 ? -31.794 13.094 5.540 1.00 7.53 104 ARG B C 1
ATOM 2473 O O . ARG B 1 103 ? -32.780 12.975 4.808 1.00 8.16 104 ARG B O 1
ATOM 2481 N N . GLY B 1 104 ? -31.877 13.152 6.870 1.00 7.06 105 GLY B N 1
ATOM 2482 C CA . GLY B 1 104 ? -33.145 12.976 7.573 1.00 7.66 105 GLY B CA 1
ATOM 2483 C C . GLY B 1 104 ? -33.559 11.520 7.707 1.00 7.71 105 GLY B C 1
ATOM 2484 O O . GLY B 1 104 ? -34.734 11.225 7.938 1.00 8.46 105 GLY B O 1
ATOM 2485 N N . ASP B 1 105 ? -32.601 10.603 7.573 1.00 7.64 106 ASP B N 1
ATOM 2486 C CA . ASP B 1 105 ? -32.893 9.176 7.665 1.00 7.20 106 ASP B CA 1
ATOM 2487 C C . ASP B 1 105 ? -33.189 8.736 9.098 1.00 7.48 106 ASP B C 1
ATOM 2488 O O . ASP B 1 105 ? -32.712 9.332 10.061 1.00 7.84 106 ASP B O 1
ATOM 2493 N N . ALA B 1 106 ? -33.999 7.689 9.215 1.00 7.39 107 ALA B N 1
ATOM 2494 C CA . ALA B 1 106 ? -34.223 7.008 10.482 1.00 7.65 107 ALA B CA 1
ATOM 2495 C C . ALA B 1 106 ? -33.063 6.047 10.695 1.00 7.70 107 ALA B C 1
ATOM 2496 O O . ALA B 1 106 ? -32.737 5.270 9.792 1.00 8.36 107 ALA B O 1
ATOM 2498 N N . ILE B 1 107 ? -32.445 6.109 11.874 1.00 7.31 108 ILE B N 1
ATOM 2499 C CA . ILE B 1 107 ? -31.245 5.321 12.155 1.00 7.74 108 ILE B CA 1
ATOM 2500 C C . ILE B 1 107 ? -31.538 4.210 13.159 1.00 6.80 108 ILE B C 1
ATOM 2501 O O . ILE B 1 107 ? -32.017 4.465 14.273 1.00 6.90 108 ILE B O 1
ATOM 2506 N N . PHE B 1 108 ? -31.251 2.978 12.738 1.00 6.37 109 PHE B N 1
ATOM 2507 C CA . PHE B 1 108 ? -31.402 1.790 13.572 1.00 6.29 109 PHE B CA 1
ATOM 2508 C C . PHE B 1 108 ? -30.052 1.142 13.832 1.00 6.29 109 PHE B C 1
ATOM 2509 O O . PHE B 1 108 ? -29.139 1.230 12.999 1.00 6.23 109 PHE B O 1
ATOM 2517 N N . PHE B 1 109 ? -29.944 0.486 14.986 1.00 6.48 110 PHE B N 1
ATOM 2518 C CA . PHE B 1 109 ? -28.797 -0.353 15.330 1.00 6.42 110 PHE B CA 1
ATOM 2519 C C . PHE B 1 109 ? -29.308 -1.759 15.560 1.00 6.44 110 PHE B C 1
ATOM 2520 O O . PHE B 1 109 ? -30.239 -1.961 16.344 1.00 6.54 110 PHE B O 1
ATOM 2528 N N . VAL B 1 110 ? -28.730 -2.715 14.834 1.00 6.31 111 VAL B N 1
ATOM 2529 C CA . VAL B 1 110 ? -29.136 -4.115 14.916 1.00 6.18 111 VAL B CA 1
ATOM 2530 C C . VAL B 1 110 ? -27.900 -4.940 15.242 1.00 5.99 111 VAL B C 1
ATOM 2531 O O . VAL B 1 110 ? -26.999 -5.093 14.405 1.00 6.31 111 VAL B O 1
ATOM 2535 N N . THR B 1 111 ? -27.870 -5.444 16.471 1.00 6.04 112 THR B N 1
ATOM 2536 C CA . THR B 1 111 ? -26.703 -6.104 17.022 1.00 6.30 112 THR B CA 1
ATOM 2537 C C . THR B 1 111 ? -26.975 -7.575 17.355 1.00 6.01 112 THR B C 1
ATOM 2538 O O . THR B 1 111 ? -28.097 -7.947 17.717 1.00 6.27 112 THR B O 1
ATOM 2542 N N . GLY B 1 112 ? -25.942 -8.404 17.211 1.00 5.99 113 GLY B N 1
ATOM 2543 C CA . GLY B 1 112 ? -25.988 -9.805 17.612 1.00 6.40 113 GLY B CA 1
ATOM 2544 C C . GLY B 1 112 ? -25.833 -10.024 19.106 1.00 6.60 113 GLY B C 1
ATOM 2545 O O . GLY B 1 112 ? -25.937 -11.158 19.577 1.00 7.05 113 GLY B O 1
ATOM 2546 N N . ARG B 1 113 ? -25.573 -8.954 19.858 1.00 6.36 114 ARG B N 1
ATOM 2547 C CA . ARG B 1 113 ? -25.597 -9.028 21.314 1.00 6.61 114 ARG B CA 1
ATOM 2548 C C . ARG B 1 113 ? -26.935 -9.583 21.787 1.00 7.19 114 ARG B C 1
ATOM 2549 O O . ARG B 1 113 ? -27.987 -9.298 21.197 1.00 7.18 114 ARG B O 1
ATOM 2557 N N . SER B 1 114 ? -26.892 -10.347 22.874 1.00 7.59 115 SER B N 1
ATOM 2558 C CA . SER B 1 114 ? -28.113 -10.880 23.471 1.00 8.45 115 SER B CA 1
ATOM 2559 C C . SER B 1 114 ? -28.885 -9.796 24.215 1.00 8.75 115 SER B C 1
ATOM 2560 O O . SER B 1 114 ? -28.278 -8.915 24.838 1.00 8.56 115 SER B O 1
ATOM 2563 N N . PRO B 1 115 ? -30.229 -9.844 24.141 1.00 9.38 116 PRO B N 1
ATOM 2564 C CA . PRO B 1 115 ? -31.059 -8.917 24.905 1.00 9.79 116 PRO B CA 1
ATOM 2565 C C . PRO B 1 115 ? -30.917 -9.129 26.410 1.00 9.82 116 PRO B C 1
ATOM 2566 O O . PRO B 1 115 ? -30.710 -10.253 26.870 1.00 9.92 116 PRO B O 1
ATOM 2570 N N . THR B 1 116 ? -31.006 -8.035 27.154 1.00 9.70 117 THR B N 1
ATOM 2571 C CA . THR B 1 116 ? -30.881 -8.062 28.604 1.00 10.22 117 THR B CA 1
ATOM 2572 C C . THR B 1 116 ? -32.075 -7.332 29.213 1.00 10.68 117 THR B C 1
ATOM 2573 O O . THR B 1 116 ? -32.840 -6.677 28.498 1.00 10.82 117 THR B O 1
ATOM 2577 N N . LYS B 1 117 ? -32.232 -7.438 30.530 1.00 11.07 118 LYS B N 1
ATOM 2578 C CA . LYS B 1 117 ? -33.357 -6.804 31.220 1.00 11.84 118 LYS B CA 1
ATOM 2579 C C . LYS B 1 117 ? -33.361 -5.286 31.041 1.00 11.03 118 LYS B C 1
ATOM 2580 O O . LYS B 1 117 ? -34.406 -4.682 30.775 1.00 11.22 118 LYS B O 1
ATOM 2586 N N . THR B 1 118 ? -32.183 -4.683 31.187 1.00 10.19 119 THR B N 1
ATOM 2587 C CA . THR B 1 118 ? -31.983 -3.259 30.959 1.00 10.01 119 THR B CA 1
ATOM 2588 C C . THR B 1 118 ? -30.809 -3.104 29.998 1.00 9.11 119 THR B C 1
ATOM 2589 O O . THR B 1 118 ? -30.008 -4.027 29.846 1.00 8.87 119 THR B O 1
ATOM 2593 N N . GLU B 1 119 ? -30.718 -1.942 29.359 1.00 8.84 120 GLU B N 1
ATOM 2594 C CA . GLU B 1 119 ? -29.565 -1.627 28.514 1.00 8.77 120 GLU B CA 1
ATOM 2595 C C . GLU B 1 119 ? -29.349 -0.124 28.445 1.00 8.87 120 GLU B C 1
ATOM 2596 O O . GLU B 1 119 ? -30.313 0.644 28.395 1.00 9.15 120 GLU B O 1
ATOM 2602 N N . THR B 1 120 ? -28.080 0.282 28.424 1.00 8.82 121 THR B N 1
ATOM 2603 C CA . THR B 1 120 ? -27.714 1.692 28.307 1.00 9.30 121 THR B CA 1
ATOM 2604 C C . THR B 1 120 ? -26.933 1.954 27.010 1.00 8.57 121 THR B C 1
ATOM 2605 O O . THR B 1 120 ? -26.365 3.035 26.822 1.00 8.91 121 THR B O 1
ATOM 2609 N N . VAL B 1 121 ? -26.920 0.963 26.118 1.00 8.22 122 VAL B N 1
ATOM 2610 C CA . VAL B 1 121 ? -26.219 1.061 24.835 1.00 8.10 122 VAL B CA 1
ATOM 2611 C C . VAL B 1 121 ? -26.870 2.118 23.943 1.00 7.98 122 VAL B C 1
ATOM 2612 O O . VAL B 1 121 ? -26.172 2.910 23.301 1.00 7.80 122 VAL B O 1
ATOM 2616 N N . SER B 1 122 ? -28.202 2.152 23.919 1.00 8.25 123 SER B N 1
ATOM 2617 C CA . SER B 1 122 ? -28.908 3.177 23.145 1.00 8.54 123 SER B CA 1
ATOM 2618 C C . SER B 1 122 ? -28.483 4.591 23.546 1.00 8.84 123 SER B C 1
ATOM 2619 O O . SER B 1 122 ? -28.257 5.449 22.686 1.00 9.34 123 SER B O 1
ATOM 2622 N N . LYS B 1 123 ? -28.382 4.824 24.854 1.00 9.47 124 LYS B N 1
ATOM 2623 C CA . LYS B 1 123 ? -27.918 6.112 25.372 1.00 10.02 124 LYS B CA 1
ATOM 2624 C C . LYS B 1 123 ? -26.476 6.408 24.941 1.00 9.31 124 LYS B C 1
ATOM 2625 O O . LYS B 1 123 ? -26.184 7.500 24.448 1.00 9.07 124 LYS B O 1
ATOM 2631 N N . THR B 1 124 ? -25.588 5.433 25.130 1.00 9.15 125 THR B N 1
ATOM 2632 C CA . THR B 1 124 ? -24.186 5.550 24.736 1.00 9.06 125 THR B CA 1
ATOM 2633 C C . THR B 1 124 ? -24.060 5.980 23.276 1.00 8.46 125 THR B C 1
ATOM 2634 O O . THR B 1 124 ? -23.288 6.882 22.952 1.00 7.86 125 THR B O 1
ATOM 2638 N N . LEU B 1 125 ? -24.838 5.350 22.402 1.00 7.82 126 LEU B N 1
ATOM 2639 C CA . LEU B 1 125 ? -24.774 5.651 20.979 1.00 7.34 126 LEU B CA 1
ATOM 2640 C C . LEU B 1 125 ? -25.336 7.027 20.641 1.00 7.53 126 LEU B C 1
ATOM 2641 O O . LEU B 1 125 ? -24.704 7.800 19.915 1.00 7.52 126 LEU B O 1
ATOM 2646 N N . ALA B 1 126 ? -26.512 7.349 21.176 1.00 7.54 127 ALA B N 1
ATOM 2647 C CA . ALA B 1 126 ? -27.102 8.659 20.894 1.00 7.95 127 ALA B CA 1
ATOM 2648 C C . ALA B 1 126 ? -26.205 9.788 21.395 1.00 8.61 127 ALA B C 1
ATOM 2649 O O . ALA B 1 126 ? -26.039 10.801 20.715 1.00 8.88 127 ALA B O 1
ATOM 2651 N N . ASP B 1 127 ? -25.616 9.597 22.573 1.00 9.00 128 ASP B N 1
ATOM 2652 C CA . ASP B 1 127 ? -24.739 10.611 23.158 1.00 9.50 128 ASP B CA 1
ATOM 2653 C C . ASP B 1 127 ? -23.448 10.775 22.361 1.00 9.48 128 ASP B C 1
ATOM 2654 O O . ASP B 1 127 ? -23.106 11.883 21.942 1.00 10.11 128 ASP B O 1
ATOM 2659 N N . ASN B 1 128 ? -22.740 9.670 22.142 1.00 8.90 129 ASN B N 1
ATOM 2660 C CA . ASN B 1 128 ? -21.435 9.726 21.490 1.00 9.02 129 ASN B CA 1
ATOM 2661 C C . ASN B 1 128 ? -21.475 10.164 20.036 1.00 8.58 129 ASN B C 1
ATOM 2662 O O . ASN B 1 128 ? -20.560 10.850 19.567 1.00 8.67 129 ASN B O 1
ATOM 2667 N N . PHE B 1 129 ? -22.549 9.796 19.343 1.00 7.67 130 PHE B N 1
ATOM 2668 C CA . PHE B 1 129 ? -22.674 10.125 17.932 1.00 7.36 130 PHE B CA 1
ATOM 2669 C C . PHE B 1 129 ? -23.572 11.335 17.687 1.00 7.70 130 PHE B C 1
ATOM 2670 O O . PHE B 1 129 ? -23.825 11.698 16.541 1.00 8.07 130 PHE B O 1
ATOM 2678 N N . HIS B 1 130 ? -24.016 11.967 18.776 1.00 8.22 131 HIS B N 1
ATOM 2679 C CA . HIS B 1 130 ? -24.820 13.195 18.710 1.00 8.83 131 HIS B CA 1
ATOM 2680 C C . HIS B 1 130 ? -26.053 12.990 17.822 1.00 8.53 131 HIS B C 1
ATOM 2681 O O . HIS B 1 130 ? -26.341 13.784 16.928 1.00 9.13 131 HIS B O 1
ATOM 2688 N N . ILE B 1 131 ? -26.763 11.892 18.062 1.00 8.20 132 ILE B N 1
ATOM 2689 C CA . ILE B 1 131 ? -27.908 11.543 17.238 1.00 8.07 132 ILE B CA 1
ATOM 2690 C C . ILE B 1 131 ? -29.151 12.219 17.808 1.00 7.95 132 ILE B C 1
ATOM 2691 O O . ILE B 1 131 ? -29.483 12.002 18.973 1.00 8.23 132 ILE B O 1
ATOM 2696 N N . PRO B 1 132 ? -29.824 13.064 17.003 1.00 7.86 133 PRO B N 1
ATOM 2697 C CA . PRO B 1 132 ? -31.049 13.694 17.504 1.00 7.96 133 PRO B CA 1
ATOM 2698 C C . PRO B 1 132 ? -32.131 12.673 17.820 1.00 8.14 133 PRO B C 1
ATOM 2699 O O . PRO B 1 132 ? -32.153 11.576 17.246 1.00 8.16 133 PRO B O 1
ATOM 2703 N N . ALA B 1 133 ? -33.035 13.047 18.720 1.00 8.27 134 ALA B N 1
ATOM 2704 C CA . ALA B 1 133 ? -34.104 12.157 19.163 1.00 8.87 134 ALA B CA 1
ATOM 2705 C C . ALA B 1 133 ? -34.920 11.601 17.999 1.00 9.20 134 ALA B C 1
ATOM 2706 O O . ALA B 1 133 ? -35.254 10.414 17.976 1.00 9.78 134 ALA B O 1
ATOM 2708 N N . THR B 1 134 ? -35.217 12.451 17.020 1.00 9.74 135 THR B N 1
ATOM 2709 C CA . THR B 1 134 ? -36.059 12.031 15.908 1.00 10.36 135 THR B CA 1
ATOM 2710 C C . THR B 1 134 ? -35.419 10.944 15.026 1.00 9.90 135 THR B C 1
ATOM 2711 O O . THR B 1 134 ? -36.124 10.069 14.522 1.00 10.75 135 THR B O 1
ATOM 2715 N N . ASN B 1 135 ? -34.098 11.005 14.851 1.00 9.27 136 ASN B N 1
ATOM 2716 C CA . ASN B 1 135 ? -33.390 10.018 14.023 1.00 8.84 136 ASN B CA 1
ATOM 2717 C C . ASN B 1 135 ? -33.087 8.728 14.773 1.00 8.42 136 ASN B C 1
ATOM 2718 O O . ASN B 1 135 ? -32.914 7.676 14.154 1.00 8.57 136 ASN B O 1
ATOM 2723 N N . MET B 1 136 ? -33.001 8.823 16.097 1.00 8.32 137 MET B N 1
ATOM 2724 C CA . MET B 1 136 ? -32.577 7.707 16.935 1.00 8.41 137 MET B CA 1
ATOM 2725 C C . MET B 1 136 ? -33.706 6.708 17.139 1.00 8.47 137 MET B C 1
ATOM 2726 O O . MET B 1 136 ? -34.870 7.083 17.254 1.00 8.76 137 MET B O 1
ATOM 2731 N N . ASN B 1 137 ? -33.344 5.430 17.172 1.00 8.46 138 ASN B N 1
ATOM 2732 C CA . ASN B 1 137 ? -34.265 4.355 17.511 1.00 8.52 138 ASN B CA 1
ATOM 2733 C C . ASN B 1 137 ? -33.589 3.442 18.516 1.00 8.57 138 ASN B C 1
ATOM 2734 O O . ASN B 1 1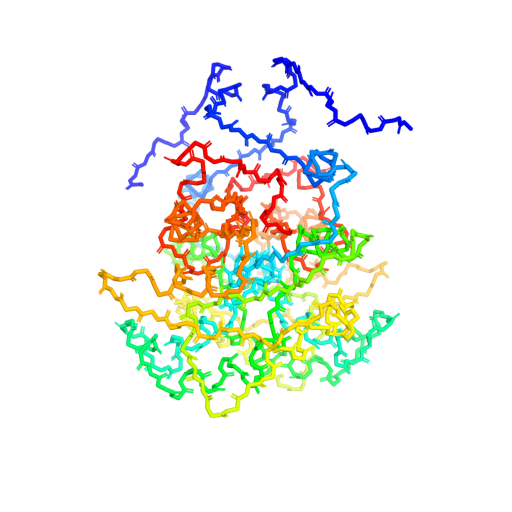37 ? -32.379 3.250 18.434 1.00 8.49 138 ASN B O 1
ATOM 2739 N N . PRO B 1 138 ? -34.353 2.884 19.475 1.00 8.66 139 PRO B N 1
ATOM 2740 C CA . PRO B 1 138 ? -33.741 2.010 20.477 1.00 8.57 139 PRO B CA 1
ATOM 2741 C C . PRO B 1 138 ? -33.035 0.824 19.825 1.00 7.96 139 PRO B C 1
ATOM 2742 O O . PRO B 1 138 ? -33.544 0.259 18.857 1.00 7.59 139 PRO B O 1
ATOM 2746 N N . VAL B 1 139 ? -31.856 0.480 20.337 1.00 7.40 140 VAL B N 1
ATOM 2747 C CA . VAL B 1 139 ? -31.063 -0.631 19.805 1.00 7.34 140 VAL B CA 1
ATOM 2748 C C . VAL B 1 139 ? -31.886 -1.915 19.757 1.00 7.02 140 VAL B C 1
ATOM 2749 O O . VAL B 1 139 ? -32.618 -2.235 20.699 1.00 7.19 140 VAL B O 1
ATOM 2753 N N . ILE B 1 140 ? -31.766 -2.625 18.641 1.00 7.02 141 ILE B N 1
ATOM 2754 C CA . ILE B 1 140 ? -32.379 -3.936 18.469 1.00 7.30 141 ILE B CA 1
ATOM 2755 C C . ILE B 1 140 ? -31.340 -5.014 18.789 1.00 7.07 141 ILE B C 1
ATOM 2756 O O . ILE B 1 140 ? -30.334 -5.154 18.090 1.00 7.14 141 ILE B O 1
ATOM 2761 N N . PHE B 1 141 ? -31.574 -5.734 19.883 1.00 6.92 142 PHE B N 1
ATOM 2762 C CA . PHE B 1 141 ? -30.701 -6.811 20.320 1.00 7.21 142 PHE B CA 1
ATOM 2763 C C . PHE B 1 141 ? -31.220 -8.114 19.733 1.00 7.24 142 PHE B C 1
ATOM 2764 O O . PHE B 1 141 ? -32.111 -8.752 20.302 1.00 8.32 142 PHE B O 1
ATOM 2772 N N . ALA B 1 142 ? -30.687 -8.473 18.567 1.00 7.24 143 ALA B N 1
ATOM 2773 C CA . ALA B 1 142 ? -31.172 -9.624 17.803 1.00 7.61 143 ALA B CA 1
ATOM 2774 C C . ALA B 1 142 ? -30.657 -10.967 18.305 1.00 8.25 143 ALA B C 1
ATOM 2775 O O . ALA B 1 142 ? -31.213 -12.014 17.965 1.00 8.59 143 ALA B O 1
ATOM 2777 N N . GLY B 1 143 ? -29.582 -10.946 19.085 1.00 8.25 144 GLY B N 1
ATOM 2778 C CA . GLY B 1 143 ? -28.993 -12.181 19.581 1.00 8.90 144 GLY B CA 1
ATOM 2779 C C . GLY B 1 143 ? -28.204 -12.916 18.513 1.00 9.13 144 GLY B C 1
ATOM 2780 O O . GLY B 1 143 ? -28.068 -12.444 17.376 1.00 8.76 144 GLY B O 1
ATOM 2781 N N . ASP B 1 144 ? -27.689 -14.082 18.890 1.00 10.03 145 ASP B N 1
ATOM 2782 C CA . ASP B 1 144 ? -26.846 -14.912 18.034 1.00 11.49 145 ASP B CA 1
ATOM 2783 C C . ASP B 1 144 ? -27.271 -16.361 18.202 1.00 11.43 145 ASP B C 1
ATOM 2784 O O . ASP B 1 144 ? -27.283 -16.885 19.316 1.00 11.76 145 ASP B O 1
ATOM 2789 N N . LYS B 1 145 ? -27.627 -16.995 17.091 1.00 11.46 146 LYS B N 1
ATOM 2790 C CA . LYS B 1 145 ? -28.045 -18.392 17.091 1.00 12.11 146 LYS B CA 1
ATOM 2791 C C . LYS B 1 145 ? -27.406 -19.080 15.889 1.00 12.03 146 LYS B C 1
ATOM 2792 O O . LYS B 1 145 ? -27.825 -18.843 14.761 1.00 12.59 146 LYS B O 1
ATOM 2798 N N . PRO B 1 146 ? -26.355 -19.895 16.113 1.00 12.37 147 PRO B N 1
ATOM 2799 C CA . PRO B 1 146 ? -25.735 -20.655 15.018 1.00 12.31 147 PRO B CA 1
ATOM 2800 C C . PRO B 1 146 ? -26.766 -21.336 14.106 1.00 11.67 147 PRO B C 1
ATOM 2801 O O . PRO B 1 146 ? -27.705 -21.958 14.591 1.00 12.20 147 PRO B O 1
ATOM 2805 N N . GLY B 1 147 ? -26.593 -21.186 12.796 1.00 10.89 148 GLY B N 1
ATOM 2806 C CA . GLY B 1 147 ? -27.518 -21.749 11.817 1.00 10.15 148 GLY B CA 1
ATOM 2807 C C . GLY B 1 147 ? -28.595 -20.791 11.346 1.00 9.80 148 GLY B C 1
ATOM 2808 O O . GLY B 1 147 ? -29.306 -21.085 10.386 1.00 9.15 148 GLY B O 1
ATOM 2809 N N . GLN B 1 148 ? -28.709 -19.641 12.011 1.00 9.72 149 GLN B N 1
ATOM 2810 C CA . GLN B 1 148 ? -29.735 -18.647 11.695 1.00 10.51 149 GLN B CA 1
ATOM 2811 C C . GLN B 1 148 ? -29.125 -17.254 11.662 1.00 10.15 149 GLN B C 1
ATOM 2812 O O . GLN B 1 148 ? -28.301 -16.916 12.509 1.00 11.54 149 GLN B O 1
ATOM 2818 N N . ASN B 1 149 ? -29.531 -16.442 10.692 1.00 9.33 150 ASN B N 1
ATOM 2819 C CA . ASN B 1 149 ? -29.176 -15.034 10.707 1.00 8.57 150 ASN B CA 1
ATOM 2820 C C . ASN B 1 149 ? -30.299 -14.273 11.390 1.00 8.10 150 ASN B C 1
ATOM 2821 O O . ASN B 1 149 ? -31.343 -14.019 10.787 1.00 7.96 150 ASN B O 1
ATOM 2826 N N . THR B 1 150 ? -30.089 -13.935 12.659 1.00 7.70 151 THR B N 1
ATOM 2827 C CA . THR B 1 150 ? -31.129 -13.306 13.472 1.00 8.16 151 THR B CA 1
ATOM 2828 C C . THR B 1 150 ? -31.435 -11.875 13.041 1.00 7.87 151 THR B C 1
ATOM 2829 O O . THR B 1 150 ? -32.447 -11.312 13.450 1.00 8.52 151 THR B O 1
ATOM 2833 N N . LYS B 1 151 ? -30.564 -11.281 12.231 1.00 7.05 152 LYS B N 1
ATOM 2834 C CA . LYS B 1 151 ? -30.744 -9.880 11.850 1.00 6.69 152 LYS B CA 1
ATOM 2835 C C . LYS B 1 151 ? -31.695 -9.669 10.681 1.00 6.86 152 LYS B C 1
ATOM 2836 O O . LYS B 1 151 ? -32.334 -8.622 10.592 1.00 6.91 152 LYS B O 1
ATOM 2842 N N . SER B 1 152 ? -31.774 -10.650 9.785 1.00 7.29 153 SER B N 1
ATOM 2843 C CA . SER B 1 152 ? -32.519 -10.492 8.534 1.00 8.07 153 SER B CA 1
ATOM 2844 C C . SER B 1 152 ? -33.968 -10.055 8.747 1.00 8.24 153 SER B C 1
ATOM 2845 O O . SER B 1 152 ? -34.441 -9.116 8.103 1.00 8.30 153 SER B O 1
ATOM 2848 N N . GLN B 1 153 ? -34.663 -10.716 9.668 1.00 8.50 154 GLN B N 1
ATOM 2849 C CA . GLN B 1 153 ? -36.069 -10.392 9.903 1.00 9.16 154 GLN B CA 1
ATOM 2850 C C . GLN B 1 153 ? -36.259 -8.975 10.443 1.00 8.83 154 GLN B C 1
ATOM 2851 O O . GLN B 1 153 ? -37.258 -8.322 10.130 1.00 9.01 154 GLN B O 1
ATOM 2857 N N . TRP B 1 154 ? -35.296 -8.497 11.231 1.00 8.87 155 TRP B N 1
ATOM 2858 C CA . TRP B 1 154 ? -35.348 -7.131 11.743 1.00 8.85 155 TRP B CA 1
ATOM 2859 C C . TRP B 1 154 ? -35.168 -6.090 10.640 1.00 8.83 155 TRP B C 1
ATOM 2860 O O . TRP B 1 154 ? -35.828 -5.055 10.648 1.00 8.52 155 TRP B O 1
ATOM 2871 N N . LEU B 1 155 ? -34.281 -6.365 9.688 1.00 8.89 156 LEU B N 1
ATOM 2872 C CA . LEU B 1 155 ? -34.107 -5.459 8.557 1.00 9.32 156 LEU B CA 1
ATOM 2873 C C . LEU B 1 155 ? -35.389 -5.360 7.742 1.00 9.70 156 LEU B C 1
ATOM 2874 O O . LEU B 1 155 ? -35.775 -4.273 7.321 1.00 9.42 156 LEU B O 1
ATOM 2879 N N . GLN B 1 156 ? -36.046 -6.500 7.525 1.00 10.24 157 GLN B N 1
ATOM 2880 C CA . GLN B 1 156 ? -37.328 -6.514 6.833 1.00 11.70 157 GLN B CA 1
ATOM 2881 C C . GLN B 1 156 ? -38.388 -5.741 7.619 1.00 11.18 157 GLN B C 1
ATOM 2882 O O . GLN B 1 156 ? -39.076 -4.888 7.054 1.00 11.48 157 GLN B O 1
ATOM 2888 N N . ASP B 1 157 ? -38.498 -6.027 8.918 1.00 11.26 158 ASP B N 1
ATOM 2889 C CA . ASP B 1 157 ? -39.532 -5.420 9.772 1.00 12.09 158 ASP B CA 1
ATOM 2890 C C . ASP B 1 157 ? -39.448 -3.905 9.842 1.00 11.48 158 ASP B C 1
ATOM 2891 O O . ASP B 1 157 ? -40.478 -3.231 9.909 1.00 11.57 158 ASP B O 1
ATOM 2896 N N . LYS B 1 158 ? -38.225 -3.381 9.843 1.00 10.90 159 LYS B N 1
ATOM 2897 C CA . LYS B 1 158 ? -38.004 -1.946 9.984 1.00 10.60 159 LYS B CA 1
ATOM 2898 C C . LYS B 1 158 ? -37.804 -1.236 8.645 1.00 10.45 159 LYS B C 1
ATOM 2899 O O . LYS B 1 158 ? -37.509 -0.040 8.614 1.00 10.68 159 LYS B O 1
ATOM 2905 N N . ASN B 1 159 ? -37.981 -1.974 7.548 1.00 10.33 160 ASN B N 1
ATOM 2906 C CA . ASN B 1 159 ? -37.833 -1.430 6.192 1.00 10.44 160 ASN B CA 1
ATOM 2907 C C . ASN B 1 159 ? -36.461 -0.794 5.962 1.00 9.60 160 ASN B C 1
ATOM 2908 O O . ASN B 1 159 ? -36.346 0.228 5.276 1.00 9.06 160 ASN B O 1
ATOM 2913 N N . ILE B 1 160 ? -35.429 -1.417 6.524 1.00 8.86 161 ILE B N 1
ATOM 2914 C CA . ILE B 1 160 ? -34.068 -0.905 6.430 1.00 8.46 161 ILE B CA 1
ATOM 2915 C C . ILE B 1 160 ? -33.529 -1.126 5.013 1.00 8.45 161 ILE B C 1
ATOM 2916 O O . ILE B 1 160 ? -33.565 -2.247 4.495 1.00 8.85 161 ILE B O 1
ATOM 2921 N N . ARG B 1 161 ? -33.052 -0.042 4.397 1.00 8.32 162 ARG B N 1
ATOM 2922 C CA . ARG B 1 161 ? -32.665 -0.037 2.981 1.00 8.33 162 ARG B CA 1
ATOM 2923 C C . ARG B 1 161 ? -31.156 -0.166 2.766 1.00 7.90 162 ARG B C 1
ATOM 2924 O O . ARG B 1 161 ? -30.712 -0.578 1.691 1.00 7.56 162 ARG B O 1
ATOM 2932 N N . ILE B 1 162 ? -30.385 0.224 3.778 1.00 7.16 163 ILE B N 1
ATOM 2933 C CA . ILE B 1 162 ? -28.930 0.131 3.764 1.00 7.16 163 ILE B CA 1
ATOM 2934 C C . ILE B 1 162 ? -28.533 -0.410 5.129 1.00 6.64 163 ILE B C 1
ATOM 2935 O O . ILE B 1 162 ? -29.035 0.063 6.144 1.00 6.33 163 ILE B O 1
ATOM 2940 N N . PHE B 1 163 ? -27.655 -1.413 5.160 1.00 5.98 164 PHE B N 1
ATOM 2941 C CA . PHE B 1 163 ? -27.140 -1.940 6.428 1.00 5.72 164 PHE B CA 1
ATOM 2942 C C . PHE B 1 163 ? -25.620 -1.971 6.412 1.00 5.66 164 PHE B C 1
ATOM 2943 O O . PHE B 1 163 ? -25.010 -2.579 5.522 1.00 5.87 164 PHE B O 1
ATOM 2951 N N . TYR B 1 164 ? -25.026 -1.293 7.394 1.00 5.07 165 TYR B N 1
ATOM 2952 C CA . TYR B 1 164 ? -23.584 -1.223 7.556 1.00 5.29 165 TYR B CA 1
ATOM 2953 C C . TYR B 1 164 ? -23.122 -2.262 8.570 1.00 4.96 165 TYR B C 1
ATOM 2954 O O . TYR B 1 164 ? -23.679 -2.351 9.668 1.00 5.26 165 TYR B O 1
ATOM 2963 N N . GLY B 1 165 ? -22.071 -3.007 8.251 1.00 4.82 166 GLY B N 1
ATOM 2964 C CA . GLY B 1 165 ? -21.552 -3.966 9.215 1.00 4.66 166 GLY B CA 1
ATOM 2965 C C . GLY B 1 165 ? -20.187 -4.511 8.862 1.00 4.56 166 GLY B C 1
ATOM 2966 O O . GLY B 1 165 ? -19.752 -4.421 7.715 1.00 4.65 166 GLY B O 1
ATOM 2967 N N . ASP B 1 166 ? -19.536 -5.116 9.850 1.00 4.84 167 ASP B N 1
ATOM 2968 C CA . ASP B 1 166 ? -18.201 -5.683 9.674 1.00 5.08 167 ASP B CA 1
ATOM 2969 C C . ASP B 1 166 ? -18.201 -7.182 9.369 1.00 5.18 167 ASP B C 1
ATOM 2970 O O . ASP B 1 166 ? -17.237 -7.687 8.797 1.00 5.17 167 ASP B O 1
ATOM 2975 N N . SER B 1 167 ? -19.258 -7.894 9.758 1.00 5.10 168 SER B N 1
ATOM 2976 C CA . SER B 1 167 ? -19.272 -9.358 9.644 1.00 5.97 168 SER B CA 1
ATOM 2977 C C . SER B 1 167 ? -19.982 -9.832 8.388 1.00 6.19 168 SER B C 1
ATOM 2978 O O . SER B 1 167 ? -20.836 -9.127 7.854 1.00 5.85 168 SER B O 1
ATOM 2981 N N . ASP B 1 168 ? -19.650 -11.041 7.939 1.00 6.92 169 ASP B N 1
ATOM 2982 C CA . ASP B 1 168 ? -20.302 -11.617 6.768 1.00 7.37 169 ASP B CA 1
ATOM 2983 C C . ASP B 1 168 ? -21.821 -11.653 6.936 1.00 7.48 169 ASP B C 1
ATOM 2984 O O . ASP B 1 168 ? -22.559 -11.335 6.000 1.00 7.62 169 ASP B O 1
ATOM 2989 N N . ASN B 1 169 ? -22.283 -12.010 8.133 1.00 7.72 170 ASN B N 1
ATOM 2990 C CA . ASN B 1 169 ? -23.724 -12.068 8.406 1.00 8.41 170 ASN B CA 1
ATOM 2991 C C . ASN B 1 169 ? -24.441 -10.718 8.340 1.00 7.61 170 ASN B C 1
ATOM 2992 O O . ASN B 1 169 ? -25.646 -10.666 8.113 1.00 7.89 170 ASN B O 1
ATOM 2997 N N . ASP B 1 170 ? -23.713 -9.625 8.546 1.00 6.94 171 ASP B N 1
ATOM 2998 C CA . ASP B 1 170 ? -24.295 -8.299 8.345 1.00 6.48 171 ASP B CA 1
ATOM 2999 C C . ASP B 1 170 ? -24.610 -8.065 6.872 1.00 6.75 171 ASP B C 1
ATOM 3000 O O . ASP B 1 170 ? -25.692 -7.598 6.520 1.00 7.07 171 ASP B O 1
ATOM 3005 N N . ILE B 1 171 ? -23.661 -8.415 6.013 1.00 6.75 172 ILE B N 1
ATOM 3006 C CA . ILE B 1 171 ? -23.824 -8.247 4.575 1.00 7.21 172 ILE B CA 1
ATOM 3007 C C . ILE B 1 171 ? -24.896 -9.181 4.018 1.00 7.78 172 ILE B C 1
ATOM 3008 O O . ILE B 1 171 ? -25.734 -8.758 3.222 1.00 8.34 172 ILE B O 1
ATOM 3013 N N . THR B 1 172 ? -24.889 -10.437 4.456 1.00 8.00 173 THR B N 1
ATOM 3014 C CA . THR B 1 172 ? -25.885 -11.383 3.948 1.00 8.81 173 THR B CA 1
ATOM 3015 C C . THR B 1 172 ? -27.290 -11.126 4.506 1.00 8.81 173 THR B C 1
ATOM 3016 O O . THR B 1 172 ? -28.269 -11.433 3.838 1.00 8.97 173 THR B O 1
ATOM 3020 N N . ALA B 1 173 ? -27.398 -10.554 5.708 1.00 8.49 174 ALA B N 1
ATOM 3021 C CA . ALA B 1 173 ? -28.705 -10.116 6.219 1.00 8.30 174 ALA B CA 1
ATOM 3022 C C . ALA B 1 173 ? -29.303 -9.079 5.275 1.00 8.36 174 ALA B C 1
ATOM 3023 O O . ALA B 1 173 ? -30.484 -9.155 4.916 1.00 8.53 174 ALA B O 1
ATOM 3025 N N . ALA B 1 174 ? -28.476 -8.123 4.851 1.00 8.28 175 ALA B N 1
ATOM 3026 C CA . ALA B 1 174 ? -28.904 -7.135 3.866 1.00 8.77 175 ALA B CA 1
ATOM 3027 C C . ALA B 1 174 ? -29.318 -7.794 2.553 1.00 9.12 175 ALA B C 1
ATOM 3028 O O . ALA B 1 174 ? -30.391 -7.501 2.025 1.00 9.29 175 ALA B O 1
ATOM 3030 N N . ARG B 1 175 ? -28.481 -8.698 2.046 1.00 9.88 176 ARG B N 1
ATOM 3031 C CA . ARG B 1 175 ? -28.790 -9.448 0.828 1.00 11.12 176 ARG B CA 1
ATOM 3032 C C . ARG B 1 175 ? -30.095 -10.243 0.959 1.00 11.31 176 ARG B C 1
ATOM 3033 O O . ARG B 1 175 ? -30.881 -10.311 0.007 1.00 12.10 176 ARG B O 1
ATOM 3041 N N . ASP B 1 176 ? -30.322 -10.827 2.136 1.00 11.36 177 ASP B N 1
ATOM 3042 C CA . ASP B 1 176 ? -31.523 -11.630 2.409 1.00 11.52 177 ASP B CA 1
ATOM 3043 C C . ASP B 1 176 ? -32.806 -10.855 2.129 1.00 11.43 177 ASP B C 1
ATOM 3044 O O . ASP B 1 176 ? -33.802 -11.434 1.694 1.00 11.93 177 ASP B O 1
ATOM 3049 N N . VAL B 1 177 ? -32.782 -9.550 2.397 1.00 10.92 178 VAL B N 1
ATOM 3050 C CA . VAL B 1 177 ? -33.982 -8.713 2.311 1.00 11.11 178 VAL B CA 1
ATOM 3051 C C . VAL B 1 177 ? -33.961 -7.730 1.138 1.00 11.16 178 VAL B C 1
ATOM 3052 O O . VAL B 1 177 ? -34.891 -6.938 0.974 1.00 11.50 178 VAL B O 1
ATOM 3056 N N . GLY B 1 178 ? -32.906 -7.785 0.327 1.00 10.80 179 GLY B N 1
ATOM 3057 C CA . GLY B 1 178 ? -32.769 -6.892 -0.822 1.00 10.99 179 GLY B CA 1
ATOM 3058 C C . GLY B 1 178 ? -32.257 -5.500 -0.475 1.00 10.77 179 GLY B C 1
ATOM 3059 O O . GLY B 1 178 ? -32.362 -4.576 -1.285 1.00 11.82 179 GLY B O 1
ATOM 3060 N N . ALA B 1 179 ? -31.705 -5.344 0.728 1.00 10.14 180 ALA B N 1
ATOM 3061 C CA . ALA B 1 179 ? -31.088 -4.082 1.144 1.00 9.43 180 ALA B CA 1
ATOM 3062 C C . ALA B 1 179 ? -29.653 -3.987 0.632 1.00 8.91 180 ALA B C 1
ATOM 3063 O O . ALA B 1 179 ? -29.045 -4.991 0.249 1.00 9.54 180 ALA B O 1
ATOM 3065 N N . ARG B 1 180 ? -29.119 -2.772 0.644 1.00 8.01 181 ARG B N 1
ATOM 3066 C CA . ARG B 1 180 ? -27.743 -2.515 0.245 1.00 7.34 181 ARG B CA 1
ATOM 3067 C C . ARG B 1 180 ? -26.830 -2.734 1.454 1.00 6.99 181 ARG B C 1
ATOM 3068 O O . ARG B 1 180 ? -26.865 -1.961 2.414 1.00 7.40 181 ARG B O 1
ATOM 3076 N N . GLY B 1 181 ? -26.059 -3.819 1.430 1.00 6.60 182 GLY B N 1
ATOM 3077 C CA . GLY B 1 181 ? -25.129 -4.122 2.519 1.00 6.25 182 GLY B CA 1
ATOM 3078 C C . GLY B 1 181 ? -23.774 -3.516 2.233 1.00 5.92 182 GLY B C 1
ATOM 3079 O O . GLY B 1 181 ? -23.204 -3.740 1.164 1.00 6.20 182 GLY B O 1
ATOM 3080 N N . ILE B 1 182 ? -23.282 -2.719 3.177 1.00 5.80 183 ILE B N 1
ATOM 3081 C CA . ILE B 1 182 ? -22.015 -2.020 3.009 1.00 5.38 183 ILE B CA 1
ATOM 3082 C C . ILE B 1 182 ? -21.073 -2.405 4.143 1.00 4.97 183 ILE B C 1
ATOM 3083 O O . ILE B 1 182 ? -21.440 -2.334 5.323 1.00 5.07 183 ILE B O 1
ATOM 3088 N N . ARG B 1 183 ? -19.861 -2.819 3.774 1.00 5.20 184 ARG B N 1
ATOM 3089 C CA . ARG B 1 183 ? -18.899 -3.357 4.725 1.00 5.32 184 ARG B CA 1
ATOM 3090 C C . ARG B 1 183 ? -18.002 -2.308 5.373 1.00 4.71 184 ARG B C 1
ATOM 3091 O O . ARG B 1 183 ? -17.485 -1.406 4.702 1.00 4.98 184 ARG B O 1
ATOM 3099 N N . ILE B 1 184 ? -17.846 -2.440 6.688 1.00 4.54 185 ILE B N 1
ATOM 3100 C CA . ILE B 1 184 ? -16.862 -1.679 7.454 1.00 4.84 185 ILE B CA 1
ATOM 3101 C C . ILE B 1 184 ? -15.735 -2.644 7.860 1.00 4.28 185 ILE B C 1
ATOM 3102 O O . ILE B 1 184 ? -16.002 -3.777 8.247 1.00 4.22 185 ILE B O 1
ATOM 3107 N N . LEU B 1 185 ? -14.480 -2.208 7.748 1.00 4.28 186 LEU B N 1
ATOM 3108 C CA . LEU B 1 185 ? -13.334 -3.028 8.147 1.00 4.52 186 LEU B CA 1
ATOM 3109 C C . LEU B 1 185 ? -13.235 -3.191 9.659 1.00 4.20 186 LEU B C 1
ATOM 3110 O O . LEU B 1 185 ? -13.236 -2.202 10.405 1.00 5.11 186 LEU B O 1
ATOM 3115 N N . ARG B 1 186 ? -13.123 -4.442 10.100 1.00 4.30 187 ARG B N 1
ATOM 3116 C CA . ARG B 1 186 ? -12.842 -4.739 11.498 1.00 4.61 187 ARG B CA 1
ATOM 3117 C C . ARG B 1 186 ? -11.374 -4.428 11.802 1.00 4.93 187 ARG B C 1
ATOM 3118 O O . ARG B 1 186 ? -10.469 -4.868 11.083 1.00 5.01 187 ARG B O 1
ATOM 3126 N N . ALA B 1 187 ? -11.133 -3.682 12.877 1.00 4.81 188 ALA B N 1
ATOM 3127 C CA . ALA B 1 187 ? -9.771 -3.325 13.261 1.00 4.50 188 ALA B CA 1
ATOM 3128 C C . ALA B 1 187 ? -8.908 -4.564 13.526 1.00 4.54 188 ALA B C 1
ATOM 3129 O O . ALA B 1 187 ? -9.391 -5.570 14.052 1.00 4.83 188 ALA B O 1
ATOM 3131 N N . SER B 1 188 ? -7.628 -4.490 13.176 1.00 4.44 189 SER B N 1
ATOM 3132 C CA . SER B 1 188 ? -6.744 -5.639 13.363 1.00 5.02 189 SER B CA 1
ATOM 3133 C C . SER B 1 188 ? -6.406 -5.931 14.826 1.00 4.80 189 SER B C 1
ATOM 3134 O O . SER B 1 188 ? -5.912 -7.012 15.136 1.00 5.05 189 SER B O 1
ATOM 3137 N N . ASN B 1 189 ? -6.665 -4.977 15.717 1.00 4.85 190 ASN B N 1
ATOM 3138 C CA . ASN B 1 189 ? -6.515 -5.216 17.149 1.00 4.71 190 ASN B CA 1
ATOM 3139 C C . ASN B 1 189 ? -7.817 -5.615 17.836 1.00 4.75 190 ASN B C 1
ATOM 3140 O O . ASN B 1 189 ? -7.862 -5.745 19.055 1.00 5.35 190 ASN B O 1
ATOM 3145 N N . SER B 1 190 ? -8.874 -5.837 17.055 1.00 4.78 191 SER B N 1
ATOM 3146 C CA . SER B 1 190 ? -10.074 -6.470 17.602 1.00 5.27 191 SER B CA 1
ATOM 3147 C C . SER B 1 190 ? -9.732 -7.846 18.154 1.00 5.71 191 SER B C 1
ATOM 3148 O O . SER B 1 190 ? -8.850 -8.532 17.637 1.00 6.41 191 SER B O 1
ATOM 3151 N N . THR B 1 191 ? -10.431 -8.248 19.210 1.00 6.07 192 THR B N 1
ATOM 3152 C CA . THR B 1 191 ? -10.276 -9.599 19.742 1.00 6.72 192 THR B CA 1
ATOM 3153 C C . THR B 1 191 ? -11.168 -10.616 19.028 1.00 6.96 192 THR B C 1
ATOM 3154 O O . THR B 1 191 ? -11.074 -11.817 19.281 1.00 7.87 192 THR B O 1
ATOM 3158 N N . TYR B 1 192 ? -12.024 -10.137 18.129 1.00 6.98 193 TYR B N 1
ATOM 3159 C CA . TYR B 1 192 ? -12.882 -11.013 17.345 1.00 7.50 193 TYR B CA 1
ATOM 3160 C C . TYR B 1 192 ? -12.132 -11.442 16.088 1.00 7.29 193 TYR B C 1
ATOM 3161 O O . TYR B 1 192 ? -12.048 -10.707 15.099 1.00 6.95 193 TYR B O 1
ATOM 3170 N N . LYS B 1 193 ? -11.572 -12.644 16.158 1.00 7.48 194 LYS B N 1
ATOM 3171 C CA . LYS B 1 193 ? -10.694 -13.166 15.126 1.00 7.96 194 LYS B CA 1
ATOM 3172 C C . LYS B 1 193 ? -11.198 -14.530 14.659 1.00 8.31 194 LYS B C 1
ATOM 3173 O O . LYS B 1 193 ? -11.830 -15.243 15.432 1.00 8.81 194 LYS B O 1
ATOM 3179 N N . PRO B 1 194 ? -10.921 -14.898 13.394 1.00 8.33 195 PRO B N 1
ATOM 3180 C CA . PRO B 1 194 ? -10.162 -14.136 12.398 1.00 8.28 195 PRO B CA 1
ATOM 3181 C C . PRO B 1 194 ? -10.936 -12.947 11.830 1.00 7.63 195 PRO B C 1
ATOM 3182 O O . PRO B 1 194 ? -12.167 -12.890 11.926 1.00 7.37 195 PRO B O 1
ATOM 3186 N N . LEU B 1 195 ? -10.213 -12.006 11.233 1.00 7.04 196 LEU B N 1
ATOM 3187 C CA . LEU B 1 195 ? -10.854 -10.901 10.528 1.00 6.72 196 LEU B CA 1
ATOM 3188 C C . LEU B 1 195 ? -11.633 -11.443 9.332 1.00 6.83 196 LEU B C 1
ATOM 3189 O O . LEU B 1 195 ? -11.169 -12.368 8.656 1.00 7.46 196 LEU B O 1
ATOM 3194 N N . PRO B 1 196 ? -12.821 -10.878 9.070 1.00 7.03 197 PRO B N 1
ATOM 3195 C CA . PRO B 1 196 ? -13.573 -11.289 7.887 1.00 7.03 197 PRO B CA 1
ATOM 3196 C C . PRO B 1 196 ? -12.915 -10.827 6.595 1.00 7.01 197 PRO B C 1
ATOM 3197 O O . PRO B 1 196 ? -12.123 -9.877 6.603 1.00 6.70 197 PRO B O 1
ATOM 3201 N N . GLN B 1 197 ? -13.259 -11.498 5.500 1.00 6.56 198 GLN B N 1
ATOM 3202 C CA . GLN B 1 197 ? -12.856 -11.064 4.170 1.00 6.54 198 GLN B CA 1
ATOM 3203 C C . GLN B 1 197 ? -13.832 -10.034 3.618 1.00 6.12 198 GLN B C 1
ATOM 3204 O O . GLN B 1 197 ? -14.808 -10.373 2.938 1.00 6.65 198 GLN B O 1
ATOM 3210 N N . ALA B 1 198 ? -13.573 -8.776 3.955 1.00 5.74 199 ALA B N 1
ATOM 3211 C CA . ALA B 1 198 ? -14.342 -7.645 3.441 1.00 5.16 199 ALA B CA 1
ATOM 3212 C C . ALA B 1 198 ? -14.338 -7.641 1.917 1.00 5.32 199 ALA B C 1
ATOM 3213 O O . ALA B 1 198 ? -13.271 -7.675 1.305 1.00 6.10 199 ALA B O 1
ATOM 3215 N N . GLY B 1 199 ? -15.529 -7.602 1.317 1.00 5.16 200 GLY B N 1
ATOM 3216 C CA . GLY B 1 199 ? -15.650 -7.618 -0.141 1.00 5.70 200 GLY B CA 1
ATOM 3217 C C . GLY B 1 199 ? -15.914 -8.998 -0.723 1.00 6.19 200 GLY B C 1
ATOM 3218 O O . GLY B 1 199 ? -16.029 -9.137 -1.939 1.00 6.38 200 GLY B O 1
ATOM 3219 N N . ALA B 1 200 ? -16.027 -10.018 0.128 1.00 6.96 201 ALA B N 1
ATOM 3220 C CA . ALA B 1 200 ? -16.177 -11.401 -0.341 1.00 7.62 201 ALA B CA 1
ATOM 3221 C C . ALA B 1 200 ? -17.526 -11.724 -0.988 1.00 7.69 201 ALA B C 1
ATOM 3222 O O . ALA B 1 200 ? -17.678 -12.790 -1.585 1.00 7.45 201 ALA B O 1
ATOM 3224 N N . PHE B 1 201 ? -18.497 -10.822 -0.874 1.00 7.35 202 PHE B N 1
ATOM 3225 C CA . PHE B 1 201 ? -19.787 -10.975 -1.562 1.00 7.59 202 PHE B CA 1
ATOM 3226 C C . PHE B 1 201 ? -19.930 -9.965 -2.700 1.00 7.40 202 PHE B C 1
ATOM 3227 O O . PHE B 1 201 ? -21.021 -9.786 -3.247 1.00 8.09 202 PHE B O 1
ATOM 3235 N N . GLY B 1 202 ? -18.832 -9.302 -3.055 1.00 6.72 203 GLY B N 1
ATOM 3236 C CA . GLY B 1 202 ? -18.877 -8.262 -4.078 1.00 6.82 203 GLY B CA 1
ATOM 3237 C C . GLY B 1 202 ? -19.517 -6.967 -3.601 1.00 6.64 203 GLY B C 1
ATOM 3238 O O . GLY B 1 202 ? -19.841 -6.094 -4.408 1.00 7.83 203 GLY B O 1
ATOM 3239 N N . GLU B 1 203 ? -19.697 -6.847 -2.286 1.00 6.24 204 GLU B N 1
ATOM 3240 C CA . GLU B 1 203 ? -20.303 -5.665 -1.680 1.00 6.27 204 GLU B CA 1
ATOM 3241 C C . GLU B 1 203 ? -19.330 -4.482 -1.643 1.00 5.83 204 GLU B C 1
ATOM 3242 O O . GLU B 1 203 ? -18.109 -4.658 -1.723 1.00 6.03 204 GLU B O 1
ATOM 3248 N N . GLU B 1 204 ? -19.885 -3.279 -1.517 1.00 5.66 205 GLU B N 1
ATOM 3249 C CA . GLU B 1 204 ? -19.102 -2.080 -1.267 1.00 5.72 205 GLU B CA 1
ATOM 3250 C C . GLU B 1 204 ? -18.418 -2.188 0.087 1.00 5.45 205 GLU B C 1
ATOM 3251 O O . GLU B 1 204 ? -19.009 -2.678 1.057 1.00 5.82 205 GLU B O 1
ATOM 3257 N N . VAL B 1 205 ? -17.168 -1.735 0.136 1.00 5.16 206 VAL B N 1
ATOM 3258 C CA . VAL B 1 205 ? -16.395 -1.672 1.374 1.00 5.13 206 VAL B CA 1
ATOM 3259 C C . VAL B 1 205 ? -15.909 -0.237 1.558 1.00 4.77 206 VAL B C 1
ATOM 3260 O O . VAL B 1 205 ? -15.346 0.358 0.637 1.00 4.68 206 VAL B O 1
ATOM 3264 N N . ILE B 1 206 ? -16.138 0.322 2.739 1.00 4.47 207 ILE B N 1
ATOM 3265 C CA . ILE B 1 206 ? -15.732 1.702 2.997 1.00 4.40 207 ILE B CA 1
ATOM 3266 C C . ILE B 1 206 ? -14.232 1.788 3.262 1.00 4.43 207 ILE B C 1
ATOM 3267 O O . ILE B 1 206 ? -13.689 1.081 4.111 1.00 4.61 207 ILE B O 1
ATOM 3272 N N . VAL B 1 207 ? -13.566 2.665 2.523 1.00 4.49 208 VAL B N 1
ATOM 3273 C CA . VAL B 1 207 ? -12.143 2.884 2.714 1.00 4.99 208 VAL B CA 1
ATOM 3274 C C . VAL B 1 207 ? -11.845 3.373 4.122 1.00 5.18 208 VAL B C 1
ATOM 3275 O O . VAL B 1 207 ? -12.626 4.129 4.712 1.00 5.27 208 VAL B O 1
ATOM 3279 N N . ASN B 1 208 ? -10.700 2.943 4.644 1.00 4.93 209 ASN B N 1
ATOM 3280 C CA . ASN B 1 208 ? -10.140 3.484 5.887 1.00 5.35 209 ASN B CA 1
ATOM 3281 C C . ASN B 1 208 ? -11.066 3.318 7.087 1.00 5.20 209 ASN B C 1
ATOM 3282 O O . ASN B 1 208 ? -10.990 4.086 8.047 1.00 6.07 209 ASN B O 1
ATOM 3287 N N . SER B 1 209 ? -11.910 2.292 7.045 1.00 4.68 210 SER B N 1
ATOM 3288 C CA . SER B 1 209 ? -13.007 2.166 8.009 1.00 4.61 210 SER B CA 1
ATOM 3289 C C . SER B 1 209 ? -12.660 1.323 9.238 1.00 4.71 210 SER B C 1
ATOM 3290 O O . SER B 1 209 ? -13.538 0.987 10.037 1.00 4.96 210 SER B O 1
ATOM 3293 N N . GLU B 1 210 ? -11.373 1.026 9.401 1.00 4.72 211 GLU B N 1
ATOM 3294 C CA . GLU B 1 210 ? -10.877 0.316 10.587 1.00 5.02 211 GLU B CA 1
ATOM 3295 C C . GLU B 1 210 ? -10.823 1.184 11.846 1.00 5.47 211 GLU B C 1
ATOM 3296 O O . GLU B 1 210 ? -10.670 0.669 12.954 1.00 6.21 211 GLU B O 1
ATOM 3302 N N . TYR B 1 211 ? -10.953 2.499 11.679 1.00 5.52 212 TYR B N 1
ATOM 3303 C CA . TYR B 1 211 ? -10.903 3.415 12.819 1.00 5.84 212 TYR B CA 1
ATOM 3304 C C . TYR B 1 211 ? -12.001 4.471 12.795 1.00 6.15 212 TYR B C 1
ATOM 3305 O O . TYR B 1 211 ? -12.746 4.625 11.811 1.00 6.25 212 TYR B O 1
#

Organism: Escherichia coli (strain K12) (NCBI:txid83333)

B-factor: mean 13.61, std 10.27, range [4.17, 56.73]